Protein 2YYH (pdb70)

Nearest PDB structures (foldseek):
  2yyh-assembly1_B  TM=1.007E+00  e=8.885E-29  Aquifex aeolicus VF5
  6m6y-assembly1_A  TM=8.313E-01  e=6.748E-07  Mycolicibacterium smegmatis MC2 155
  3a6s-assembly3_A  TM=6.928E-01  e=6.074E-08  Escherichia coli K-12
  2rrk-assembly1_A  TM=6.927E-01  e=1.232E-06  Escherichia coli K-12
  2fvv-assembly1_A  TM=7.272E-01  e=1.453E-05  Homo sapiens

CATH classification: 3.90.79.10

Sequence (540 aa):
GFNVKTPLLATDVIIRLWDGENFKGIVLIERKYPPVGLALPGGFVEVGERVEEAAAREREETGLEVRLHKLGVYSDPERDPRAHVVSVVWIGDAQGEPKAGSDAKKVKVYRLEEIPLDKLVFDHKKIILDFLKGNYGFNVKTPLLATDVIIRLWDGENFKGIVLIERKYPPVGLALPGGFVEVGERVEEAAAREREETGLEVRLHKLGVYSDPERDPRAHVVSVVWIGDAQGEPKAGSDAKKVKVYRLEEIPLDKLVFDHKKIILDFLKGNYFNVKTPLLATDVIIRLWDGENFKGIVLIERKYPPVGLALPGGFVEVGERVEEAAAREREETGLEVRLHKLGVYSDPERDPRAHVVSVVWIGDAQGEPKAGSDAKKVKVYRLEEIPLDKLVFDHKKIILDFLKGNYVKTPLLATDVIIRLWDGENFKGIVLIERKYPPVGLALPGGFVEVGERVEEAAAREREETGLEVRLHKLGVYSDPERDPRAHVVSVVWIGDAQGEPKAGSDAKKVKVYRLEEIPLDKLVFDHKKIILDFLKGNY

InterPro domains:
  IPR000086 NUDIX hydrolase domain [PF00293] (15-133)
  IPR000086 NUDIX hydrolase domain [PS51462] (9-137)
  IPR015797 NUDIX hydrolase-like domain superfamily [SSF55811] (6-138)
  IPR020084 NUDIX hydrolase, conserved site [PS00893] (44-65)
  IPR020476 NUDIX hydrolase [PR00502] (39-53)
  IPR020476 NUDIX hydrolase [PR00502] (53-68)

Radius of gyration: 28.37 Å; Cα contacts (8 Å, |Δi|>4): 1278; chains: 4; bounding box: 72×51×80 Å

Secondary structure (DSSP, 8-state):
-------EEEEEEEEEEEETTEEEEEEEEEE-SSS-SEE--EEEPPTT--HHHHHHH--TTT----EEEE--EE--TTS-TTS-EEEEEEEEEEES-----TTEEEEEEE-TTS--GGGB-TTHHHHHHHHHHT--/-------EEEEEEEEEEEETTEEEEEEEEEESSSSPEEE-SEEEPPTT--HHHHHHH--TTT----EEEE--EE--TTS-SSS-EEEEEEEEEE-S----SSTTEEEEEE-GGG--GGGB-TTHHHHHHHHHTT--/------EEEEEEEEEEEETTEEEEEEEEEESSSSPSEE--EEEPPTT--HHHHHHH--TTT----EEEE--EE--TTS-TTS-EEEEEEEEEE-S-----TTEEEEEEE-GGG--GGGB-TTHHHHHHHHHTT--/----EEEEEEEEEEEETTEEEEEEEEEE-SSSPEEE-SEEEPPTTS-HHHHHHH--TTT----EEEE--EE--TTS-TTS-EEEEEEEEEEES----B-SSEEEEEE-GGG--GGGB-TTHHHHHHHHHHT--

Solvent-accessible surface area: 26223 Å² total

Organism: Aquifex aeolicus (strain VF5) (NCBI:txid224324)

B-factor: mean 9.79, std 8.2, range [0.01, 41.86]

Foldseek 3Di:
DDPDDDWFEKEFEFEFEDAVPRTQATKWFQFPDDQGFIATQMTGADVVGDRVRRHQVSCAAWVWRKDWDAWDKDFDQQLDPVGRYIYIYTYTYTYDGTDGHDRGPDMDGAHLVGDPLVRYGRCRSVVSVCVVVVVD/DPPDDDAFEKEFEFEFEDAVVRTQATKWKQAQDPVGFIETQITGADPPGDRVRRHQVSCAAWVWRKDWDAWDKDFDQPLDVVGRYIYIYTYTYTYDGTAGNDPRIGMDGDHLVPDPLVRYGRCVSVVSVCVVVVVD/DDDDDWFEKAFEFEFEDAVPRTQATKWFQFDDPVGFIETQITGADVPGDNVRRHQVSCAAWVWRKDFDAWDKDQDQQQDPVGRYIYIYTYTYTYDGTDGHDRGPGMDGDHLVGDPLVRYHRCRSVVSVCVVVVVD/DDDAFEKAFEFEFEDAVVRTQATKWKQAPDPVGFIETQITGDDPPDDNVVRHQVSCQFWVWRWDWDAWDKDFDQQLDPVGRYIYIYTYTYTYDGTDCGDPRIGMDGDHLVPDPLVRYGRCVSVVSVCVVVVVD

Structure (mmCIF, N/CA/C/O backbone):
data_2YYH
#
_entry.id   2YYH
#
_cell.length_a   122.020
_cell.length_b   34.336
_cell.length_c   130.005
_cell.angle_alpha   90.00
_cell.angle_beta   106.06
_cell.angle_gamma   90.00
#
_symmetry.space_group_name_H-M   'C 1 2 1'
#
loop_
_entity.id
_entity.type
_entity.pdbx_description
1 polymer '8-OXO-dGTPase domain'
2 water water
#
loop_
_atom_site.group_PDB
_atom_site.id
_atom_site.type_symbol
_atom_site.label_atom_id
_atom_site.label_alt_id
_atom_site.label_comp_id
_atom_site.label_asym_id
_atom_site.label_entity_id
_atom_site.label_seq_id
_atom_site.pdbx_PDB_ins_code
_atom_site.Cartn_x
_atom_site.Cartn_y
_atom_site.Cartn_z
_atom_site.occupancy
_atom_site.B_iso_or_equiv
_atom_site.auth_seq_id
_atom_site.auth_comp_id
_atom_site.auth_asym_id
_atom_site.auth_atom_id
_atom_site.pdbx_PDB_model_num
ATOM 1 N N . GLY A 1 2 ? -12.648 3.994 21.769 1.00 9.53 2 GLY A N 1
ATOM 2 C CA . GLY A 1 2 ? -12.908 3.587 23.175 1.00 9.14 2 GLY A CA 1
ATOM 3 C C . GLY A 1 2 ? -13.597 4.678 23.972 1.00 9.53 2 GLY A C 1
ATOM 4 O O . GLY A 1 2 ? -14.244 5.563 23.407 1.00 9.96 2 GLY A O 1
ATOM 5 N N . PHE A 1 3 ? -13.461 4.610 25.292 1.00 8.74 3 PHE A N 1
ATOM 6 C CA . PHE A 1 3 ? -14.069 5.591 26.182 1.00 8.07 3 PHE A CA 1
ATOM 7 C C . PHE A 1 3 ? -13.113 6.781 26.289 1.00 7.49 3 PHE A C 1
ATOM 8 O O . PHE A 1 3 ? -12.038 6.674 26.875 1.00 8.69 3 PHE A O 1
ATOM 16 N N . ASN A 1 4 ? -13.518 7.911 25.716 1.00 6.14 4 ASN A N 1
ATOM 17 C CA . ASN A 1 4 ? -12.694 9.119 25.692 1.00 6.49 4 ASN A CA 1
ATOM 18 C C . ASN A 1 4 ? -12.857 10.059 26.880 1.00 6.70 4 ASN A C 1
ATOM 19 O O . ASN A 1 4 ? -13.150 11.241 26.697 1.00 8.88 4 ASN A O 1
ATOM 24 N N . VAL A 1 5 ? -12.668 9.551 28.090 1.00 5.55 5 VAL A N 1
ATOM 25 C CA . VAL A 1 5 ? -12.787 10.391 29.274 1.00 4.27 5 VAL A CA 1
ATOM 26 C C . VAL A 1 5 ? -11.526 10.276 30.116 1.00 3.44 5 VAL A C 1
ATOM 27 O O . VAL A 1 5 ? -11.049 9.176 30.374 1.00 3.49 5 VAL A O 1
ATOM 31 N N . LYS A 1 6 ? -10.983 11.416 30.532 1.00 3.28 6 LYS A N 1
ATOM 32 C CA . LYS A 1 6 ? -9.780 11.429 31.355 1.00 2.73 6 LYS A CA 1
ATOM 33 C C . LYS A 1 6 ? -10.079 12.036 32.712 1.00 0.00 6 LYS A C 1
ATOM 34 O O . LYS A 1 6 ? -10.794 13.029 32.816 1.00 0.00 6 LYS A O 1
ATOM 40 N N . THR A 1 7 ? -9.529 11.429 33.755 1.00 0.00 7 THR A N 1
ATOM 41 C CA . THR A 1 7 ? -9.741 11.914 35.112 1.00 0.00 7 THR A CA 1
ATOM 42 C C . THR A 1 7 ? -8.395 11.891 35.829 1.00 0.00 7 THR A C 1
ATOM 43 O O . THR A 1 7 ? -7.386 11.491 35.251 1.00 0.00 7 THR A O 1
ATOM 47 N N . PRO A 1 8 ? -8.356 12.340 37.091 1.00 0.00 8 PRO A N 1
ATOM 48 C CA . PRO A 1 8 ? -7.073 12.311 37.796 1.00 0.00 8 PRO A CA 1
ATOM 49 C C . PRO A 1 8 ? -6.693 10.843 37.986 1.00 0.00 8 PRO A C 1
ATOM 50 O O . PRO A 1 8 ? -7.526 9.957 37.789 1.00 0.00 8 PRO A O 1
ATOM 54 N N . LEU A 1 9 ? -5.445 10.577 38.353 1.00 0.00 9 LEU A N 1
ATOM 55 C CA . LEU A 1 9 ? -5.024 9.201 38.586 1.00 0.00 9 LEU A CA 1
ATOM 56 C C . LEU A 1 9 ? -5.518 8.816 39.978 1.00 0.00 9 LEU A C 1
ATOM 57 O O . LEU A 1 9 ? -5.663 9.673 40.843 1.00 0.00 9 LEU A O 1
ATOM 62 N N . LEU A 1 10 ? -5.784 7.534 40.188 1.00 0.00 10 LEU A N 1
ATOM 63 C CA . LEU A 1 10 ? -6.259 7.068 41.484 1.00 0.00 10 LEU A CA 1
ATOM 64 C C . LEU A 1 10 ? -5.195 6.269 42.237 1.00 0.00 10 LEU A C 1
ATOM 65 O O . LEU A 1 10 ? -4.631 5.308 41.709 1.00 0.00 10 LEU A O 1
ATOM 70 N N . ALA A 1 11 ? -4.935 6.671 43.476 1.00 0.00 11 ALA A N 1
ATOM 71 C CA . ALA A 1 11 ? -3.959 5.992 44.315 1.00 0.00 11 ALA A CA 1
ATOM 72 C C . ALA A 1 11 ? -4.552 5.812 45.709 1.00 0.00 11 ALA A C 1
ATOM 73 O O . ALA A 1 11 ? -5.599 6.376 46.025 1.00 0.00 11 ALA A O 1
ATOM 75 N N . THR A 1 12 ? -3.888 5.017 46.539 1.00 0.00 12 THR A N 1
ATOM 76 C CA . THR A 1 12 ? -4.366 4.786 47.894 1.00 0.00 12 THR A CA 1
ATOM 77 C C . THR A 1 12 ? -3.177 4.708 48.859 1.00 0.00 12 THR A C 1
ATOM 78 O O . THR A 1 12 ? -2.118 4.173 48.517 1.00 0.00 12 THR A O 1
ATOM 82 N N . ASP A 1 13 ? -3.352 5.280 50.049 1.00 0.00 13 ASP A N 1
ATOM 83 C CA . ASP A 1 13 ? -2.312 5.290 51.081 1.00 0.00 13 ASP A CA 1
ATOM 84 C C . ASP A 1 13 ? -2.926 4.766 52.365 1.00 0.00 13 ASP A C 1
ATOM 85 O O . ASP A 1 13 ? -4.139 4.806 52.535 1.00 0.00 13 ASP A O 1
ATOM 90 N N . VAL A 1 14 ? -2.093 4.280 53.278 1.00 0.00 14 VAL A N 1
ATOM 91 C CA . VAL A 1 14 ? -2.621 3.763 54.525 1.00 0.00 14 VAL A CA 1
ATOM 92 C C . VAL A 1 14 ? -1.850 4.257 55.739 1.00 0.00 14 VAL A C 1
ATOM 93 O O . VAL A 1 14 ? -0.617 4.329 55.729 1.00 0.00 14 VAL A O 1
ATOM 97 N N . ILE A 1 15 ? -2.596 4.630 56.773 1.00 0.00 15 ILE A N 1
ATOM 98 C CA . ILE A 1 15 ? -2.004 5.063 58.027 1.00 0.00 15 ILE A CA 1
ATOM 99 C C . ILE A 1 15 ? -2.006 3.759 58.808 1.00 0.00 15 ILE A C 1
ATOM 100 O O . ILE A 1 15 ? -3.042 3.332 59.319 1.00 0.00 15 ILE A O 1
ATOM 105 N N . ILE A 1 16 ? -0.848 3.109 58.859 1.00 0.00 16 ILE A N 1
ATOM 106 C CA . ILE A 1 16 ? -0.732 1.828 59.538 1.00 0.00 16 ILE A CA 1
ATOM 107 C C . ILE A 1 16 ? -0.354 1.946 61.007 1.00 0.00 16 ILE A C 1
ATOM 108 O O . ILE A 1 16 ? 0.741 2.405 61.337 1.00 0.00 16 ILE A O 1
ATOM 113 N N . ARG A 1 17 ? -1.271 1.536 61.879 1.00 0.00 17 ARG A N 1
ATOM 114 C CA . ARG A 1 17 ? -1.020 1.525 63.316 1.00 0.00 17 ARG A CA 1
ATOM 115 C C . ARG A 1 17 ? -0.325 0.186 63.563 1.00 0.00 17 ARG A C 1
ATOM 116 O O . ARG A 1 17 ? -0.926 -0.872 63.368 1.00 0.00 17 ARG A O 1
ATOM 124 N N . LEU A 1 18 ? 0.943 0.230 63.966 1.00 0.00 18 LEU A N 1
ATOM 125 C CA . LEU A 1 18 ? 1.712 -0.989 64.214 1.00 0.00 18 LEU A CA 1
ATOM 126 C C . LEU A 1 18 ? 1.576 -1.441 65.660 1.00 0.00 18 LEU A C 1
ATOM 127 O O . LEU A 1 18 ? 1.651 -0.630 66.582 1.00 0.00 18 LEU A O 1
ATOM 132 N N . TRP A 1 19 ? 1.380 -2.740 65.852 1.00 0.00 19 TRP A N 1
ATOM 133 C CA . TRP A 1 19 ? 1.222 -3.290 67.190 1.00 0.87 19 TRP A CA 1
ATOM 134 C C . TRP A 1 19 ? 2.134 -4.469 67.487 1.00 2.76 19 TRP A C 1
ATOM 135 O O . TRP A 1 19 ? 2.471 -5.253 66.602 1.00 0.71 19 TRP A O 1
ATOM 146 N N . ASP A 1 20 ? 2.526 -4.573 68.752 1.00 3.87 20 ASP A N 1
ATOM 147 C CA . ASP A 1 20 ? 3.332 -5.683 69.242 1.00 5.94 20 ASP A CA 1
ATOM 148 C C . ASP A 1 20 ? 2.421 -6.200 70.343 1.00 6.43 20 ASP A C 1
ATOM 149 O O . ASP A 1 20 ? 2.573 -5.844 71.512 1.00 6.84 20 ASP A O 1
ATOM 154 N N . GLY A 1 21 ? 1.447 -7.014 69.947 1.00 5.84 21 GLY A N 1
ATOM 155 C CA . GLY A 1 21 ? 0.483 -7.535 70.894 1.00 7.22 21 GLY A CA 1
ATOM 156 C C . GLY A 1 21 ? -0.534 -6.433 71.131 1.00 7.93 21 GLY A C 1
ATOM 157 O O . GLY A 1 21 ? -1.037 -5.825 70.180 1.00 7.73 21 GLY A O 1
ATOM 158 N N . GLU A 1 22 ? -0.847 -6.165 72.391 1.00 6.97 22 GLU A N 1
ATOM 159 C CA . GLU A 1 22 ? -1.789 -5.102 72.696 1.00 6.03 22 GLU A CA 1
ATOM 160 C C . GLU A 1 22 ? -1.021 -3.808 72.936 1.00 4.32 22 GLU A C 1
ATOM 161 O O . GLU A 1 22 ? -1.580 -2.829 73.423 1.00 5.47 22 GLU A O 1
ATOM 167 N N . ASN A 1 23 ? 0.262 -3.813 72.578 1.00 3.32 23 ASN A N 1
ATOM 168 C CA . ASN A 1 23 ? 1.122 -2.643 72.743 1.00 2.86 23 ASN A CA 1
ATOM 169 C C . ASN A 1 23 ? 1.267 -1.839 71.457 1.00 2.00 23 ASN A C 1
ATOM 170 O O . ASN A 1 23 ? 1.871 -2.299 70.484 1.00 1.10 23 ASN A O 1
ATOM 175 N N . PHE A 1 24 ? 0.722 -0.628 71.472 1.00 0.25 24 PHE A N 1
ATOM 176 C CA . PHE A 1 24 ? 0.772 0.269 70.322 1.00 0.00 24 PHE A CA 1
ATOM 177 C C . PHE A 1 24 ? 2.178 0.850 70.140 1.00 0.00 24 PHE A C 1
ATOM 178 O O . PHE A 1 24 ? 2.746 1.432 71.066 1.00 0.00 24 PHE A O 1
ATOM 186 N N . LYS A 1 25 ? 2.728 0.703 68.938 1.00 0.00 25 LYS A N 1
ATOM 187 C CA . LYS A 1 25 ? 4.073 1.190 68.638 1.00 0.00 25 LYS A CA 1
ATOM 188 C C . LYS A 1 25 ? 4.128 2.504 67.857 1.00 0.00 25 LYS A C 1
ATOM 189 O O . LYS A 1 25 ? 5.155 3.188 67.854 1.00 0.00 25 LYS A O 1
ATOM 195 N N . GLY A 1 26 ? 3.028 2.853 67.197 1.00 0.00 26 GLY A N 1
ATOM 196 C CA . GLY A 1 26 ? 2.989 4.077 66.421 1.00 0.00 26 GLY A CA 1
ATOM 197 C C . GLY A 1 26 ? 2.602 3.761 64.992 1.00 0.00 26 GLY A C 1
ATOM 198 O O . GLY A 1 26 ? 1.931 2.762 64.737 1.00 0.00 26 GLY A O 1
ATOM 199 N N . ILE A 1 27 ? 3.010 4.598 64.048 1.00 0.00 27 ILE A N 1
ATOM 200 C CA . ILE A 1 27 ? 2.671 4.316 62.666 1.00 0.00 27 ILE A CA 1
ATOM 201 C C . ILE A 1 27 ? 3.904 4.105 61.800 1.00 0.00 27 ILE A C 1
ATOM 202 O O . ILE A 1 27 ? 5.004 4.561 62.128 1.00 0.00 27 ILE A O 1
ATOM 207 N N . VAL A 1 28 ? 3.695 3.400 60.692 1.00 0.00 28 VAL A N 1
ATOM 208 C CA . VAL A 1 28 ? 4.754 3.066 59.753 1.00 0.00 28 VAL A CA 1
ATOM 209 C C . VAL A 1 28 ? 4.896 4.072 58.616 1.00 0.00 28 VAL A C 1
ATOM 210 O O . VAL A 1 28 ? 3.957 4.291 57.849 1.00 0.00 28 VAL A O 1
ATOM 214 N N . LEU A 1 29 ? 6.074 4.676 58.504 1.00 0.00 29 LEU A N 1
ATOM 215 C CA . LEU A 1 29 ? 6.327 5.639 57.436 1.00 0.00 29 LEU A CA 1
ATOM 216 C C . LEU A 1 29 ? 7.425 5.129 56.505 1.00 0.20 29 LEU A C 1
ATOM 217 O O . LEU A 1 29 ? 8.245 4.295 56.891 1.00 0.00 29 LEU A O 1
ATOM 222 N N . ILE A 1 30 ? 7.440 5.643 55.281 1.00 1.69 30 ILE A N 1
ATOM 223 C CA . ILE A 1 30 ? 8.420 5.215 54.293 1.00 4.64 30 ILE A CA 1
ATOM 224 C C . ILE A 1 30 ? 9.379 6.307 53.839 1.00 6.30 30 ILE A C 1
ATOM 225 O O . ILE A 1 30 ? 9.068 7.500 53.892 1.00 6.05 30 ILE A O 1
ATOM 230 N N . GLU A 1 31 ? 10.559 5.868 53.409 1.00 8.80 31 GLU A N 1
ATOM 231 C CA . GLU A 1 31 ? 11.591 6.736 52.860 1.00 11.19 31 GLU A CA 1
ATOM 232 C C . GLU A 1 31 ? 11.489 6.463 51.365 1.00 12.25 31 GLU A C 1
ATOM 233 O O . GLU A 1 31 ? 11.909 5.407 50.894 1.00 12.91 31 GLU A O 1
ATOM 239 N N . ARG A 1 32 ? 10.910 7.403 50.626 1.00 13.72 32 ARG A N 1
ATOM 240 C CA . ARG A 1 32 ? 10.718 7.232 49.192 1.00 15.70 32 ARG A CA 1
ATOM 241 C C . ARG A 1 32 ? 12.011 7.082 48.404 1.00 16.78 32 ARG A C 1
ATOM 242 O O . ARG A 1 32 ? 12.923 7.902 48.503 1.00 17.77 32 ARG A O 1
ATOM 250 N N . LYS A 1 33 ? 12.065 6.018 47.614 1.00 17.36 33 LYS A N 1
ATOM 251 C CA . LYS A 1 33 ? 13.219 5.697 46.790 1.00 19.45 33 LYS A CA 1
ATOM 252 C C . LYS A 1 33 ? 13.172 6.363 45.417 1.00 20.10 33 LYS A C 1
ATOM 253 O O . LYS A 1 33 ? 14.199 6.487 44.754 1.00 21.38 33 LYS A O 1
ATOM 259 N N . TYR A 1 34 ? 11.987 6.798 44.995 1.00 20.31 34 TYR A N 1
ATOM 260 C CA . TYR A 1 34 ? 11.830 7.421 43.683 1.00 20.55 34 TYR A CA 1
ATOM 261 C C . TYR A 1 34 ? 11.411 8.893 43.699 1.00 21.15 34 TYR A C 1
ATOM 262 O O . TYR A 1 34 ? 10.998 9.419 44.732 1.00 20.86 34 TYR A O 1
ATOM 271 N N . PRO A 1 35 ? 11.510 9.574 42.537 1.00 21.54 35 PRO A N 1
ATOM 272 C CA . PRO A 1 35 ? 11.175 10.984 42.337 1.00 21.36 35 PRO A CA 1
ATOM 273 C C . PRO A 1 35 ? 10.720 11.804 43.539 1.00 20.17 35 PRO A C 1
ATOM 274 O O . PRO A 1 35 ? 11.535 12.512 44.119 1.00 22.98 35 PRO A O 1
ATOM 278 N N . PRO A 1 36 ? 9.433 11.766 43.928 1.00 17.93 36 PRO A N 1
ATOM 279 C CA . PRO A 1 36 ? 9.194 12.613 45.106 1.00 15.50 36 PRO A CA 1
ATOM 280 C C . PRO A 1 36 ? 9.926 12.011 46.306 1.00 14.65 36 PRO A C 1
ATOM 281 O O . PRO A 1 36 ? 9.341 11.258 47.082 1.00 12.14 36 PRO A O 1
ATOM 285 N N . VAL A 1 37 ? 11.211 12.338 46.442 1.00 13.03 37 VAL A N 1
ATOM 286 C CA . VAL A 1 37 ? 12.047 11.814 47.521 1.00 11.11 37 VAL A CA 1
ATOM 287 C C . VAL A 1 37 ? 11.770 12.453 48.879 1.00 9.06 37 VAL A C 1
ATOM 288 O O . VAL A 1 37 ? 11.674 13.674 48.996 1.00 9.45 37 VAL A O 1
ATOM 292 N N . GLY A 1 38 ? 11.650 11.614 49.904 1.00 8.03 38 GLY A N 1
ATOM 293 C CA . GLY A 1 38 ? 11.383 12.111 51.243 1.00 6.39 38 GLY A CA 1
ATOM 294 C C . GLY A 1 38 ? 10.591 11.122 52.079 1.00 5.85 38 GLY A C 1
ATOM 295 O O . GLY A 1 38 ? 10.354 9.987 51.658 1.00 5.72 38 GLY A O 1
ATOM 296 N N . LEU A 1 39 ? 10.188 11.557 53.270 1.00 4.04 39 LEU A N 1
ATOM 297 C CA . LEU A 1 39 ? 9.421 10.723 54.187 1.00 2.88 39 LEU A CA 1
ATOM 298 C C . LEU A 1 39 ? 7.941 10.814 53.833 1.00 1.52 39 LEU A C 1
ATOM 299 O O . LEU A 1 39 ? 7.445 11.891 53.502 1.00 0.36 39 LEU A O 1
ATOM 304 N N . ALA A 1 40 ? 7.236 9.691 53.916 1.00 1.44 40 ALA A N 1
ATOM 305 C CA . ALA A 1 40 ? 5.817 9.681 53.583 1.00 0.85 40 ALA A CA 1
ATOM 306 C C . ALA A 1 40 ? 5.100 8.407 54.001 1.00 0.00 40 ALA A C 1
ATOM 307 O O . ALA A 1 40 ? 5.716 7.437 54.433 1.00 0.63 40 ALA A O 1
ATOM 309 N N . LEU A 1 41 ? 3.777 8.423 53.871 1.00 0.00 41 LEU A N 1
ATOM 310 C CA . LEU A 1 41 ? 2.967 7.263 54.194 1.00 0.00 41 LEU A CA 1
ATOM 311 C C . LEU A 1 41 ? 3.186 6.262 53.072 1.00 0.00 41 LEU A C 1
ATOM 312 O O . LEU A 1 41 ? 3.547 6.638 51.961 1.00 0.00 41 LEU A O 1
ATOM 317 N N . PRO A 1 42 ? 3.001 4.969 53.355 1.00 0.00 42 PRO A N 1
ATOM 318 C CA . PRO A 1 42 ? 3.183 3.979 52.296 1.00 0.00 42 PRO A CA 1
ATOM 319 C C . PRO A 1 42 ? 1.909 4.010 51.448 1.00 0.00 42 PRO A C 1
ATOM 320 O O . PRO A 1 42 ? 0.827 4.305 51.962 1.00 0.00 42 PRO A O 1
ATOM 324 N N . GLY A 1 43 ? 2.033 3.728 50.157 1.00 0.00 43 GLY A N 1
ATOM 325 C CA . GLY A 1 43 ? 0.864 3.742 49.292 1.00 0.00 43 GLY A CA 1
ATOM 326 C C . GLY A 1 43 ? 1.263 3.607 47.838 1.00 0.00 43 GLY A C 1
ATOM 327 O O . GLY A 1 43 ? 2.452 3.634 47.510 1.00 0.20 43 GLY A O 1
ATOM 328 N N . GLY A 1 44 ? 0.275 3.453 46.962 1.00 0.00 44 GLY A N 1
ATOM 329 C CA . GLY A 1 44 ? 0.567 3.313 45.548 1.00 0.00 44 GLY A CA 1
ATOM 330 C C . GLY A 1 44 ? -0.659 3.483 44.671 1.00 0.00 44 GLY A C 1
ATOM 331 O O . GLY A 1 44 ? -1.764 3.728 45.156 1.00 0.00 44 GLY A O 1
ATOM 332 N N . PHE A 1 45 ? -0.466 3.344 43.366 1.00 0.00 45 PHE A N 1
ATOM 333 C CA . PHE A 1 45 ? -1.569 3.493 42.433 1.00 0.00 45 PHE A CA 1
ATOM 334 C C . PHE A 1 45 ? -2.469 2.271 42.413 1.00 0.00 45 PHE A C 1
ATOM 335 O O . PHE A 1 45 ? -2.008 1.140 42.579 1.00 0.00 45 PHE A O 1
ATOM 343 N N . VAL A 1 46 ? -3.761 2.508 42.223 1.00 0.00 46 VAL A N 1
ATOM 344 C CA . VAL A 1 46 ? -4.729 1.423 42.142 1.00 0.00 46 VAL A CA 1
ATOM 345 C C . VAL A 1 46 ? -4.650 0.891 40.713 1.00 0.00 46 VAL A C 1
ATOM 346 O O . VAL A 1 46 ? -4.600 1.671 39.768 1.00 0.00 46 VAL A O 1
ATOM 350 N N . GLU A 1 47 ? -4.629 -0.427 40.553 1.00 0.00 47 GLU A N 1
ATOM 351 C CA . GLU A 1 47 ? -4.560 -1.001 39.215 1.00 2.13 47 GLU A CA 1
ATOM 352 C C . GLU A 1 47 ? -5.957 -1.099 38.614 1.00 1.89 47 GLU A C 1
ATOM 353 O O . GLU A 1 47 ? -6.939 -1.267 39.336 1.00 1.78 47 GLU A O 1
ATOM 359 N N . VAL A 1 48 ? -6.047 -0.982 37.293 1.00 1.34 48 VAL A N 1
ATOM 360 C CA . VAL A 1 48 ? -7.334 -1.101 36.628 1.00 1.05 48 VAL A CA 1
ATOM 361 C C . VAL A 1 48 ? -7.826 -2.512 36.912 1.00 0.97 48 VAL A C 1
ATOM 362 O O . VAL A 1 48 ? -7.058 -3.468 36.810 1.00 1.72 48 VAL A O 1
ATOM 366 N N . GLY A 1 49 ? -9.094 -2.634 37.291 1.00 0.00 49 GLY A N 1
ATOM 367 C CA . GLY A 1 49 ? -9.657 -3.940 37.587 1.00 0.00 49 GLY A CA 1
ATOM 368 C C . GLY A 1 49 ? -9.417 -4.383 39.020 1.00 0.36 49 GLY A C 1
ATOM 369 O O . GLY A 1 49 ? -9.787 -5.490 39.405 1.00 0.96 49 GLY A O 1
ATOM 370 N N . GLU A 1 50 ? -8.806 -3.509 39.816 1.00 1.03 50 GLU A N 1
ATOM 371 C CA . GLU A 1 50 ? -8.499 -3.811 41.210 1.00 0.00 50 GLU A CA 1
ATOM 372 C C . GLU A 1 50 ? -9.313 -2.928 42.162 1.00 0.00 50 GLU A C 1
ATOM 373 O O . GLU A 1 50 ? -9.477 -1.734 41.921 1.00 0.00 50 GLU A O 1
ATOM 379 N N . ARG A 1 51 ? -9.835 -3.518 43.234 1.00 0.00 51 ARG A N 1
ATOM 380 C CA . ARG A 1 51 ? -10.609 -2.752 44.213 1.00 0.00 51 ARG A CA 1
ATOM 381 C C . ARG A 1 51 ? -9.641 -1.890 45.019 1.00 0.00 51 ARG A C 1
ATOM 382 O O . ARG A 1 51 ? -8.501 -2.289 45.261 1.00 0.00 51 ARG A O 1
ATOM 390 N N . VAL A 1 52 ? -10.082 -0.710 45.439 1.00 0.00 52 VAL A N 1
ATOM 391 C CA . VAL A 1 52 ? -9.193 0.163 46.199 1.00 0.00 52 VAL A CA 1
ATOM 392 C C . VAL A 1 52 ? -8.610 -0.529 47.432 1.00 0.00 52 VAL A C 1
ATOM 393 O O . VAL A 1 52 ? -7.418 -0.380 47.716 1.00 0.00 52 VAL A O 1
ATOM 397 N N . GLU A 1 53 ? -9.431 -1.290 48.153 1.00 0.00 53 GLU A N 1
ATOM 398 C CA . GLU A 1 53 ? -8.948 -1.974 49.349 1.00 0.00 53 GLU A CA 1
ATOM 399 C C . GLU A 1 53 ? -7.921 -3.051 49.031 1.00 1.45 53 GLU A C 1
ATOM 400 O O . GLU A 1 53 ? -7.049 -3.344 49.855 1.00 0.63 53 GLU A O 1
ATOM 406 N N . GLU A 1 54 ? -8.027 -3.643 47.845 1.00 2.18 54 GLU A N 1
ATOM 407 C CA . GLU A 1 54 ? -7.089 -4.683 47.432 1.00 3.61 54 GLU A CA 1
ATOM 408 C C . GLU A 1 54 ? -5.749 -4.035 47.105 1.00 2.56 54 GLU A C 1
ATOM 409 O O . GLU A 1 54 ? -4.693 -4.577 47.425 1.00 1.82 54 GLU A O 1
ATOM 415 N N . ALA A 1 55 ? -5.799 -2.866 46.472 1.00 0.86 55 ALA A N 1
ATOM 416 C CA . ALA A 1 55 ? -4.584 -2.145 46.118 1.00 0.24 55 ALA A CA 1
ATOM 417 C C . ALA A 1 55 ? -3.851 -1.687 47.377 1.00 0.00 55 ALA A C 1
ATOM 418 O O . ALA A 1 55 ? -2.620 -1.661 47.417 1.00 0.00 55 ALA A O 1
ATOM 420 N N . ALA A 1 56 ? -4.609 -1.316 48.402 1.00 0.00 56 ALA A N 1
ATOM 421 C CA . ALA A 1 56 ? -4.008 -0.862 49.648 1.00 0.00 56 ALA A CA 1
ATOM 422 C C . ALA A 1 56 ? -3.278 -2.016 50.321 1.00 0.00 56 ALA A C 1
ATOM 423 O O . ALA A 1 56 ? -2.117 -1.881 50.699 1.00 0.00 56 ALA A O 1
ATOM 425 N N . ALA A 1 57 ? -3.951 -3.153 50.474 1.00 0.00 57 ALA A N 1
ATOM 426 C CA . ALA A 1 57 ? -3.313 -4.302 51.106 1.00 0.29 57 ALA A CA 1
ATOM 427 C C . ALA A 1 57 ? -2.078 -4.679 50.297 1.00 2.18 57 ALA A C 1
ATOM 428 O O . ALA A 1 57 ? -0.977 -4.786 50.838 1.00 1.40 57 ALA A O 1
ATOM 430 N N . ARG A 1 58 ? -2.267 -4.863 48.992 1.00 4.27 58 ARG A N 1
ATOM 431 C CA . ARG A 1 58 ? -1.168 -5.222 48.098 1.00 5.84 58 ARG A CA 1
ATOM 432 C C . ARG A 1 58 ? 0.003 -4.259 48.249 1.00 5.72 58 ARG A C 1
ATOM 433 O O . ARG A 1 58 ? 1.145 -4.673 48.452 1.00 4.49 58 ARG A O 1
ATOM 441 N N . GLU A 1 59 ? -0.296 -2.971 48.155 1.00 6.12 59 GLU A N 1
ATOM 442 C CA . GLU A 1 59 ? 0.721 -1.939 48.257 1.00 6.72 59 GLU A CA 1
ATOM 443 C C . GLU A 1 59 ? 1.446 -1.972 49.604 1.00 7.19 59 GLU A C 1
ATOM 444 O O . GLU A 1 59 ? 2.626 -1.632 49.682 1.00 6.88 59 GLU A O 1
ATOM 458 N N . ARG A 1 61 ? 1.972 -4.753 51.420 1.00 8.59 61 ARG A N 1
ATOM 459 C CA . ARG A 1 61 ? 2.825 -5.939 51.423 1.00 11.33 61 ARG A CA 1
ATOM 460 C C . ARG A 1 61 ? 4.134 -5.613 50.710 1.00 12.20 61 ARG A C 1
ATOM 461 O O . ARG A 1 61 ? 5.229 -5.860 51.226 1.00 11.54 61 ARG A O 1
ATOM 469 N N . GLU A 1 62 ? 4.001 -5.054 49.513 1.00 11.92 62 GLU A N 1
ATOM 470 C CA . GLU A 1 62 ? 5.144 -4.689 48.689 1.00 11.36 62 GLU A CA 1
ATOM 471 C C . GLU A 1 62 ? 6.120 -3.734 49.361 1.00 10.73 62 GLU A C 1
ATOM 472 O O . GLU A 1 62 ? 7.324 -3.993 49.406 1.00 11.82 62 GLU A O 1
ATOM 478 N N . GLU A 1 63 ? 5.601 -2.633 49.891 1.00 8.99 63 GLU A N 1
ATOM 479 C CA . GLU A 1 63 ? 6.443 -1.622 50.519 1.00 8.73 63 GLU A CA 1
ATOM 480 C C . GLU A 1 63 ? 6.843 -1.796 51.979 1.00 6.96 63 GLU A C 1
ATOM 481 O O . GLU A 1 63 ? 7.910 -1.330 52.380 1.00 6.23 63 GLU A O 1
ATOM 487 N N . THR A 1 64 ? 6.009 -2.454 52.776 1.00 5.87 64 THR A N 1
ATOM 488 C CA . THR A 1 64 ? 6.322 -2.623 54.194 1.00 5.27 64 THR A CA 1
ATOM 489 C C . THR A 1 64 ? 6.401 -4.077 54.630 1.00 6.00 64 THR A C 1
ATOM 490 O O . THR A 1 64 ? 6.786 -4.368 55.767 1.00 7.22 64 THR A O 1
ATOM 494 N N . GLY A 1 65 ? 6.031 -4.986 53.734 1.00 5.59 65 GLY A N 1
ATOM 495 C CA . GLY A 1 65 ? 6.063 -6.397 54.063 1.00 5.68 65 GLY A CA 1
ATOM 496 C C . GLY A 1 65 ? 5.046 -6.775 55.126 1.00 7.02 65 GLY A C 1
ATOM 497 O O . GLY A 1 65 ? 5.005 -7.920 55.574 1.00 8.66 65 GLY A O 1
ATOM 498 N N . LEU A 1 66 ? 4.214 -5.818 55.528 1.00 5.34 66 LEU A N 1
ATOM 499 C CA . LEU A 1 66 ? 3.203 -6.068 56.551 1.00 4.35 66 LEU A CA 1
ATOM 500 C C . LEU A 1 66 ? 1.858 -6.530 55.998 1.00 3.80 66 LEU A C 1
ATOM 501 O O . LEU A 1 66 ? 1.477 -6.187 54.880 1.00 3.39 66 LEU A O 1
ATOM 506 N N . GLU A 1 67 ? 1.150 -7.320 56.795 1.00 5.01 67 GLU A N 1
ATOM 507 C CA . GLU A 1 67 ? -0.174 -7.803 56.426 1.00 6.98 67 GLU A CA 1
ATOM 508 C C . GLU A 1 67 ? -1.109 -6.857 57.179 1.00 6.11 67 GLU A C 1
ATOM 509 O O . GLU A 1 67 ? -1.322 -7.007 58.382 1.00 5.42 67 GLU A O 1
ATOM 515 N N . VAL A 1 68 ? -1.653 -5.878 56.463 1.00 5.51 68 VAL A N 1
ATOM 516 C CA . VAL A 1 68 ? -2.515 -4.869 57.067 1.00 4.05 68 VAL A CA 1
ATOM 517 C C . VAL A 1 68 ? -4.014 -5.069 56.903 1.00 4.53 68 VAL A C 1
ATOM 518 O O . VAL A 1 68 ? -4.517 -5.247 55.794 1.00 4.95 68 VAL A O 1
ATOM 522 N N . ARG A 1 69 ? -4.723 -5.024 58.025 1.00 3.05 69 ARG A N 1
ATOM 523 C CA . ARG A 1 69 ? -6.174 -5.155 58.031 1.00 2.27 69 ARG A CA 1
ATOM 524 C C . ARG A 1 69 ? -6.725 -3.732 58.051 1.00 0.79 69 ARG A C 1
ATOM 525 O O . ARG A 1 69 ? -6.508 -2.995 59.014 1.00 0.37 69 ARG A O 1
ATOM 533 N N . LEU A 1 70 ? -7.415 -3.339 56.984 1.00 0.00 70 LEU A N 1
ATOM 534 C CA . LEU A 1 70 ? -7.980 -1.995 56.905 1.00 0.00 70 LEU A CA 1
ATOM 535 C C . LEU A 1 70 ? -9.047 -1.817 57.974 1.00 0.00 70 LEU A C 1
ATOM 536 O O . LEU A 1 70 ? -9.875 -2.703 58.195 1.00 0.00 70 LEU A O 1
ATOM 541 N N . HIS A 1 71 ? -9.036 -0.670 58.640 1.00 0.00 71 HIS A N 1
ATOM 542 C CA . HIS A 1 71 ? -10.009 -0.434 59.696 1.00 0.00 71 HIS A CA 1
ATOM 543 C C . HIS A 1 71 ? -11.066 0.590 59.315 1.00 0.00 71 HIS A C 1
ATOM 544 O O . HIS A 1 71 ? -12.259 0.398 59.575 1.00 0.00 71 HIS A O 1
ATOM 551 N N . LYS A 1 72 ? -10.638 1.681 58.691 1.00 0.00 72 LYS A N 1
ATOM 552 C CA . LYS A 1 72 ? -11.590 2.711 58.320 1.00 0.00 72 LYS A CA 1
ATOM 553 C C . LYS A 1 72 ? -11.140 3.592 57.170 1.00 0.00 72 LYS A C 1
ATOM 554 O O . LYS A 1 72 ? -9.949 3.860 56.995 1.00 0.00 72 LYS A O 1
ATOM 560 N N . LEU A 1 73 ? -12.113 4.014 56.369 1.00 0.00 73 LEU A N 1
ATOM 561 C CA . LEU A 1 73 ? -11.848 4.925 55.273 1.00 0.00 73 LEU A CA 1
ATOM 562 C C . LEU A 1 73 ? -11.613 6.220 56.035 1.00 0.00 73 LEU A C 1
ATOM 563 O O . LEU A 1 73 ? -12.467 6.642 56.813 1.00 0.00 73 LEU A O 1
ATOM 576 N N . GLY A 1 75 ? -10.114 9.379 54.515 1.00 0.00 75 GLY A N 1
ATOM 577 C CA . GLY A 1 75 ? -10.407 10.554 53.719 1.00 0.00 75 GLY A CA 1
ATOM 578 C C . GLY A 1 75 ? -9.967 10.399 52.280 1.00 0.00 75 GLY A C 1
ATOM 579 O O . GLY A 1 75 ? -9.324 9.407 51.916 1.00 0.00 75 GLY A O 1
ATOM 580 N N . VAL A 1 76 ? -10.337 11.372 51.455 1.00 0.00 76 VAL A N 1
ATOM 581 C CA . VAL A 1 76 ? -9.959 11.377 50.046 1.00 0.00 76 VAL A CA 1
ATOM 582 C C . VAL A 1 76 ? -9.299 12.731 49.818 1.00 0.00 76 VAL A C 1
ATOM 583 O O . VAL A 1 76 ? -9.932 13.764 50.019 1.00 0.00 76 VAL A O 1
ATOM 587 N N . TYR A 1 77 ? -8.026 12.725 49.424 1.00 0.00 77 TYR A N 1
ATOM 588 C CA . TYR A 1 77 ? -7.298 13.977 49.207 1.00 0.00 77 TYR A CA 1
ATOM 589 C C . TYR A 1 77 ? -7.072 14.186 47.724 1.00 0.00 77 TYR A C 1
ATOM 590 O O . TYR A 1 77 ? -6.516 13.323 47.040 1.00 0.00 77 TYR A O 1
ATOM 599 N N . SER A 1 78 ? -7.504 15.340 47.229 1.00 0.00 78 SER A N 1
ATOM 600 C CA . SER A 1 78 ? -7.404 15.613 45.805 1.00 0.00 78 SER A CA 1
ATOM 601 C C . SER A 1 78 ? -6.903 16.987 45.382 1.00 0.00 78 SER A C 1
ATOM 602 O O . SER A 1 78 ? -7.130 17.386 44.238 1.00 0.40 78 SER A O 1
ATOM 605 N N . ASP A 1 79 ? -6.246 17.724 46.275 1.00 1.42 79 ASP A N 1
ATOM 606 C CA . ASP A 1 79 ? -5.726 19.029 45.883 1.00 4.30 79 ASP A CA 1
ATOM 607 C C . ASP A 1 79 ? -4.860 18.783 44.652 1.00 3.66 79 ASP A C 1
ATOM 608 O O . ASP A 1 79 ? -3.989 17.918 44.666 1.00 3.30 79 ASP A O 1
ATOM 613 N N . PRO A 1 80 ? -5.098 19.539 43.568 1.00 4.56 80 PRO A N 1
ATOM 614 C CA . PRO A 1 80 ? -4.367 19.427 42.300 1.00 5.68 80 PRO A CA 1
ATOM 615 C C . PRO A 1 80 ? -2.843 19.321 42.394 1.00 5.37 80 PRO A C 1
ATOM 616 O O . PRO A 1 80 ? -2.223 18.579 41.633 1.00 4.80 80 PRO A O 1
ATOM 620 N N . GLU A 1 81 ? -2.244 20.051 43.329 1.00 5.29 81 GLU A N 1
ATOM 621 C CA . GLU A 1 81 ? -0.790 20.042 43.470 1.00 7.07 81 GLU A CA 1
ATOM 622 C C . GLU A 1 81 ? -0.230 19.158 44.584 1.00 5.89 81 GLU A C 1
ATOM 623 O O . GLU A 1 81 ? 0.906 19.356 45.011 1.00 6.51 81 GLU A O 1
ATOM 629 N N . ARG A 1 82 ? -1.004 18.181 45.047 1.00 3.34 82 ARG A N 1
ATOM 630 C CA . ARG A 1 82 ? -0.533 17.305 46.117 1.00 2.54 82 ARG A CA 1
ATOM 631 C C . ARG A 1 82 ? 0.515 16.280 45.677 1.00 2.51 82 ARG A C 1
ATOM 632 O O . ARG A 1 82 ? 1.331 15.841 46.491 1.00 2.12 82 ARG A O 1
ATOM 640 N N . ASP A 1 83 ? 0.494 15.896 44.403 1.00 1.28 83 ASP A N 1
ATOM 641 C CA . ASP A 1 83 ? 1.461 14.925 43.883 1.00 3.06 83 ASP A CA 1
ATOM 642 C C . ASP A 1 83 ? 2.150 15.504 42.645 1.00 4.43 83 ASP A C 1
ATOM 643 O O . ASP A 1 83 ? 1.515 15.724 41.616 1.00 3.95 83 ASP A O 1
ATOM 648 N N . PRO A 1 84 ? 3.465 15.754 42.735 1.00 5.50 84 PRO A N 1
ATOM 649 C CA . PRO A 1 84 ? 4.284 16.313 41.652 1.00 6.07 84 PRO A CA 1
ATOM 650 C C . PRO A 1 84 ? 4.309 15.542 40.331 1.00 5.81 84 PRO A C 1
ATOM 651 O O . PRO A 1 84 ? 4.545 16.123 39.272 1.00 7.27 84 PRO A O 1
ATOM 655 N N . ARG A 1 85 ? 4.078 14.239 40.388 1.00 4.30 85 ARG A N 1
ATOM 656 C CA . ARG A 1 85 ? 4.123 13.419 39.186 1.00 4.44 85 ARG A CA 1
ATOM 657 C C . ARG A 1 85 ? 2.963 13.642 38.218 1.00 4.71 85 ARG A C 1
ATOM 658 O O . ARG A 1 85 ? 3.133 13.531 37.004 1.00 4.17 85 ARG A O 1
ATOM 666 N N . ALA A 1 86 ? 1.794 13.961 38.761 1.00 3.96 86 ALA A N 1
ATOM 667 C CA . ALA A 1 86 ? 0.589 14.191 37.966 1.00 3.15 86 ALA A CA 1
ATOM 668 C C . ALA A 1 86 ? -0.531 14.491 38.950 1.00 2.88 86 ALA A C 1
ATOM 669 O O . ALA A 1 86 ? -0.286 14.568 40.153 1.00 2.25 86 ALA A O 1
ATOM 671 N N . HIS A 1 87 ? -1.752 14.679 38.458 1.00 0.84 87 HIS A N 1
ATOM 672 C CA . HIS A 1 87 ? -2.855 14.928 39.377 1.00 0.52 87 HIS A CA 1
ATOM 673 C C . HIS A 1 87 ? -3.247 13.559 39.891 1.00 0.00 87 HIS A C 1
ATOM 674 O O . HIS A 1 87 ? -3.776 12.730 39.151 1.00 0.00 87 HIS A O 1
ATOM 681 N N . VAL A 1 88 ? -2.955 13.322 41.162 1.00 0.00 88 VAL A N 1
ATOM 682 C CA . VAL A 1 88 ? -3.253 12.047 41.789 1.00 0.00 88 VAL A CA 1
ATOM 683 C C . VAL A 1 88 ? -4.173 12.261 42.975 1.00 0.00 88 VAL A C 1
ATOM 684 O O . VAL A 1 88 ? -3.895 13.090 43.846 1.00 0.00 88 VAL A O 1
ATOM 688 N N . VAL A 1 89 ? -5.280 11.529 42.993 1.00 0.00 89 VAL A N 1
ATOM 689 C CA . VAL A 1 89 ? -6.221 11.616 44.100 1.00 0.00 89 VAL A CA 1
ATOM 690 C C . VAL A 1 89 ? -5.943 10.386 44.949 1.00 0.00 89 VAL A C 1
ATOM 691 O O . VAL A 1 89 ? -5.837 9.276 44.425 1.00 0.00 89 VAL A O 1
ATOM 695 N N . SER A 1 90 ? -5.811 10.576 46.255 1.00 0.00 90 SER A N 1
ATOM 696 C CA . SER A 1 90 ? -5.539 9.448 47.126 1.00 0.00 90 SER A CA 1
ATOM 697 C C . SER A 1 90 ? -6.652 9.132 48.107 1.00 0.00 90 SER A C 1
ATOM 698 O O . SER A 1 90 ? -7.189 10.019 48.775 1.00 0.00 90 SER A O 1
ATOM 701 N N . VAL A 1 91 ? -6.991 7.849 48.182 1.00 0.00 91 VAL A N 1
ATOM 702 C CA . VAL A 1 91 ? -7.999 7.373 49.116 1.00 0.00 91 VAL A CA 1
ATOM 703 C C . VAL A 1 91 ? -7.160 6.913 50.305 1.00 0.00 91 VAL A C 1
ATOM 704 O O . VAL A 1 91 ? -6.373 5.972 50.184 1.00 0.00 91 VAL A O 1
ATOM 708 N N . VAL A 1 92 ? -7.306 7.587 51.440 1.00 0.00 92 VAL A N 1
ATOM 709 C CA . VAL A 1 92 ? -6.512 7.240 52.617 1.00 0.00 92 VAL A CA 1
ATOM 710 C C . VAL A 1 92 ? -7.256 6.377 53.624 1.00 0.00 92 VAL A C 1
ATOM 711 O O . VAL A 1 92 ? -8.377 6.693 54.032 1.00 0.00 92 VAL A O 1
ATOM 715 N N . TRP A 1 93 ? -6.620 5.276 54.015 1.00 0.00 93 TRP A N 1
ATOM 716 C CA . TRP A 1 93 ? -7.201 4.359 54.984 1.00 0.00 93 TRP A CA 1
ATOM 717 C C . TRP A 1 93 ? -6.385 4.361 56.269 1.00 0.00 93 TRP A C 1
ATOM 718 O O . TRP A 1 93 ? -5.247 4.832 56.311 1.00 0.00 93 TRP A O 1
ATOM 729 N N . ILE A 1 94 ? -6.998 3.841 57.322 1.00 0.00 94 ILE A N 1
ATOM 730 C CA . ILE A 1 94 ? -6.335 3.676 58.603 1.00 0.00 94 ILE A CA 1
ATOM 731 C C . ILE A 1 94 ? -6.417 2.167 58.765 1.00 0.00 94 ILE A C 1
ATOM 732 O O . ILE A 1 94 ? -7.489 1.583 58.581 1.00 0.00 94 ILE A O 1
ATOM 737 N N . GLY A 1 95 ? -5.288 1.533 59.070 1.00 0.00 95 GLY A N 1
ATOM 738 C CA . GLY A 1 95 ? -5.277 0.090 59.240 1.00 0.00 95 GLY A CA 1
ATOM 739 C C . GLY A 1 95 ? -4.415 -0.322 60.421 1.00 0.00 95 GLY A C 1
ATOM 740 O O . GLY A 1 95 ? -3.780 0.521 61.054 1.00 0.00 95 GLY A O 1
ATOM 741 N N . ASP A 1 96 ? -4.393 -1.618 60.719 1.00 0.00 96 ASP A N 1
ATOM 742 C CA . ASP A 1 96 ? -3.602 -2.137 61.835 1.00 0.00 96 ASP A CA 1
ATOM 743 C C . ASP A 1 96 ? -2.806 -3.355 61.397 1.00 0.00 96 ASP A C 1
ATOM 744 O O . ASP A 1 96 ? -3.231 -4.104 60.516 1.00 0.00 96 ASP A O 1
ATOM 749 N N . ALA A 1 97 ? -1.660 -3.566 62.034 1.00 0.00 97 ALA A N 1
ATOM 750 C CA . ALA A 1 97 ? -0.821 -4.709 61.700 1.00 0.31 97 ALA A CA 1
ATOM 751 C C . ALA A 1 97 ? 0.095 -5.117 62.846 1.00 0.86 97 ALA A C 1
ATOM 752 O O . ALA A 1 97 ? 0.437 -4.309 63.712 1.00 0.00 97 ALA A O 1
ATOM 754 N N . GLN A 1 98 ? 0.470 -6.391 62.835 1.00 3.81 98 GLN A N 1
ATOM 755 C CA . GLN A 1 98 ? 1.379 -6.970 63.817 1.00 4.77 98 GLN A CA 1
ATOM 756 C C . GLN A 1 98 ? 2.628 -7.307 63.002 1.00 5.75 98 GLN A C 1
ATOM 757 O O . GLN A 1 98 ? 2.595 -7.259 61.772 1.00 5.76 98 GLN A O 1
ATOM 763 N N . GLY A 1 99 ? 3.732 -7.629 63.665 1.00 6.26 99 GLY A N 1
ATOM 764 C CA . GLY A 1 99 ? 4.923 -7.984 62.915 1.00 7.55 99 GLY A CA 1
ATOM 765 C C . GLY A 1 99 ? 6.010 -6.941 62.753 1.00 8.89 99 GLY A C 1
ATOM 766 O O . GLY A 1 99 ? 5.932 -5.834 63.288 1.00 9.42 99 GLY A O 1
ATOM 767 N N . GLU A 1 100 ? 7.028 -7.316 61.983 1.00 11.50 100 GLU A N 1
ATOM 768 C CA . GLU A 1 100 ? 8.197 -6.482 61.725 1.00 13.35 100 GLU A CA 1
ATOM 769 C C . GLU A 1 100 ? 8.216 -5.944 60.291 1.00 12.90 100 GLU A C 1
ATOM 770 O O . GLU A 1 100 ? 8.179 -6.712 59.333 1.00 13.35 100 GLU A O 1
ATOM 776 N N . PRO A 1 101 ? 8.274 -4.612 60.131 1.00 13.31 101 PRO A N 1
ATOM 777 C CA . PRO A 1 101 ? 8.302 -3.948 58.821 1.00 13.76 101 PRO A CA 1
ATOM 778 C C . PRO A 1 101 ? 9.547 -4.281 57.993 1.00 15.10 101 PRO A C 1
ATOM 779 O O . PRO A 1 101 ? 10.652 -4.363 58.527 1.00 15.42 101 PRO A O 1
ATOM 783 N N . LYS A 1 102 ? 9.361 -4.465 56.689 1.00 15.70 102 LYS A N 1
ATOM 784 C CA . LYS A 1 102 ? 10.466 -4.766 55.778 1.00 16.36 102 LYS A CA 1
ATOM 785 C C . LYS A 1 102 ? 10.314 -3.918 54.517 1.00 16.42 102 LYS A C 1
ATOM 786 O O . LYS A 1 102 ? 9.341 -4.066 53.780 1.00 16.11 102 LYS A O 1
ATOM 792 N N . ALA A 1 103 ? 11.278 -3.035 54.273 1.00 16.27 103 ALA A N 1
ATOM 793 C CA . ALA A 1 103 ? 11.240 -2.155 53.109 1.00 16.71 103 ALA A CA 1
ATOM 794 C C . ALA A 1 103 ? 11.243 -2.912 51.781 1.00 18.70 103 ALA A C 1
ATOM 795 O O . ALA A 1 103 ? 11.604 -4.090 51.722 1.00 17.96 103 ALA A O 1
ATOM 797 N N . GLY A 1 104 ? 10.838 -2.220 50.719 1.00 19.26 104 GLY A N 1
ATOM 798 C CA . GLY A 1 104 ? 10.796 -2.823 49.398 1.00 20.79 104 GLY A CA 1
ATOM 799 C C . GLY A 1 104 ? 10.124 -1.925 48.374 1.00 21.60 104 GLY A C 1
ATOM 800 O O . GLY A 1 104 ? 9.405 -0.991 48.736 1.00 21.09 104 GLY A O 1
ATOM 801 N N . SER A 1 105 ? 10.364 -2.202 47.095 1.00 21.98 105 SER A N 1
ATOM 802 C CA . SER A 1 105 ? 9.782 -1.424 46.002 1.00 22.20 105 SER A CA 1
ATOM 803 C C . SER A 1 105 ? 10.156 0.057 46.075 1.00 22.15 105 SER A C 1
ATOM 804 O O . SER A 1 105 ? 11.327 0.399 46.224 1.00 22.59 105 SER A O 1
ATOM 807 N N . ASP A 1 106 ? 9.160 0.931 45.960 1.00 21.99 106 ASP A N 1
ATOM 808 C CA . ASP A 1 106 ? 9.392 2.373 46.016 1.00 22.20 106 ASP A CA 1
ATOM 809 C C . ASP A 1 106 ? 9.949 2.829 47.362 1.00 21.45 106 ASP A C 1
ATOM 810 O O . ASP A 1 106 ? 10.307 3.994 47.530 1.00 21.56 106 ASP A O 1
ATOM 815 N N . ALA A 1 107 ? 10.021 1.908 48.316 1.00 20.58 107 ALA A N 1
ATOM 816 C CA . ALA A 1 107 ? 10.519 2.229 49.648 1.00 20.16 107 ALA A CA 1
ATOM 817 C C . ALA A 1 107 ? 11.961 1.778 49.850 1.00 19.17 107 ALA A C 1
ATOM 818 O O . ALA A 1 107 ? 12.253 0.587 49.791 1.00 19.85 107 ALA A O 1
ATOM 820 N N . LYS A 1 108 ? 12.859 2.730 50.088 1.00 20.05 108 LYS A N 1
ATOM 821 C CA . LYS A 1 108 ? 14.264 2.401 50.317 1.00 20.48 108 LYS A CA 1
ATOM 822 C C . LYS A 1 108 ? 14.486 2.158 51.805 1.00 20.14 108 LYS A C 1
ATOM 823 O O . LYS A 1 108 ? 15.466 1.530 52.208 1.00 19.74 108 LYS A O 1
ATOM 829 N N . LYS A 1 109 ? 13.560 2.658 52.617 1.00 19.63 109 LYS A N 1
ATOM 830 C CA . LYS A 1 109 ? 13.623 2.487 54.063 1.00 19.22 109 LYS A CA 1
ATOM 831 C C . LYS A 1 109 ? 12.227 2.533 54.673 1.00 18.00 109 LYS A C 1
ATOM 832 O O . LYS A 1 109 ? 11.397 3.354 54.281 1.00 16.56 109 LYS A O 1
ATOM 838 N N . VAL A 1 110 ? 11.976 1.635 55.620 1.00 16.71 110 VAL A N 1
ATOM 839 C CA . VAL A 1 110 ? 10.694 1.562 56.313 1.00 16.96 110 VAL A CA 1
ATOM 840 C C . VAL A 1 110 ? 10.961 1.632 57.812 1.00 17.24 110 VAL A C 1
ATOM 841 O O . VAL A 1 110 ? 11.910 1.025 58.308 1.00 17.02 110 VAL A O 1
ATOM 845 N N . LYS A 1 111 ? 10.127 2.367 58.536 1.00 16.82 111 LYS A N 1
ATOM 846 C CA . LYS A 1 111 ? 10.325 2.505 59.969 1.00 16.89 111 LYS A CA 1
ATOM 847 C C . LYS A 1 111 ? 9.086 2.960 60.720 1.00 15.87 111 LYS A C 1
ATOM 848 O O . LYS A 1 111 ? 8.186 3.577 60.153 1.00 14.55 111 LYS A O 1
ATOM 854 N N . VAL A 1 112 ? 9.061 2.644 62.008 1.00 14.69 112 VAL A N 1
ATOM 855 C CA . VAL A 1 112 ? 7.948 3.000 62.868 1.00 13.28 112 VAL A CA 1
ATOM 856 C C . VAL A 1 112 ? 8.261 4.293 63.608 1.00 11.59 112 VAL A C 1
ATOM 857 O O . VAL A 1 112 ? 9.402 4.534 64.007 1.00 12.41 112 VAL A O 1
ATOM 861 N N . TYR A 1 113 ? 7.241 5.125 63.784 1.00 6.78 113 TYR A N 1
ATOM 862 C CA . TYR A 1 113 ? 7.396 6.395 64.478 1.00 3.92 113 TYR A CA 1
ATOM 863 C C . TYR A 1 113 ? 6.323 6.534 65.535 1.00 1.54 113 TYR A C 1
ATOM 864 O O . TYR A 1 113 ? 5.157 6.252 65.272 1.00 0.00 113 TYR A O 1
ATOM 873 N N . ARG A 1 114 ? 6.711 6.951 66.732 1.00 0.33 114 ARG A N 1
ATOM 874 C CA . ARG A 1 114 ? 5.717 7.163 67.770 1.00 0.00 114 ARG A CA 1
ATOM 875 C C . ARG A 1 114 ? 4.938 8.365 67.249 1.00 0.00 114 ARG A C 1
ATOM 876 O O . ARG A 1 114 ? 5.516 9.240 66.601 1.00 0.00 114 ARG A O 1
ATOM 884 N N . LEU A 1 115 ? 3.639 8.416 67.523 1.00 0.00 115 LEU A N 1
ATOM 885 C CA . LEU A 1 115 ? 2.817 9.520 67.037 1.00 0.00 115 LEU A CA 1
ATOM 886 C C . LEU A 1 115 ? 3.291 10.877 67.532 1.00 0.00 115 LEU A C 1
ATOM 887 O O . LEU A 1 115 ? 2.983 11.904 66.929 1.00 0.00 115 LEU A O 1
ATOM 892 N N . GLU A 1 116 ? 4.037 10.881 68.633 1.00 0.00 116 GLU A N 1
ATOM 893 C CA . GLU A 1 116 ? 4.553 12.119 69.206 1.00 0.00 116 GLU A CA 1
ATOM 894 C C . GLU A 1 116 ? 5.925 12.451 68.620 1.00 1.92 116 GLU A C 1
ATOM 895 O O . GLU A 1 116 ? 6.483 13.518 68.886 1.00 2.90 116 GLU A O 1
ATOM 901 N N . GLU A 1 117 ? 6.468 11.538 67.820 1.00 1.36 117 GLU A N 1
ATOM 902 C CA . GLU A 1 117 ? 7.795 11.742 67.251 1.00 1.94 117 GLU A CA 1
ATOM 903 C C . GLU A 1 117 ? 7.868 11.717 65.726 1.00 1.46 117 GLU A C 1
ATOM 904 O O . GLU A 1 117 ? 8.858 11.263 65.154 1.00 0.24 117 GLU A O 1
ATOM 910 N N . ILE A 1 118 ? 6.823 12.205 65.067 1.00 0.24 118 ILE A N 1
ATOM 911 C CA . ILE A 1 118 ? 6.819 12.230 63.612 1.00 0.00 118 ILE A CA 1
ATOM 912 C C . ILE A 1 118 ? 7.365 13.569 63.131 1.00 0.00 118 ILE A C 1
ATOM 913 O O . ILE A 1 118 ? 6.845 14.620 63.485 1.00 0.00 118 ILE A O 1
ATOM 918 N N . PRO A 1 119 ? 8.446 13.545 62.337 1.00 0.00 119 PRO A N 1
ATOM 919 C CA . PRO A 1 119 ? 9.054 14.770 61.812 1.00 0.66 119 PRO A CA 1
ATOM 920 C C . PRO A 1 119 ? 8.186 15.321 60.678 1.00 2.41 119 PRO A C 1
ATOM 921 O O . PRO A 1 119 ? 8.495 15.143 59.496 1.00 1.78 119 PRO A O 1
ATOM 925 N N . LEU A 1 120 ? 7.101 15.988 61.058 1.00 3.38 120 LEU A N 1
ATOM 926 C CA . LEU A 1 120 ? 6.144 16.548 60.109 1.00 5.24 120 LEU A CA 1
ATOM 927 C C . LEU A 1 120 ? 6.721 17.337 58.939 1.00 6.38 120 LEU A C 1
ATOM 928 O O . LEU A 1 120 ? 6.184 17.278 57.832 1.00 5.93 120 LEU A O 1
ATOM 933 N N . ASP A 1 121 ? 7.809 18.066 59.169 1.00 6.77 121 ASP A N 1
ATOM 934 C CA . ASP A 1 121 ? 8.402 18.873 58.109 1.00 8.40 121 ASP A CA 1
ATOM 935 C C . ASP A 1 121 ? 9.208 18.120 57.052 1.00 7.25 121 ASP A C 1
ATOM 936 O O . ASP A 1 121 ? 9.600 18.706 56.045 1.00 7.54 121 ASP A O 1
ATOM 941 N N . LYS A 1 122 ? 9.455 16.831 57.263 1.00 5.46 122 LYS A N 1
ATOM 942 C CA . LYS A 1 122 ? 10.203 16.053 56.279 1.00 4.90 122 LYS A CA 1
ATOM 943 C C . LYS A 1 122 ? 9.261 15.266 55.371 1.00 4.12 122 LYS A C 1
ATOM 944 O O . LYS A 1 122 ? 9.693 14.593 54.431 1.00 2.78 122 LYS A O 1
ATOM 950 N N . LEU A 1 123 ? 7.967 15.358 55.658 1.00 1.85 123 LEU A N 1
ATOM 951 C CA . LEU A 1 123 ? 6.964 14.651 54.872 1.00 1.66 123 LEU A CA 1
ATOM 952 C C . LEU A 1 123 ? 6.780 15.300 53.504 1.00 0.04 123 LEU A C 1
ATOM 953 O O . LEU A 1 123 ? 6.719 16.524 53.398 1.00 0.81 123 LEU A O 1
ATOM 958 N N . VAL A 1 124 ? 6.704 14.475 52.462 1.00 0.80 124 VAL A N 1
ATOM 959 C CA . VAL A 1 124 ? 6.501 14.976 51.108 1.00 2.10 124 VAL A CA 1
ATOM 960 C C . VAL A 1 124 ? 5.028 14.845 50.734 1.00 2.11 124 VAL A C 1
ATOM 961 O O . VAL A 1 124 ? 4.220 14.393 51.547 1.00 0.88 124 VAL A O 1
ATOM 965 N N . PHE A 1 125 ? 4.684 15.222 49.503 1.00 2.05 125 PHE A N 1
ATOM 966 C CA . PHE A 1 125 ? 3.292 15.186 49.055 1.00 1.20 125 PHE A CA 1
ATOM 967 C C . PHE A 1 125 ? 2.557 16.131 50.000 1.00 0.62 125 PHE A C 1
ATOM 968 O O . PHE A 1 125 ? 3.082 17.183 50.371 1.00 1.38 125 PHE A O 1
ATOM 976 N N . ASP A 1 126 ? 1.349 15.748 50.400 1.00 0.00 126 ASP A N 1
ATOM 977 C CA . ASP A 1 126 ? 0.553 16.544 51.325 1.00 0.00 126 ASP A CA 1
ATOM 978 C C . ASP A 1 126 ? 0.377 15.713 52.595 1.00 0.00 126 ASP A C 1
ATOM 979 O O . ASP A 1 126 ? -0.524 15.955 53.395 1.00 0.00 126 ASP A O 1
ATOM 984 N N . HIS A 1 127 ? 1.257 14.732 52.768 1.00 0.00 127 HIS A N 1
ATOM 985 C CA . HIS A 1 127 ? 1.197 13.832 53.908 1.00 0.00 127 HIS A CA 1
ATOM 986 C C . HIS A 1 127 ? 1.236 14.492 55.284 1.00 0.00 127 HIS A C 1
ATOM 987 O O . HIS A 1 127 ? 0.775 13.900 56.263 1.00 0.00 127 HIS A O 1
ATOM 994 N N . LYS A 1 128 ? 1.779 15.703 55.373 1.00 0.00 128 LYS A N 1
ATOM 995 C CA . LYS A 1 128 ? 1.804 16.391 56.660 1.00 0.00 128 LYS A CA 1
ATOM 996 C C . LYS A 1 128 ? 0.366 16.741 57.030 1.00 0.24 128 LYS A C 1
ATOM 997 O O . LYS A 1 128 ? -0.054 16.546 58.168 1.00 0.67 128 LYS A O 1
ATOM 1003 N N . LYS A 1 129 ? -0.387 17.252 56.060 1.00 0.00 129 LYS A N 1
ATOM 1004 C CA . LYS A 1 129 ? -1.781 17.619 56.298 1.00 0.00 129 LYS A CA 1
ATOM 1005 C C . LYS A 1 129 ? -2.601 16.378 56.647 1.00 0.00 129 LYS A C 1
ATOM 1006 O O . LYS A 1 129 ? -3.419 16.397 57.570 1.00 0.00 129 LYS A O 1
ATOM 1012 N N . ILE A 1 130 ? -2.377 15.300 55.902 1.00 0.00 130 ILE A N 1
ATOM 1013 C CA . ILE A 1 130 ? -3.101 14.057 56.131 1.00 0.00 130 ILE A CA 1
ATOM 1014 C C . ILE A 1 130 ? -2.841 13.518 57.531 1.00 0.00 130 ILE A C 1
ATOM 1015 O O . ILE A 1 130 ? -3.774 13.183 58.256 1.00 0.00 130 ILE A O 1
ATOM 1020 N N . ILE A 1 131 ? -1.571 13.439 57.908 1.00 0.00 131 ILE A N 1
ATOM 1021 C CA . ILE A 1 131 ? -1.209 12.937 59.222 1.00 0.00 131 ILE A CA 1
ATOM 1022 C C . ILE A 1 131 ? -1.728 13.850 60.334 1.00 0.00 131 ILE A C 1
ATOM 1023 O O . ILE A 1 131 ? -2.175 13.371 61.373 1.00 0.00 131 ILE A O 1
ATOM 1028 N N . LEU A 1 132 ? -1.682 15.161 60.125 1.00 0.00 132 LEU A N 1
ATOM 1029 C CA . LEU A 1 132 ? -2.202 16.069 61.139 1.00 0.00 132 LEU A CA 1
ATOM 1030 C C . LEU A 1 132 ? -3.704 15.827 61.286 1.00 0.00 132 LEU A C 1
ATOM 1031 O O . LEU A 1 132 ? -4.229 15.864 62.397 1.00 0.00 132 LEU A O 1
ATOM 1036 N N . ASP A 1 133 ? -4.391 15.575 60.170 1.00 0.00 133 ASP A N 1
ATOM 1037 C CA . ASP A 1 133 ? -5.824 15.290 60.221 1.00 0.00 133 ASP A CA 1
ATOM 1038 C C . ASP A 1 133 ? -6.034 14.009 61.027 1.00 0.00 133 ASP A C 1
ATOM 1039 O O . ASP A 1 133 ? -6.989 13.896 61.797 1.00 0.00 133 ASP A O 1
ATOM 1044 N N . PHE A 1 134 ? -5.146 13.039 60.832 1.00 0.00 134 PHE A N 1
ATOM 1045 C CA . PHE A 1 134 ? -5.247 11.780 61.563 1.00 0.00 134 PHE A CA 1
ATOM 1046 C C . PHE A 1 134 ? -5.030 11.974 63.056 1.00 0.00 134 PHE A C 1
ATOM 1047 O O . PHE A 1 134 ? -5.808 11.470 63.867 1.00 0.00 134 PHE A O 1
ATOM 1055 N N . LEU A 1 135 ? -3.971 12.693 63.423 1.00 0.00 135 LEU A N 1
ATOM 1056 C CA . LEU A 1 135 ? -3.677 12.925 64.836 1.00 0.00 135 LEU A CA 1
ATOM 1057 C C . LEU A 1 135 ? -4.781 13.716 65.543 1.00 0.00 135 LEU A C 1
ATOM 1058 O O . LEU A 1 135 ? -5.047 13.502 66.729 1.00 0.00 135 LEU A O 1
ATOM 1063 N N . LYS A 1 136 ? -5.436 14.612 64.808 1.00 0.00 136 LYS A N 1
ATOM 1064 C CA . LYS A 1 136 ? -6.490 15.445 65.382 1.00 0.00 136 LYS A CA 1
ATOM 1065 C C . LYS A 1 136 ? -7.880 14.812 65.335 1.00 0.00 136 LYS A C 1
ATOM 1066 O O . LYS A 1 136 ? -8.838 15.361 65.884 1.00 0.00 136 LYS A O 1
ATOM 1072 N N . GLY A 1 137 ? -7.992 13.660 64.684 1.00 0.00 137 GLY A N 1
ATOM 1073 C CA . GLY A 1 137 ? -9.280 13.002 64.588 1.00 0.00 137 GLY A CA 1
ATOM 1074 C C . GLY A 1 137 ? -10.202 13.744 63.641 1.00 0.00 137 GLY A C 1
ATOM 1075 O O . GLY A 1 137 ? -11.427 13.653 63.746 1.00 0.00 137 GLY A O 1
ATOM 1076 N N . ASN A 1 138 ? -9.610 14.489 62.713 1.00 0.00 138 ASN A N 1
ATOM 1077 C CA . ASN A 1 138 ? -10.377 15.246 61.737 1.00 0.66 138 ASN A CA 1
ATOM 1078 C C . ASN A 1 138 ? -10.794 14.377 60.561 1.00 1.70 138 ASN A C 1
ATOM 1079 O O . ASN A 1 138 ? -10.311 14.549 59.441 1.00 0.97 138 ASN A O 1
ATOM 1084 N N . TYR A 1 139 ? -11.688 13.434 60.837 1.00 2.17 139 TYR A N 1
ATOM 1085 C CA . TYR A 1 139 ? -12.217 12.533 59.827 1.00 4.23 139 TYR A CA 1
ATOM 1086 C C . TYR A 1 139 ? -13.429 11.793 60.386 1.00 5.33 139 TYR A C 1
ATOM 1087 O O . TYR A 1 139 ? -13.748 11.996 61.579 1.00 5.92 139 TYR A O 1
ATOM 1097 N N . GLY B 1 2 ? 5.162 10.697 29.180 1.00 29.23 2 GLY B N 1
ATOM 1098 C CA . GLY B 1 2 ? 3.980 11.323 29.840 1.00 29.09 2 GLY B CA 1
ATOM 1099 C C . GLY B 1 2 ? 3.398 10.443 30.927 1.00 28.80 2 GLY B C 1
ATOM 1100 O O . GLY B 1 2 ? 2.251 10.011 30.832 1.00 30.21 2 GLY B O 1
ATOM 1101 N N . PHE B 1 3 ? 4.193 10.196 31.966 1.00 27.57 3 PHE B N 1
ATOM 1102 C CA . PHE B 1 3 ? 3.797 9.355 33.095 1.00 25.48 3 PHE B CA 1
ATOM 1103 C C . PHE B 1 3 ? 2.903 8.204 32.643 1.00 24.46 3 PHE B C 1
ATOM 1104 O O . PHE B 1 3 ? 1.679 8.281 32.729 1.00 24.82 3 PHE B O 1
ATOM 1112 N N . ASN B 1 4 ? 3.532 7.133 32.176 1.00 23.27 4 ASN B N 1
ATOM 1113 C CA . ASN B 1 4 ? 2.826 5.964 31.672 1.00 21.35 4 ASN B CA 1
ATOM 1114 C C . ASN B 1 4 ? 2.205 5.067 32.740 1.00 19.33 4 ASN B C 1
ATOM 1115 O O . ASN B 1 4 ? 2.583 3.901 32.879 1.00 19.81 4 ASN B O 1
ATOM 1120 N N . VAL B 1 5 ? 1.254 5.614 33.495 1.00 15.56 5 VAL B N 1
ATOM 1121 C CA . VAL B 1 5 ? 0.564 4.847 34.529 1.00 11.50 5 VAL B CA 1
ATOM 1122 C C . VAL B 1 5 ? -0.945 4.915 34.297 1.00 8.71 5 VAL B C 1
ATOM 1123 O O . VAL B 1 5 ? -1.511 5.992 34.102 1.00 7.71 5 VAL B O 1
ATOM 1127 N N . LYS B 1 6 ? -1.591 3.756 34.300 1.00 5.58 6 LYS B N 1
ATOM 1128 C CA . LYS B 1 6 ? -3.031 3.699 34.096 1.00 3.96 6 LYS B CA 1
ATOM 1129 C C . LYS B 1 6 ? -3.715 3.220 35.372 1.00 1.77 6 LYS B C 1
ATOM 1130 O O . LYS B 1 6 ? -3.315 2.220 35.964 1.00 1.67 6 LYS B O 1
ATOM 1136 N N . THR B 1 7 ? -4.742 3.946 35.794 1.00 0.42 7 THR B N 1
ATOM 1137 C CA . THR B 1 7 ? -5.494 3.585 36.989 1.00 0.00 7 THR B CA 1
ATOM 1138 C C . THR B 1 7 ? -6.974 3.644 36.630 1.00 0.00 7 THR B C 1
ATOM 1139 O O . THR B 1 7 ? -7.340 4.044 35.519 1.00 0.00 7 THR B O 1
ATOM 1143 N N . PRO B 1 8 ? -7.849 3.229 37.555 1.00 0.00 8 PRO B N 1
ATOM 1144 C CA . PRO B 1 8 ? -9.270 3.298 37.216 1.00 0.00 8 PRO B CA 1
ATOM 1145 C C . PRO B 1 8 ? -9.632 4.773 37.035 1.00 0.00 8 PRO B C 1
ATOM 1146 O O . PRO B 1 8 ? -8.877 5.662 37.451 1.00 0.00 8 PRO B O 1
ATOM 1150 N N . LEU B 1 9 ? -10.769 5.034 36.401 1.00 0.00 9 LEU B N 1
ATOM 1151 C CA . LEU B 1 9 ? -11.231 6.405 36.213 1.00 0.00 9 LEU B CA 1
ATOM 1152 C C . LEU B 1 9 ? -11.839 6.857 37.541 1.00 0.00 9 LEU B C 1
ATOM 1153 O O . LEU B 1 9 ? -12.313 6.028 38.319 1.00 0.00 9 LEU B O 1
ATOM 1158 N N . LEU B 1 10 ? -11.815 8.161 37.805 1.00 0.00 10 LEU B N 1
ATOM 1159 C CA . LEU B 1 10 ? -12.350 8.686 39.053 1.00 0.00 10 LEU B CA 1
ATOM 1160 C C . LEU B 1 10 ? -13.640 9.458 38.875 1.00 0.00 10 LEU B C 1
ATOM 1161 O O . LEU B 1 10 ? -13.718 10.388 38.070 1.00 0.00 10 LEU B O 1
ATOM 1166 N N . ALA B 1 11 ? -14.651 9.074 39.644 1.00 0.00 11 ALA B N 1
ATOM 1167 C CA . ALA B 1 11 ? -15.941 9.733 39.593 1.00 0.00 11 ALA B CA 1
ATOM 1168 C C . ALA B 1 11 ? -16.428 10.017 41.010 1.00 0.00 11 ALA B C 1
ATOM 1169 O O . ALA B 1 11 ? -15.832 9.569 41.992 1.00 0.00 11 ALA B O 1
ATOM 1171 N N . THR B 1 12 ? -17.515 10.767 41.116 1.00 0.00 12 THR B N 1
ATOM 1172 C CA . THR B 1 12 ? -18.063 11.080 42.420 1.00 0.00 12 THR B CA 1
ATOM 1173 C C . THR B 1 12 ? -19.572 11.229 42.308 1.00 0.00 12 THR B C 1
ATOM 1174 O O . THR B 1 12 ? -20.081 11.814 41.351 1.00 0.00 12 THR B O 1
ATOM 1178 N N . ASP B 1 13 ? -20.281 10.669 43.280 1.00 0.00 13 ASP B N 1
ATOM 1179 C CA . ASP B 1 13 ? -21.739 10.727 43.310 1.00 0.00 13 AS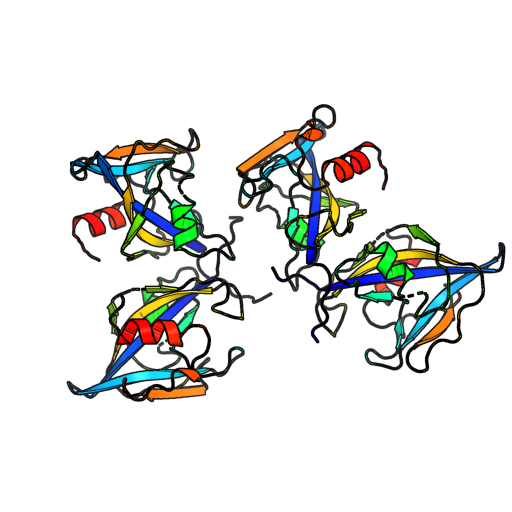P B CA 1
ATOM 1180 C C . ASP B 1 13 ? -22.160 11.273 44.661 1.00 0.00 13 ASP B C 1
ATOM 1181 O O . ASP B 1 13 ? -21.395 11.205 45.629 1.00 0.00 13 ASP B O 1
ATOM 1186 N N . VAL B 1 14 ? -23.379 11.802 44.734 1.00 0.00 14 VAL B N 1
ATOM 1187 C CA . VAL B 1 14 ? -23.867 12.372 45.977 1.00 0.00 14 VAL B CA 1
ATOM 1188 C C . VAL B 1 14 ? -25.266 11.908 46.355 1.00 0.00 14 VAL B C 1
ATOM 1189 O O . VAL B 1 14 ? -26.169 11.842 45.522 1.00 0.00 14 VAL B O 1
ATOM 1193 N N . ILE B 1 15 ? -25.419 11.561 47.626 1.00 0.00 15 ILE B N 1
ATOM 1194 C CA . ILE B 1 15 ? -26.703 11.171 48.170 1.00 0.00 15 ILE B CA 1
ATOM 1195 C C . ILE B 1 15 ? -27.185 12.492 48.750 1.00 0.00 15 ILE B C 1
ATOM 1196 O O . ILE B 1 15 ? -26.668 12.953 49.765 1.00 0.00 15 ILE B O 1
ATOM 1201 N N . ILE B 1 16 ? -28.156 13.105 48.080 1.00 0.00 16 ILE B N 1
ATOM 1202 C CA . ILE B 1 16 ? -28.691 14.393 48.499 1.00 0.00 16 ILE B CA 1
ATOM 1203 C C . ILE B 1 16 ? -29.931 14.309 49.368 1.00 0.00 16 ILE B C 1
ATOM 1204 O O . ILE B 1 16 ? -31.009 13.955 48.882 1.00 0.00 16 ILE B O 1
ATOM 1209 N N . ARG B 1 17 ? -29.792 14.626 50.650 1.00 0.00 17 ARG B N 1
ATOM 1210 C CA . ARG B 1 17 ? -30.960 14.640 51.515 1.00 0.00 17 ARG B CA 1
ATOM 1211 C C . ARG B 1 17 ? -31.612 15.981 51.199 1.00 0.00 17 ARG B C 1
ATOM 1212 O O . ARG B 1 17 ? -31.020 17.030 51.447 1.00 0.00 17 ARG B O 1
ATOM 1220 N N . LEU B 1 18 ? -32.809 15.945 50.617 1.00 0.00 18 LEU B N 1
ATOM 1221 C CA . LEU B 1 18 ? -33.516 17.171 50.255 1.00 0.00 18 LEU B CA 1
ATOM 1222 C C . LEU B 1 18 ? -34.453 17.605 51.373 1.00 0.00 18 LEU B C 1
ATOM 1223 O O . LEU B 1 18 ? -35.147 16.782 51.981 1.00 0.00 18 LEU B O 1
ATOM 1228 N N . TRP B 1 19 ? -34.471 18.907 51.639 1.00 0.18 19 TRP B N 1
ATOM 1229 C CA . TRP B 1 19 ? -35.303 19.456 52.693 1.00 0.83 19 TRP B CA 1
ATOM 1230 C C . TRP B 1 19 ? -36.193 20.599 52.230 1.00 3.15 19 TRP B C 1
ATOM 1231 O O . TRP B 1 19 ? -35.882 21.306 51.270 1.00 3.49 19 TRP B O 1
ATOM 1242 N N . ASP B 1 20 ? -37.301 20.764 52.942 1.00 3.75 20 ASP B N 1
ATOM 1243 C CA . ASP B 1 20 ? -38.257 21.834 52.708 1.00 5.93 20 ASP B CA 1
ATOM 1244 C C . ASP B 1 20 ? -38.422 22.372 54.125 1.00 6.26 20 ASP B C 1
ATOM 1245 O O . ASP B 1 20 ? -39.387 22.039 54.821 1.00 4.73 20 ASP B O 1
ATOM 1250 N N . GLY B 1 21 ? -37.453 23.175 54.557 1.00 6.21 21 GLY B N 1
ATOM 1251 C CA . GLY B 1 21 ? -37.480 23.710 55.906 1.00 7.72 21 GLY B CA 1
ATOM 1252 C C . GLY B 1 21 ? -36.930 22.641 56.834 1.00 8.11 21 GLY B C 1
ATOM 1253 O O . GLY B 1 21 ? -35.851 22.100 56.583 1.00 6.84 21 GLY B O 1
ATOM 1254 N N . GLU B 1 22 ? -37.656 22.334 57.903 1.00 8.54 22 GLU B N 1
ATOM 1255 C CA . GLU B 1 22 ? -37.223 21.294 58.834 1.00 9.78 22 GLU B CA 1
ATOM 1256 C C . GLU B 1 22 ? -37.829 19.976 58.369 1.00 8.55 22 GLU B C 1
ATOM 1257 O O . GLU B 1 22 ? -37.662 18.939 59.010 1.00 8.86 22 GLU B O 1
ATOM 1263 N N . ASN B 1 23 ? -38.537 20.033 57.246 1.00 6.47 23 ASN B N 1
ATOM 1264 C CA . ASN B 1 23 ? -39.190 18.861 56.682 1.00 4.68 23 ASN B CA 1
ATOM 1265 C C . ASN B 1 23 ? -38.291 18.111 55.708 1.00 3.28 23 ASN B C 1
ATOM 1266 O O . ASN B 1 23 ? -37.893 18.644 54.669 1.00 3.16 23 ASN B O 1
ATOM 1271 N N . PHE B 1 24 ? -37.979 16.868 56.055 1.00 0.17 24 PHE B N 1
ATOM 1272 C CA . PHE B 1 24 ? -37.141 16.010 55.224 1.00 0.00 24 PHE B CA 1
ATOM 1273 C C . PHE B 1 24 ? -38.039 15.424 54.139 1.00 0.00 24 PHE B C 1
ATOM 1274 O O . PHE B 1 24 ? -39.112 14.901 54.438 1.00 0.00 24 PHE B O 1
ATOM 1282 N N . LYS B 1 25 ? -37.601 15.509 52.883 1.00 0.00 25 LYS B N 1
ATOM 1283 C CA . LYS B 1 25 ? -38.392 15.017 51.755 1.00 0.00 25 LYS B CA 1
ATOM 1284 C C . LYS B 1 25 ? -37.908 13.707 51.137 1.00 0.00 25 LYS B C 1
ATOM 1285 O O . LYS B 1 25 ? -38.651 13.042 50.414 1.00 0.00 25 LYS B O 1
ATOM 1291 N N . GLY B 1 26 ? -36.662 13.340 51.404 1.00 0.00 26 GLY B N 1
ATOM 1292 C CA . GLY B 1 26 ? -36.138 12.118 50.829 1.00 0.00 26 GLY B CA 1
ATOM 1293 C C . GLY B 1 26 ? -34.844 12.356 50.070 1.00 0.00 26 GLY B C 1
ATOM 1294 O O . GLY B 1 26 ? -34.080 13.268 50.398 1.00 0.00 26 GLY B O 1
ATOM 1295 N N . ILE B 1 27 ? -34.615 11.548 49.038 1.00 0.00 27 ILE B N 1
ATOM 1296 C CA . ILE B 1 27 ? -33.397 11.619 48.240 1.00 0.00 27 ILE B CA 1
ATOM 1297 C C . ILE B 1 27 ? -33.659 12.059 46.798 1.00 0.00 27 ILE B C 1
ATOM 1298 O O . ILE B 1 27 ? -34.732 11.811 46.247 1.00 0.00 27 ILE B O 1
ATOM 1303 N N . VAL B 1 28 ? -32.670 12.720 46.200 1.00 0.00 28 VAL B N 1
ATOM 1304 C CA . VAL B 1 28 ? -32.775 13.198 44.825 1.00 0.00 28 VAL B CA 1
ATOM 1305 C C . VAL B 1 28 ? -32.099 12.199 43.895 1.00 0.00 28 VAL B C 1
ATOM 1306 O O . VAL B 1 28 ? -30.894 11.958 43.997 1.00 0.00 28 VAL B O 1
ATOM 1310 N N . LEU B 1 29 ? -32.878 11.610 42.994 1.00 0.00 29 LEU B N 1
ATOM 1311 C CA . LEU B 1 29 ? -32.347 10.637 42.052 1.00 0.00 29 LEU B CA 1
ATOM 1312 C C . LEU B 1 29 ? -32.521 11.110 40.616 1.00 0.00 29 LEU B C 1
ATOM 1313 O O . LEU B 1 29 ? -33.269 12.050 40.347 1.00 0.00 29 LEU B O 1
ATOM 1318 N N . ILE B 1 30 ? -31.826 10.450 39.698 1.00 0.00 30 ILE B N 1
ATOM 1319 C CA . ILE B 1 30 ? -31.872 10.814 38.289 1.00 0.74 30 ILE B CA 1
ATOM 1320 C C . ILE B 1 30 ? -32.331 9.652 37.412 1.00 1.85 30 ILE B C 1
ATOM 1321 O O . ILE B 1 30 ? -31.881 8.521 37.581 1.00 0.99 30 ILE B O 1
ATOM 1326 N N . GLU B 1 31 ? -33.235 9.933 36.480 1.00 5.27 31 GLU B N 1
ATOM 1327 C CA . GLU B 1 31 ? -33.698 8.908 35.556 1.00 9.51 31 GLU B CA 1
ATOM 1328 C C . GLU B 1 31 ? -32.912 9.097 34.267 1.00 10.68 31 GLU B C 1
ATOM 1329 O O . GLU B 1 31 ? -33.193 10.009 33.490 1.00 11.71 31 GLU B O 1
ATOM 1335 N N . ARG B 1 32 ? -31.916 8.242 34.057 1.00 12.07 32 ARG B N 1
ATOM 1336 C CA . ARG B 1 32 ? -31.066 8.310 32.872 1.00 14.01 32 ARG B CA 1
ATOM 1337 C C . ARG B 1 32 ? -31.761 7.782 31.624 1.00 15.47 32 ARG B C 1
ATOM 1338 O O . ARG B 1 32 ? -32.473 6.781 31.677 1.00 14.75 32 ARG B O 1
ATOM 1346 N N . LYS B 1 33 ? -31.539 8.459 30.503 1.00 17.98 33 LYS B N 1
ATOM 1347 C CA . LYS B 1 33 ? -32.112 8.050 29.225 1.00 20.55 33 LYS B CA 1
ATOM 1348 C C . LYS B 1 33 ? -31.028 7.347 28.417 1.00 21.45 33 LYS B C 1
ATOM 1349 O O . LYS B 1 33 ? -31.320 6.513 27.560 1.00 20.81 33 LYS B O 1
ATOM 1355 N N . TYR B 1 34 ? -29.775 7.697 28.700 1.00 22.49 34 TYR B N 1
ATOM 1356 C CA . TYR B 1 34 ? -28.629 7.101 28.022 1.00 22.84 34 TYR B CA 1
ATOM 1357 C C . TYR B 1 34 ? -28.121 5.909 28.826 1.00 22.22 34 TYR B C 1
ATOM 1358 O O . TYR B 1 34 ? -28.211 5.892 30.054 1.00 21.77 34 TYR B O 1
ATOM 1367 N N . PRO B 1 35 ? -27.565 4.901 28.141 1.00 21.78 35 PRO B N 1
ATOM 1368 C CA . PRO B 1 35 ? -27.041 3.696 28.793 1.00 21.21 35 PRO B CA 1
ATOM 1369 C C . PRO B 1 35 ? -25.913 3.978 29.786 1.00 19.78 35 PRO B C 1
ATOM 1370 O O . PRO B 1 35 ? -24.953 4.679 29.467 1.00 18.97 35 PRO B O 1
ATOM 1374 N N . PRO B 1 36 ? -26.013 3.424 31.005 1.00 18.40 36 PRO B N 1
ATOM 1375 C CA . PRO B 1 36 ? -27.102 2.566 31.489 1.00 16.87 36 PRO B CA 1
ATOM 1376 C C . PRO B 1 36 ? -28.422 3.311 31.692 1.00 14.43 36 PRO B C 1
ATOM 1377 O O . PRO B 1 36 ? -28.464 4.351 32.351 1.00 13.13 36 PRO B O 1
ATOM 1381 N N . VAL B 1 37 ? -29.495 2.767 31.126 1.00 12.07 37 VAL B N 1
ATOM 1382 C CA . VAL B 1 37 ? -30.817 3.362 31.257 1.00 10.19 37 VAL B CA 1
ATOM 1383 C C . VAL B 1 37 ? -31.420 2.932 32.590 1.00 9.02 37 VAL B C 1
ATOM 1384 O O . VAL B 1 37 ? -31.526 1.741 32.874 1.00 9.47 37 VAL B O 1
ATOM 1388 N N . GLY B 1 38 ? -31.812 3.902 33.407 1.00 7.07 38 GLY B N 1
ATOM 1389 C CA . GLY B 1 38 ? -32.397 3.571 34.693 1.00 6.25 38 GLY B CA 1
ATOM 1390 C C . GLY B 1 38 ? -32.264 4.682 35.717 1.00 4.82 38 GLY B C 1
ATOM 1391 O O . GLY B 1 38 ? -31.853 5.796 35.389 1.00 4.11 38 GLY B O 1
ATOM 1392 N N . LEU B 1 39 ? -32.615 4.372 36.962 1.00 3.39 39 LEU B N 1
ATOM 1393 C CA . LEU B 1 39 ? -32.551 5.333 38.056 1.00 2.55 39 LEU B CA 1
ATOM 1394 C C . LEU B 1 39 ? -31.133 5.338 38.626 1.00 1.54 39 LEU B C 1
ATOM 1395 O O . LEU B 1 39 ? -30.500 4.288 38.759 1.00 0.47 39 LEU B O 1
ATOM 1400 N N . ALA B 1 40 ? -30.635 6.519 38.964 1.00 0.00 40 ALA B N 1
ATOM 1401 C CA . ALA B 1 40 ? -29.286 6.620 39.491 1.00 0.00 40 ALA B CA 1
ATOM 1402 C C . ALA B 1 40 ? -29.065 7.833 40.375 1.00 0.00 40 ALA B C 1
ATOM 1403 O O . ALA B 1 40 ? -29.840 8.792 40.363 1.00 0.00 40 ALA B O 1
ATOM 1405 N N . LEU B 1 41 ? -27.999 7.769 41.163 1.00 0.00 41 LEU B N 1
ATOM 1406 C CA . LEU B 1 41 ? -27.632 8.881 42.017 1.00 0.00 41 LEU B CA 1
ATOM 1407 C C . LEU B 1 41 ? -27.055 9.927 41.086 1.00 0.00 41 LEU B C 1
ATOM 1408 O O . LEU B 1 41 ? -26.510 9.596 40.032 1.00 0.00 41 LEU B O 1
ATOM 1413 N N . PRO B 1 42 ? -27.191 11.208 41.443 1.00 0.00 42 PRO B N 1
ATOM 1414 C CA . PRO B 1 42 ? -26.633 12.246 40.580 1.00 0.00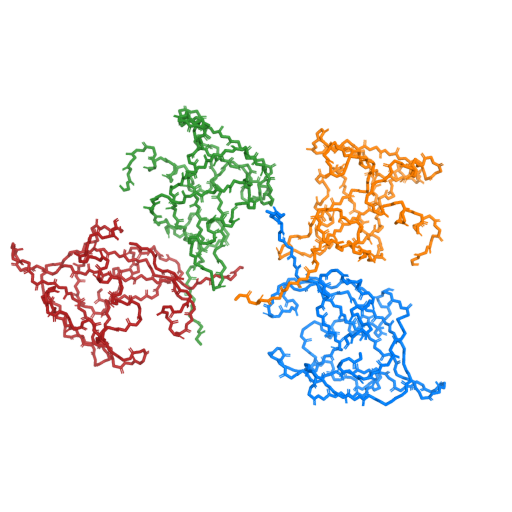 42 PRO B CA 1
ATOM 1415 C C . PRO B 1 42 ? -25.121 12.221 40.797 1.00 0.00 42 PRO B C 1
ATOM 1416 O O . PRO B 1 42 ? -24.660 12.047 41.926 1.00 0.00 42 PRO B O 1
ATOM 1420 N N . GLY B 1 43 ? -24.351 12.370 39.725 1.00 0.00 43 GLY B N 1
ATOM 1421 C CA . GLY B 1 43 ? -22.908 12.349 39.870 1.00 0.00 43 GLY B CA 1
ATOM 1422 C C . GLY B 1 43 ? -22.208 12.407 38.528 1.00 0.00 43 GLY B C 1
ATOM 1423 O O . GLY B 1 43 ? -22.854 12.476 37.481 1.00 0.00 43 GLY B O 1
ATOM 1424 N N . GLY B 1 44 ? -20.882 12.377 38.555 1.00 0.00 44 GLY B N 1
ATOM 1425 C CA . GLY B 1 44 ? -20.143 12.428 37.310 1.00 0.00 44 GLY B CA 1
ATOM 1426 C C . GLY B 1 44 ? -18.660 12.211 37.506 1.00 0.00 44 GLY B C 1
ATOM 1427 O O . GLY B 1 44 ? -18.186 12.002 38.625 1.00 0.00 44 GLY B O 1
ATOM 1428 N N . PHE B 1 45 ? -17.925 12.277 36.403 1.00 0.00 45 PHE B N 1
ATOM 1429 C CA . PHE B 1 45 ? -16.486 12.084 36.431 1.00 0.00 45 PHE B CA 1
ATOM 1430 C C . PHE B 1 45 ? -15.773 13.302 36.997 1.00 0.00 45 PHE B C 1
ATOM 1431 O O . PHE B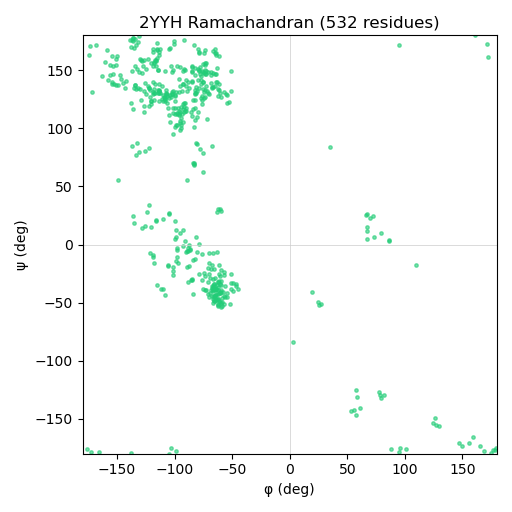 1 45 ? -16.236 14.432 36.854 1.00 0.00 45 PHE B O 1
ATOM 1439 N N . VAL B 1 46 ? -14.645 13.057 37.653 1.00 0.00 46 VAL B N 1
ATOM 1440 C CA . VAL B 1 46 ? -13.846 14.129 38.218 1.00 0.00 46 VAL B CA 1
ATOM 1441 C C . VAL B 1 46 ? -12.888 14.554 37.116 1.00 0.00 46 VAL B C 1
ATOM 1442 O O . VAL B 1 46 ? -12.264 13.717 36.471 1.00 0.00 46 VAL B O 1
ATOM 1446 N N . GLU B 1 47 ? -12.786 15.854 36.887 1.00 0.00 47 GLU B N 1
ATOM 1447 C CA . GLU B 1 47 ? -11.904 16.353 35.841 1.00 0.00 47 GLU B CA 1
ATOM 1448 C C . GLU B 1 47 ? -10.479 16.510 36.344 1.00 0.00 47 GLU B C 1
ATOM 1449 O O . GLU B 1 47 ? -10.254 16.704 37.537 1.00 0.00 47 GLU B O 1
ATOM 1455 N N . VAL B 1 48 ? -9.514 16.406 35.434 1.00 0.18 48 VAL B N 1
ATOM 1456 C CA . VAL B 1 48 ? -8.119 16.569 35.813 1.00 0.00 48 VAL B CA 1
ATOM 1457 C C . VAL B 1 48 ? -7.970 18.000 36.308 1.00 1.78 48 VAL B C 1
ATOM 1458 O O . VAL B 1 48 ? -8.559 18.920 35.737 1.00 1.56 48 VAL B O 1
ATOM 1462 N N . GLY B 1 49 ? -7.200 18.176 37.380 1.00 2.04 49 GLY B N 1
ATOM 1463 C CA . GLY B 1 49 ? -6.981 19.497 37.945 1.00 2.01 49 GLY B CA 1
ATOM 1464 C C . GLY B 1 49 ? -8.128 19.985 38.808 1.00 3.30 49 GLY B C 1
ATOM 1465 O O . GLY B 1 49 ? -8.153 21.143 39.223 1.00 4.41 49 GLY B O 1
ATOM 1466 N N . GLU B 1 50 ? -9.072 19.096 39.099 1.00 1.76 50 GLU B N 1
ATOM 1467 C CA . GLU B 1 50 ? -10.237 19.452 39.898 1.00 0.84 50 GLU B CA 1
ATOM 1468 C C . GLU B 1 50 ? -10.319 18.635 41.196 1.00 0.00 50 GLU B C 1
ATOM 1469 O O . GLU B 1 50 ? -10.029 17.442 41.199 1.00 0.00 50 GLU B O 1
ATOM 1475 N N . ARG B 1 51 ? -10.700 19.281 42.296 1.00 0.00 51 ARG B N 1
ATOM 1476 C CA . ARG B 1 51 ? -10.834 18.578 43.573 1.00 1.03 51 ARG B CA 1
ATOM 1477 C C . ARG B 1 51 ? -12.126 17.759 43.533 1.00 0.50 51 ARG B C 1
ATOM 1478 O O . ARG B 1 51 ? -13.096 18.157 42.884 1.00 0.08 51 ARG B O 1
ATOM 1486 N N . VAL B 1 52 ? -12.149 16.625 44.228 1.00 0.00 52 VAL B N 1
ATOM 1487 C CA . VAL B 1 52 ? -13.343 15.786 44.238 1.00 0.00 52 VAL B CA 1
ATOM 1488 C C . VAL B 1 52 ? -14.582 16.543 44.729 1.00 0.00 52 VAL B C 1
ATOM 1489 O O . VAL B 1 52 ? -15.654 16.437 44.130 1.00 0.00 52 VAL B O 1
ATOM 1493 N N . GLU B 1 53 ? -14.436 17.305 45.810 1.00 0.00 53 GLU B N 1
ATOM 1494 C CA . GLU B 1 53 ? -15.558 18.063 46.353 1.00 0.00 53 GLU B CA 1
ATOM 1495 C C . GLU B 1 53 ? -16.073 19.091 45.345 1.00 0.32 53 GLU B C 1
ATOM 1496 O O . GLU B 1 53 ? -17.268 19.395 45.312 1.00 0.00 53 GLU B O 1
ATOM 1502 N N . GLU B 1 54 ? -15.169 19.621 44.523 1.00 1.30 54 GLU B N 1
ATOM 1503 C CA . GLU B 1 54 ? -15.546 20.607 43.516 1.00 0.78 54 GLU B CA 1
ATOM 1504 C C . GLU B 1 54 ? -16.295 19.918 42.382 1.00 0.70 54 GLU B C 1
ATOM 1505 O O . GLU B 1 54 ? -17.259 20.465 41.853 1.00 1.93 54 GLU B O 1
ATOM 1511 N N . ALA B 1 55 ? -15.854 18.717 42.012 1.00 0.00 55 A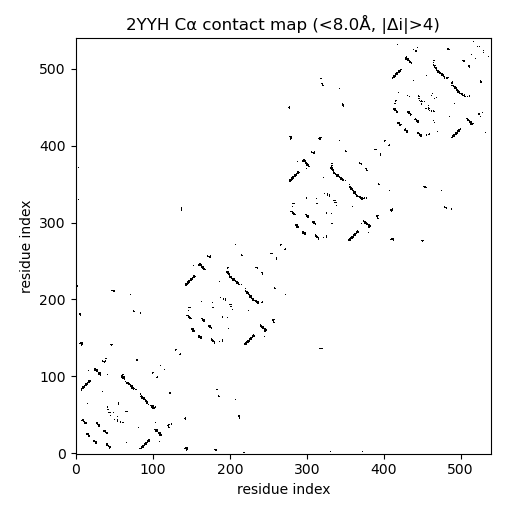LA B N 1
ATOM 1512 C CA . ALA B 1 55 ? -16.511 17.969 40.942 1.00 0.00 55 ALA B CA 1
ATOM 1513 C C . ALA B 1 55 ? -17.926 17.590 41.369 1.00 0.00 55 ALA B C 1
ATOM 1514 O O . ALA B 1 55 ? -18.862 17.619 40.563 1.00 0.00 55 ALA B O 1
ATOM 1516 N N . ALA B 1 56 ? -18.072 17.234 42.642 1.00 0.00 56 ALA B N 1
ATOM 1517 C CA . ALA B 1 56 ? -19.373 16.854 43.182 1.00 0.00 56 ALA B CA 1
ATOM 1518 C C . ALA B 1 56 ? -20.313 18.053 43.152 1.00 0.00 56 ALA B C 1
ATOM 1519 O O . ALA B 1 56 ? -21.455 17.950 42.698 1.00 0.00 56 ALA B O 1
ATOM 1521 N N . ALA B 1 57 ? -19.820 19.187 43.640 1.00 0.00 57 ALA B N 1
ATOM 1522 C CA . ALA B 1 57 ? -20.597 20.417 43.681 1.00 0.35 57 ALA B CA 1
ATOM 1523 C C . ALA B 1 57 ? -21.015 20.842 42.281 1.00 0.86 57 ALA B C 1
ATOM 1524 O O . ALA B 1 57 ? -22.146 21.277 42.067 1.00 2.79 57 ALA B O 1
ATOM 1526 N N . ARG B 1 58 ? -20.094 20.722 41.330 1.00 2.67 58 ARG B N 1
ATOM 1527 C CA . ARG B 1 58 ? -20.377 21.098 39.951 1.00 3.27 58 ARG B CA 1
ATOM 1528 C C . ARG B 1 58 ? -21.437 20.180 39.358 1.00 1.97 58 ARG B C 1
ATOM 1529 O O . ARG B 1 58 ? -22.399 20.647 38.747 1.00 1.72 58 ARG B O 1
ATOM 1537 N N . GLU B 1 59 ? -21.259 18.873 39.537 1.00 0.28 59 GLU B N 1
ATOM 1538 C CA . GLU B 1 59 ? -22.216 17.908 39.015 1.00 0.01 59 GLU B CA 1
ATOM 1539 C C . GLU B 1 59 ? -23.612 18.123 39.600 1.00 0.00 59 GLU B C 1
ATOM 1540 O O . GLU B 1 59 ? -24.607 18.002 38.888 1.00 1.53 59 GLU B O 1
ATOM 1554 N N . ARG B 1 61 ? -25.081 20.962 40.705 1.00 4.56 61 ARG B N 1
ATOM 1555 C CA . ARG B 1 61 ? -25.724 22.128 40.104 1.00 7.48 61 ARG B CA 1
ATOM 1556 C C . ARG B 1 61 ? -26.146 21.811 38.675 1.00 6.57 61 ARG B C 1
ATOM 1557 O O . ARG B 1 61 ? -27.227 22.189 38.230 1.00 6.10 61 ARG B O 1
ATOM 1565 N N . GLU B 1 62 ? -25.272 21.104 37.973 1.00 6.93 62 GLU B N 1
ATOM 1566 C CA . GLU B 1 62 ? -25.493 20.710 36.591 1.00 7.55 62 GLU B CA 1
ATOM 1567 C C . GLU B 1 62 ? -26.638 19.711 36.418 1.00 6.22 62 GLU B C 1
ATOM 1568 O O . GLU B 1 62 ? -27.495 19.882 35.552 1.00 3.92 62 GLU B O 1
ATOM 1574 N N . GLU B 1 63 ? -26.656 18.674 37.246 1.00 3.15 63 GLU B N 1
ATOM 1575 C CA . GLU B 1 63 ? -27.681 17.646 37.137 1.00 3.97 63 GLU B CA 1
ATOM 1576 C C . GLU B 1 63 ? -28.984 17.866 37.901 1.00 2.75 63 GLU B C 1
ATOM 1577 O O . GLU B 1 63 ? -30.043 17.439 37.448 1.00 3.36 63 GLU B O 1
ATOM 1583 N N . THR B 1 64 ? -28.919 18.528 39.050 1.00 2.86 64 THR B N 1
ATOM 1584 C CA . THR B 1 64 ? -30.123 18.748 39.845 1.00 2.87 64 THR B CA 1
ATOM 1585 C C . THR B 1 64 ? -30.460 20.218 40.033 1.00 2.66 64 THR B C 1
ATOM 1586 O O . THR B 1 64 ? -31.542 20.552 40.522 1.00 3.46 64 THR B O 1
ATOM 1590 N N . GLY B 1 65 ? -29.531 21.089 39.657 1.00 4.02 65 GLY B N 1
ATOM 1591 C CA . GLY B 1 65 ? -29.756 22.516 39.800 1.00 3.88 65 GLY B CA 1
ATOM 1592 C C . GLY B 1 65 ? -29.816 22.930 41.255 1.00 4.61 65 GLY B C 1
ATOM 1593 O O . GLY B 1 65 ? -30.257 24.031 41.585 1.00 5.14 65 GLY B O 1
ATOM 1594 N N . LEU B 1 66 ? -29.365 22.040 42.133 1.00 2.06 66 LEU B N 1
ATOM 1595 C CA . LEU B 1 66 ? -29.367 22.312 43.560 1.00 1.64 66 LEU B CA 1
ATOM 1596 C C . LEU B 1 66 ? -28.012 22.785 44.066 1.00 0.63 66 LEU B C 1
ATOM 1597 O O . LEU B 1 66 ? -26.972 22.477 43.483 1.00 0.54 66 LEU B O 1
ATOM 1602 N N . GLU B 1 67 ? -28.048 23.549 45.150 1.00 1.71 67 GLU B N 1
ATOM 1603 C CA . GLU B 1 67 ? -26.851 24.054 45.805 1.00 3.69 67 GLU B CA 1
ATOM 1604 C C . GLU B 1 67 ? -26.726 23.109 46.996 1.00 1.69 67 GLU B C 1
ATOM 1605 O O . GLU B 1 67 ? -27.354 23.309 48.031 1.00 2.00 67 GLU B O 1
ATOM 1611 N N . VAL B 1 68 ? -25.924 22.064 46.827 1.00 0.55 68 VAL B N 1
ATOM 1612 C CA . VAL B 1 68 ? -25.754 21.053 47.862 1.00 0.00 68 VAL B CA 1
ATOM 1613 C C . VAL B 1 68 ? -24.540 21.256 48.758 1.00 0.00 68 VAL B C 1
ATOM 1614 O O . VAL B 1 68 ? -23.432 21.478 48.280 1.00 0.00 68 VAL B O 1
ATOM 1618 N N . ARG B 1 69 ? -24.760 21.173 50.063 1.00 0.00 69 ARG B N 1
ATOM 1619 C CA . ARG B 1 69 ? -23.668 21.308 51.021 1.00 0.00 69 ARG B CA 1
ATOM 1620 C C . ARG B 1 69 ? -23.236 19.901 51.421 1.00 0.00 69 ARG B C 1
ATOM 1621 O O . ARG B 1 69 ? -23.997 19.184 52.070 1.00 0.00 69 ARG B O 1
ATOM 1629 N N . LEU B 1 70 ? -22.030 19.503 51.023 1.00 0.00 70 LEU B N 1
ATOM 1630 C CA . LEU B 1 70 ? -21.535 18.174 51.361 1.00 0.00 70 LEU B CA 1
ATOM 1631 C C . LEU B 1 70 ? -21.448 18.066 52.873 1.00 0.00 70 LEU B C 1
ATOM 1632 O O . LEU B 1 70 ? -21.018 18.998 53.551 1.00 0.00 70 LEU B O 1
ATOM 1637 N N . HIS B 1 71 ? -21.855 16.917 53.398 1.00 0.00 71 HIS B N 1
ATOM 1638 C CA . HIS B 1 71 ? -21.882 16.716 54.835 1.00 0.00 71 HIS B CA 1
ATOM 1639 C C . HIS B 1 71 ? -20.929 15.646 55.352 1.00 0.00 71 HIS B C 1
ATOM 1640 O O . HIS B 1 71 ? -20.369 15.773 56.448 1.00 0.00 71 HIS B O 1
ATOM 1647 N N . LYS B 1 72 ? -20.736 14.598 54.562 1.00 0.00 72 LYS B N 1
ATOM 1648 C CA . LYS B 1 72 ? -19.902 13.493 54.994 1.00 0.00 72 LYS B CA 1
ATOM 1649 C C . LYS B 1 72 ? -19.365 12.665 53.838 1.00 0.00 72 LYS B C 1
ATOM 1650 O O . LYS B 1 72 ? -20.053 12.449 52.835 1.00 0.00 72 LYS B O 1
ATOM 1656 N N . LEU B 1 73 ? -18.120 12.228 53.972 1.00 0.00 73 LEU B N 1
ATOM 1657 C CA . LEU B 1 73 ? -17.525 11.353 52.979 1.00 0.00 73 LEU B CA 1
ATOM 1658 C C . LEU B 1 73 ? -18.172 10.044 53.405 1.00 0.00 73 LEU B C 1
ATOM 1659 O O . LEU B 1 73 ? -17.966 9.601 54.539 1.00 0.00 73 LEU B O 1
ATOM 1672 N N . GLY B 1 75 ? -18.303 6.894 51.365 1.00 0.00 75 GLY B N 1
ATOM 1673 C CA . GLY B 1 75 ? -17.569 5.709 50.965 1.00 0.00 75 GLY B CA 1
ATOM 1674 C C . GLY B 1 75 ? -16.952 5.805 49.589 1.00 0.00 75 GLY B C 1
ATOM 1675 O O . GLY B 1 75 ? -17.142 6.783 48.867 1.00 0.00 75 GLY B O 1
ATOM 1676 N N . VAL B 1 76 ? -16.187 4.780 49.237 1.00 0.00 76 VAL B N 1
ATOM 1677 C CA . VAL B 1 76 ? -15.542 4.704 47.937 1.00 0.00 76 VAL B CA 1
ATOM 1678 C C . VAL B 1 76 ? -15.900 3.333 47.384 1.00 0.00 76 VAL B C 1
ATOM 1679 O O . VAL B 1 76 ? -15.656 2.311 48.029 1.00 0.00 76 VAL B O 1
ATOM 1683 N N . TYR B 1 77 ? -16.495 3.313 46.196 1.00 0.00 77 TYR B N 1
ATOM 1684 C CA . TYR B 1 77 ? -16.904 2.059 45.583 1.00 0.00 77 TYR B CA 1
ATOM 1685 C C . TYR B 1 77 ? -16.045 1.752 44.366 1.00 0.00 77 TYR B C 1
ATOM 1686 O O . TYR B 1 77 ? -15.932 2.558 43.447 1.00 0.00 77 TYR B O 1
ATOM 1695 N N . SER B 1 78 ? -15.432 0.577 44.365 1.00 0.00 78 SER B N 1
ATOM 1696 C CA . SER B 1 78 ? -14.543 0.228 43.267 1.00 0.00 78 SER B CA 1
ATOM 1697 C C . SER B 1 78 ? -14.675 -1.177 42.697 1.00 0.00 78 SER B C 1
ATOM 1698 O O . SER B 1 78 ? -13.716 -1.699 42.128 1.00 0.00 78 SER B O 1
ATOM 1701 N N . ASP B 1 79 ? -15.843 -1.796 42.852 1.00 0.00 79 ASP B N 1
ATOM 1702 C CA . ASP B 1 79 ? -16.050 -3.131 42.298 1.00 0.00 79 ASP B CA 1
ATOM 1703 C C . ASP B 1 79 ? -15.715 -2.987 40.813 1.00 0.00 79 ASP B C 1
ATOM 1704 O O . ASP B 1 79 ? -16.202 -2.075 40.154 1.00 0.00 79 ASP B O 1
ATOM 1709 N N . PRO B 1 80 ? -14.863 -3.875 40.277 1.00 0.00 80 PRO B N 1
ATOM 1710 C CA . PRO B 1 80 ? -14.456 -3.843 38.865 1.00 0.00 80 PRO B CA 1
ATOM 1711 C C . PRO B 1 80 ? -15.601 -3.775 37.851 1.00 0.00 80 PRO B C 1
ATOM 1712 O O . PRO B 1 80 ? -15.462 -3.167 36.785 1.00 0.00 80 PRO B O 1
ATOM 1716 N N . GLU B 1 81 ? -16.729 -4.396 38.177 1.00 0.00 81 GLU B N 1
ATOM 1717 C CA . GLU B 1 81 ? -17.867 -4.411 37.264 1.00 0.00 81 GLU B CA 1
ATOM 1718 C C . GLU B 1 81 ? -18.953 -3.390 37.583 1.00 0.00 81 GLU B C 1
ATOM 1719 O O . GLU B 1 81 ? -19.998 -3.375 36.929 1.00 0.00 81 GLU B O 1
ATOM 1725 N N . ARG B 1 82 ? -18.723 -2.531 38.571 1.00 0.00 82 ARG B N 1
ATOM 1726 C CA . ARG B 1 82 ? -19.746 -1.557 38.942 1.00 0.00 82 ARG B CA 1
ATOM 1727 C C . ARG B 1 82 ? -20.211 -0.653 37.802 1.00 0.00 82 ARG B C 1
ATOM 1728 O O . ARG B 1 82 ? -21.389 -0.294 37.735 1.00 0.00 82 ARG B O 1
ATOM 1736 N N . ASP B 1 83 ? -19.295 -0.287 36.912 1.00 0.00 83 ASP B N 1
ATOM 1737 C CA . ASP B 1 83 ? -19.626 0.579 35.781 1.00 0.00 83 ASP B CA 1
ATOM 1738 C C . ASP B 1 83 ? -19.291 -0.194 34.501 1.00 0.00 83 ASP B C 1
ATOM 1739 O O . ASP B 1 83 ? -18.163 -0.635 34.315 1.00 0.00 83 ASP B O 1
ATOM 1744 N N . PRO B 1 84 ? -20.274 -0.367 33.603 1.00 1.49 84 PRO B N 1
ATOM 1745 C CA . PRO B 1 84 ? -20.028 -1.107 32.359 1.00 1.43 84 PRO B CA 1
ATOM 1746 C C . PRO B 1 84 ? -19.139 -0.420 31.322 1.00 2.17 84 PRO B C 1
ATOM 1747 O O . PRO B 1 84 ? -18.493 -1.091 30.513 1.00 3.65 84 PRO B O 1
ATOM 1751 N N . ARG B 1 85 ? -19.097 0.908 31.355 1.00 0.86 85 ARG B N 1
ATOM 1752 C CA . ARG B 1 85 ? -18.307 1.682 30.402 1.00 1.37 85 ARG B CA 1
ATOM 1753 C C . ARG B 1 85 ? -16.803 1.482 30.549 1.00 1.52 85 ARG B C 1
ATOM 1754 O O . ARG B 1 85 ? -16.079 1.394 29.558 1.00 3.22 85 ARG B O 1
ATOM 1762 N N . ALA B 1 86 ? -16.342 1.409 31.792 1.00 1.26 86 ALA B N 1
ATOM 1763 C CA . ALA B 1 86 ? -14.926 1.223 32.095 1.00 0.00 86 ALA B CA 1
ATOM 1764 C C . ALA B 1 86 ? -14.817 1.030 33.600 1.00 0.00 86 ALA B C 1
ATOM 1765 O O . ALA B 1 86 ? -15.804 1.210 34.312 1.00 0.00 86 ALA B O 1
ATOM 1767 N N . HIS B 1 87 ? -13.641 0.655 34.094 1.00 0.00 87 HIS B N 1
ATOM 1768 C CA . HIS B 1 87 ? -13.503 0.497 35.537 1.00 0.00 87 HIS B CA 1
ATOM 1769 C C . HIS B 1 87 ? -13.513 1.902 36.112 1.00 0.00 87 HIS B C 1
ATOM 1770 O O . HIS B 1 87 ? -12.561 2.664 35.943 1.00 0.00 87 HIS B O 1
ATOM 1777 N N . VAL B 1 88 ? -14.606 2.241 36.777 1.00 0.00 88 VAL B N 1
ATOM 1778 C CA . VAL B 1 88 ? -14.760 3.553 37.375 1.00 0.00 88 VAL B CA 1
ATOM 1779 C C . VAL B 1 88 ? -14.912 3.398 38.883 1.00 0.00 88 VAL B C 1
ATOM 1780 O O . VAL B 1 88 ? -15.654 2.532 39.352 1.00 0.00 88 VAL B O 1
ATOM 1784 N N . VAL B 1 89 ? -14.181 4.225 39.627 1.00 0.00 89 VAL B N 1
ATOM 1785 C CA . VAL B 1 89 ? -14.227 4.221 41.084 1.00 0.00 89 VAL B CA 1
ATOM 1786 C C . VAL B 1 89 ? -14.969 5.476 41.489 1.00 0.00 89 VAL B C 1
ATOM 1787 O O . VAL B 1 89 ? -14.658 6.566 41.006 1.00 0.00 89 VAL B O 1
ATOM 1791 N N . SER B 1 90 ? -15.958 5.328 42.363 1.00 0.00 90 SER B N 1
ATOM 1792 C CA . SER B 1 90 ? -16.726 6.482 42.792 1.00 0.00 90 SER B CA 1
ATOM 1793 C C . SER B 1 90 ? -16.583 6.873 44.260 1.00 0.00 90 SER B C 1
ATOM 1794 O O . SER B 1 90 ? -16.673 6.033 45.160 1.00 0.00 90 SER B O 1
ATOM 1797 N N . VAL B 1 91 ? -16.366 8.166 44.482 1.00 0.00 91 VAL B N 1
ATOM 1798 C CA . VAL B 1 91 ? -16.262 8.716 45.827 1.00 0.00 91 VAL B CA 1
ATOM 1799 C C . VAL B 1 91 ? -17.664 9.232 46.107 1.00 0.00 91 VAL B C 1
ATOM 1800 O O . VAL B 1 91 ? -18.119 10.185 45.475 1.00 0.00 91 VAL B O 1
ATOM 1804 N N . VAL B 1 92 ? -18.347 8.593 47.049 1.00 0.00 92 VAL B N 1
ATOM 1805 C CA . VAL B 1 92 ? -19.716 8.963 47.389 1.00 0.00 92 VAL B CA 1
ATOM 1806 C C . VAL B 1 92 ? -19.817 9.850 48.621 1.00 0.00 92 VAL B C 1
ATOM 1807 O O . VAL B 1 92 ? -19.217 9.559 49.660 1.00 0.00 92 VAL B O 1
ATOM 1811 N N . TRP B 1 93 ? -20.567 10.940 48.490 1.00 0.00 93 TRP B N 1
ATOM 1812 C CA . TRP B 1 93 ? -20.774 11.870 49.595 1.00 0.00 93 TRP B CA 1
ATOM 1813 C C . TRP B 1 93 ? -22.238 11.909 49.985 1.00 0.00 93 TRP B C 1
ATOM 1814 O O . TRP B 1 93 ? -23.111 11.544 49.201 1.00 0.00 93 TRP B O 1
ATOM 1825 N N . ILE B 1 94 ? -22.496 12.357 51.207 1.00 0.00 94 ILE B N 1
ATOM 1826 C CA . ILE B 1 94 ? -23.858 12.554 51.667 1.00 0.00 94 ILE B CA 1
ATOM 1827 C C . ILE B 1 94 ? -23.921 14.075 51.800 1.00 0.00 94 ILE B C 1
ATOM 1828 O O . ILE B 1 94 ? -23.024 14.680 52.391 1.00 0.00 94 ILE B O 1
ATOM 1833 N N . GLY B 1 95 ? -24.952 14.689 51.227 1.00 0.00 95 GLY B N 1
ATOM 1834 C CA . GLY B 1 95 ? -25.091 16.132 51.309 1.00 0.00 95 GLY B CA 1
ATOM 1835 C C . GLY B 1 95 ? -26.526 16.511 51.623 1.00 0.00 95 GLY B C 1
ATOM 1836 O O . GLY B 1 95 ? -27.382 15.634 51.731 1.00 0.00 95 GLY B O 1
ATOM 1837 N N . ASP B 1 96 ? -26.785 17.808 51.773 1.00 0.00 96 ASP B N 1
ATOM 1838 C CA . ASP B 1 96 ? -28.128 18.309 52.063 1.00 0.00 96 ASP B CA 1
ATOM 1839 C C . ASP B 1 96 ? -28.423 19.495 51.156 1.00 0.00 96 ASP B C 1
ATOM 1840 O O . ASP B 1 96 ? -27.508 20.190 50.720 1.00 0.00 96 ASP B O 1
ATOM 1845 N N . ALA B 1 97 ? -29.699 19.732 50.872 1.00 0.00 97 ALA B N 1
ATOM 1846 C CA . ALA B 1 97 ? -30.068 20.849 50.016 1.00 0.00 97 ALA B CA 1
ATOM 1847 C C . ALA B 1 97 ? -31.469 21.342 50.318 1.00 0.67 97 ALA B C 1
ATOM 1848 O O . ALA B 1 97 ? -32.303 20.596 50.822 1.00 0.04 97 ALA B O 1
ATOM 1850 N N . GLN B 1 98 ? -31.702 22.615 50.021 1.00 2.62 98 GLN B N 1
ATOM 1851 C CA . GLN B 1 98 ? -33.002 23.247 50.198 1.00 4.09 98 GLN B CA 1
ATOM 1852 C C . GLN B 1 98 ? -33.443 23.611 48.786 1.00 5.61 98 GLN B C 1
ATOM 1853 O O . GLN B 1 98 ? -32.640 23.556 47.857 1.00 6.17 98 GLN B O 1
ATOM 1859 N N . GLY B 1 99 ? -34.709 23.982 48.624 1.00 7.37 99 GLY B N 1
ATOM 1860 C CA . GLY B 1 99 ? -35.189 24.384 47.311 1.00 9.10 99 GLY B CA 1
ATOM 1861 C C . GLY B 1 99 ? -35.711 23.298 46.393 1.00 10.35 99 GLY B C 1
ATOM 1862 O O . GLY B 1 99 ? -35.793 22.128 46.769 1.00 9.22 99 GLY B O 1
ATOM 1863 N N . GLU B 1 100 ? -36.059 23.699 45.172 1.00 12.52 100 GLU B N 1
ATOM 1864 C CA . GLU B 1 100 ? -36.593 22.785 44.167 1.00 14.40 100 GLU B CA 1
ATOM 1865 C C . GLU B 1 100 ? -35.571 22.436 43.091 1.00 14.83 100 GLU B C 1
ATOM 1866 O O . GLU B 1 100 ? -34.990 23.319 42.463 1.00 15.50 100 GLU B O 1
ATOM 1872 N N . PRO B 1 101 ? -35.343 21.135 42.862 1.00 15.25 101 PRO B N 1
ATOM 1873 C CA . PRO B 1 101 ? -34.385 20.685 41.853 1.00 16.52 101 PRO B CA 1
ATOM 1874 C C . PRO B 1 101 ? -34.969 20.730 40.449 1.00 18.51 101 PRO B C 1
ATOM 1875 O O . PRO B 1 101 ? -36.174 20.914 40.272 1.00 17.95 101 PRO B O 1
ATOM 1879 N N . LYS B 1 102 ? -34.103 20.565 39.455 1.00 20.87 102 LYS B N 1
ATOM 1880 C CA . LYS B 1 102 ? -34.530 20.546 38.065 1.00 23.53 102 LYS B CA 1
ATOM 1881 C C . LYS B 1 102 ? -33.394 20.152 37.129 1.00 25.02 102 LYS B C 1
ATOM 1882 O O . LYS B 1 102 ? -32.287 20.687 37.204 1.00 25.04 102 LYS B O 1
ATOM 1888 N N . ALA B 1 103 ? -33.698 19.208 36.245 1.00 26.96 103 ALA B N 1
ATOM 1889 C CA . ALA B 1 103 ? -32.744 18.679 35.279 1.00 28.51 103 ALA B CA 1
ATOM 1890 C C . ALA B 1 103 ? -32.014 19.743 34.472 1.00 30.15 103 ALA B C 1
ATOM 1891 O O . ALA B 1 103 ? -32.545 20.822 34.209 1.00 30.16 103 ALA B O 1
ATOM 1893 N N . GLY B 1 104 ? -30.785 19.425 34.086 1.00 31.90 104 GLY B N 1
ATOM 1894 C CA . GLY B 1 104 ? -30.006 20.346 33.285 1.00 34.17 104 GLY B CA 1
ATOM 1895 C C . GLY B 1 104 ? -30.138 19.903 31.843 1.00 35.93 104 GLY B C 1
ATOM 1896 O O . GLY B 1 104 ? -29.644 20.557 30.920 1.00 36.60 104 GLY B O 1
ATOM 1897 N N . SER B 1 105 ? -30.819 18.774 31.663 1.00 36.92 105 SER B N 1
ATOM 1898 C CA . SER B 1 105 ? -31.050 18.189 30.348 1.00 37.53 105 SER B CA 1
ATOM 1899 C C . SER B 1 105 ? -32.189 17.174 30.454 1.00 37.59 105 SER B C 1
ATOM 1900 O O . SER B 1 105 ? -32.333 16.494 31.473 1.00 37.83 105 SER B O 1
ATOM 1903 N N . ASP B 1 106 ? -32.996 17.080 29.401 1.00 37.19 106 ASP B N 1
ATOM 1904 C CA . ASP B 1 106 ? -34.126 16.152 29.370 1.00 36.17 106 ASP B CA 1
ATOM 1905 C C . ASP B 1 106 ? -33.652 14.705 29.366 1.00 33.88 106 ASP B C 1
ATOM 1906 O O . ASP B 1 106 ? -34.458 13.777 29.457 1.00 33.31 106 ASP B O 1
ATOM 1911 N N . ALA B 1 107 ? -32.342 14.521 29.243 1.00 30.96 107 ALA B N 1
ATOM 1912 C CA . ALA B 1 107 ? -31.745 13.190 29.233 1.00 28.70 107 ALA B CA 1
ATOM 1913 C C . ALA B 1 107 ? -31.538 12.724 30.670 1.00 26.48 107 ALA B C 1
ATOM 1914 O O . ALA B 1 107 ? -31.278 11.548 30.926 1.00 26.43 107 ALA B O 1
ATOM 1916 N N . LYS B 1 108 ? -31.655 13.664 31.602 1.00 24.00 108 LYS B N 1
ATOM 1917 C CA . LYS B 1 108 ? -31.479 13.379 33.020 1.00 21.82 108 LYS B CA 1
ATOM 1918 C C . LYS B 1 108 ? -32.601 14.003 33.842 1.00 19.25 108 LYS B C 1
ATOM 1919 O O . LYS B 1 108 ? -32.406 15.037 34.477 1.00 19.14 108 LYS B O 1
ATOM 1925 N N . LYS B 1 109 ? -33.774 13.380 33.835 1.00 16.77 109 LYS B N 1
ATOM 1926 C CA . LYS B 1 109 ? -34.900 13.907 34.601 1.00 14.48 109 LYS B CA 1
ATOM 1927 C C . LYS B 1 109 ? -34.701 13.676 36.100 1.00 11.86 109 LYS B C 1
ATOM 1928 O O . LYS B 1 109 ? -34.337 12.581 36.525 1.00 9.41 109 LYS B O 1
ATOM 1934 N N . VAL B 1 110 ? -34.936 14.719 36.892 1.00 9.42 110 VAL B N 1
ATOM 1935 C CA . VAL B 1 110 ? -34.773 14.643 38.342 1.00 9.93 110 VAL B CA 1
ATOM 1936 C C . VAL B 1 110 ? -36.055 14.204 39.036 1.00 8.78 110 VAL B C 1
ATOM 1937 O O . VAL B 1 110 ? -37.153 14.598 38.646 1.00 7.83 110 VAL B O 1
ATOM 1941 N N . LYS B 1 111 ? -35.907 13.390 40.074 1.00 7.45 111 LYS B N 1
ATOM 1942 C CA . LYS B 1 111 ? -37.053 12.891 40.816 1.00 7.55 111 LYS B CA 1
ATOM 1943 C C . LYS B 1 111 ? -36.692 12.775 42.293 1.00 5.95 111 LYS B C 1
ATOM 1944 O O . LYS B 1 111 ? -35.584 12.373 42.640 1.00 5.39 111 LYS B O 1
ATOM 1950 N N . VAL B 1 112 ? -37.623 13.152 43.161 1.00 4.70 112 VAL B N 1
ATOM 1951 C CA . VAL B 1 112 ? -37.391 13.066 44.595 1.00 2.67 112 VAL B CA 1
ATOM 1952 C C . VAL B 1 112 ? -38.158 11.856 45.110 1.00 2.35 112 VAL B C 1
ATOM 1953 O O . VAL B 1 112 ? -39.349 11.697 44.829 1.00 0.70 112 VAL B O 1
ATOM 1957 N N . TYR B 1 113 ? -37.465 11.000 45.852 1.00 0.00 113 TYR B N 1
ATOM 1958 C CA . TYR B 1 113 ? -38.066 9.785 46.393 1.00 0.00 113 TYR B CA 1
ATOM 1959 C C . TYR B 1 113 ? -37.959 9.706 47.903 1.00 0.00 113 TYR B C 1
ATOM 1960 O O . TYR B 1 113 ? -36.913 10.014 48.476 1.00 0.00 113 TYR B O 1
ATOM 1969 N N . ARG B 1 114 ? -39.046 9.303 48.551 1.00 0.00 114 ARG B N 1
ATOM 1970 C CA . ARG B 1 114 ? -39.013 9.124 49.990 1.00 0.00 114 ARG B CA 1
ATOM 1971 C C . ARG B 1 114 ? -38.098 7.911 50.118 1.00 0.00 114 ARG B C 1
ATOM 1972 O O . ARG B 1 114 ? -38.070 7.064 49.225 1.00 0.00 114 ARG B O 1
ATOM 1980 N N . LEU B 1 115 ? -37.337 7.831 51.205 1.00 0.00 115 LEU B N 1
ATOM 1981 C CA . LEU B 1 115 ? -36.403 6.725 51.377 1.00 0.00 115 LEU B CA 1
ATOM 1982 C C . LEU B 1 115 ? -37.088 5.365 51.401 1.00 0.00 115 LEU B C 1
ATOM 1983 O O . LEU B 1 115 ? -36.489 4.355 51.045 1.00 0.00 115 LEU B O 1
ATOM 1988 N N . GLU B 1 116 ? -38.345 5.350 51.823 1.00 0.00 116 GLU B N 1
ATOM 1989 C CA . GLU B 1 116 ? -39.116 4.117 51.907 1.00 0.00 116 GLU B CA 1
ATOM 1990 C C . GLU B 1 116 ? -39.729 3.697 50.567 1.00 0.00 116 GLU B C 1
ATOM 1991 O O . GLU B 1 116 ? -40.204 2.567 50.424 1.00 0.00 116 GLU B O 1
ATOM 1997 N N . GLU B 1 117 ? -39.713 4.596 49.587 1.00 0.00 117 GLU B N 1
ATOM 1998 C CA . GLU B 1 117 ? -40.324 4.293 48.297 1.00 0.00 117 GLU B CA 1
ATOM 1999 C C . GLU B 1 117 ? -39.375 4.245 47.107 1.00 0.00 117 GLU B C 1
ATOM 2000 O O . GLU B 1 117 ? -39.805 4.380 45.964 1.00 0.00 117 GLU B O 1
ATOM 2006 N N . ILE B 1 118 ? -38.089 4.044 47.366 1.00 0.00 118 ILE B N 1
ATOM 2007 C CA . ILE B 1 118 ? -37.115 3.977 46.285 1.00 0.00 118 ILE B CA 1
ATOM 2008 C C . ILE B 1 118 ? -37.214 2.629 45.573 1.00 0.00 118 ILE B C 1
ATOM 2009 O O . ILE B 1 118 ? -37.124 1.577 46.207 1.00 0.87 118 ILE B O 1
ATOM 2014 N N . PRO B 1 119 ? -37.425 2.643 44.245 1.00 1.33 119 PRO B N 1
ATOM 2015 C CA . PRO B 1 119 ? -37.522 1.388 43.492 1.00 2.18 119 PRO B CA 1
ATOM 2016 C C . PRO B 1 119 ? -36.110 0.846 43.269 1.00 2.32 119 PRO B C 1
ATOM 2017 O O . PRO B 1 119 ? -35.506 1.046 42.213 1.00 1.77 119 PRO B O 1
ATOM 2021 N N . LEU B 1 120 ? -35.595 0.168 44.289 1.00 2.63 120 LEU B N 1
ATOM 2022 C CA . LEU B 1 120 ? -34.250 -0.396 44.267 1.00 3.97 120 LEU B CA 1
ATOM 2023 C C . LEU B 1 120 ? -33.946 -1.214 43.018 1.00 5.21 120 LEU B C 1
ATOM 2024 O O . LEU B 1 120 ? -32.809 -1.232 42.542 1.00 3.57 120 LEU B O 1
ATOM 2029 N N . ASP B 1 121 ? -34.966 -1.882 42.490 1.00 6.50 121 ASP B N 1
ATOM 2030 C CA . ASP B 1 121 ? -34.805 -2.714 41.303 1.00 7.92 121 ASP B CA 1
ATOM 2031 C C . ASP B 1 121 ? -34.519 -1.917 40.038 1.00 5.97 121 ASP B C 1
ATOM 2032 O O . ASP B 1 121 ? -33.987 -2.459 39.072 1.00 7.35 121 ASP B O 1
ATOM 2037 N N . LYS B 1 122 ? -34.867 -0.635 40.042 1.00 4.91 122 LYS B N 1
ATOM 2038 C CA . LYS B 1 122 ? -34.648 0.211 38.872 1.00 3.28 122 LYS B CA 1
ATOM 2039 C C . LYS B 1 122 ? -33.327 0.974 38.885 1.00 1.84 122 LYS B C 1
ATOM 2040 O O . LYS B 1 122 ? -33.019 1.697 37.941 1.00 0.00 122 LYS B O 1
ATOM 2046 N N . LEU B 1 123 ? -32.548 0.816 39.951 1.00 0.59 123 LEU B N 1
ATOM 2047 C CA . LEU B 1 123 ? -31.261 1.502 40.058 1.00 0.00 123 LEU B CA 1
ATOM 2048 C C . LEU B 1 123 ? -30.201 0.810 39.205 1.00 0.00 123 LEU B C 1
ATOM 2049 O O . LEU B 1 123 ? -30.134 -0.414 39.170 1.00 0.00 123 LEU B O 1
ATOM 2054 N N . VAL B 1 124 ? -29.373 1.592 38.518 1.00 0.00 124 VAL B N 1
ATOM 2055 C CA . VAL B 1 124 ? -28.317 1.014 37.693 1.00 0.19 124 VAL B CA 1
ATOM 2056 C C . VAL B 1 124 ? -26.956 1.117 38.376 1.00 0.60 124 VAL B C 1
ATOM 2057 O O . VAL B 1 124 ? -26.869 1.562 39.522 1.00 0.02 124 VAL B O 1
ATOM 2061 N N . PHE B 1 125 ? -25.900 0.716 37.669 1.00 0.00 125 PHE B N 1
ATOM 2062 C CA . PHE B 1 125 ? -24.552 0.713 38.234 1.00 0.00 125 PHE B CA 1
ATOM 2063 C C . PHE B 1 125 ? -24.679 -0.141 39.496 1.00 0.00 125 PHE B C 1
ATOM 2064 O O . PHE B 1 125 ? -25.419 -1.123 39.512 1.00 0.00 125 PHE B O 1
ATOM 2072 N N . ASP B 1 126 ? -23.970 0.242 40.551 1.00 0.00 126 ASP B N 1
ATOM 2073 C CA . ASP B 1 126 ? -24.033 -0.486 41.814 1.00 0.00 126 ASP B CA 1
ATOM 2074 C C . ASP B 1 126 ? -24.752 0.398 42.825 1.00 0.00 126 ASP B C 1
ATOM 2075 O O . ASP B 1 126 ? -24.613 0.224 44.042 1.00 0.00 126 ASP B O 1
ATOM 2080 N N . HIS B 1 127 ? -25.531 1.349 42.318 1.00 0.00 127 HIS B N 1
ATOM 2081 C CA . HIS B 1 127 ? -26.231 2.272 43.196 1.00 0.00 127 HIS B CA 1
ATOM 2082 C C . HIS B 1 127 ? -27.232 1.637 44.156 1.00 0.00 127 HIS B C 1
ATOM 2083 O O . HIS B 1 127 ? -27.620 2.265 45.141 1.00 0.00 127 HIS B O 1
ATOM 2090 N N . LYS B 1 128 ? -27.657 0.403 43.891 1.00 0.00 128 LYS B N 1
ATOM 2091 C CA . LYS B 1 128 ? -28.566 -0.241 44.835 1.00 0.00 128 LYS B CA 1
ATOM 2092 C C . LYS B 1 128 ? -27.712 -0.528 46.067 1.00 0.00 128 LYS B C 1
ATOM 2093 O O . LYS B 1 128 ? -28.126 -0.278 47.194 1.00 0.00 128 LYS B O 1
ATOM 2099 N N . LYS B 1 129 ? -26.509 -1.046 45.832 1.00 0.00 129 LYS B N 1
ATOM 2100 C CA . LYS B 1 129 ? -25.567 -1.360 46.909 1.00 0.00 129 LYS B CA 1
ATOM 2101 C C . LYS B 1 129 ? -25.259 -0.095 47.714 1.00 0.00 129 LYS B C 1
ATOM 2102 O O . LYS B 1 129 ? -25.262 -0.108 48.949 1.00 0.00 129 LYS B O 1
ATOM 2108 N N . ILE B 1 130 ? -24.991 0.996 47.005 1.00 0.00 130 ILE B N 1
ATOM 2109 C CA . ILE B 1 130 ? -24.666 2.259 47.657 1.00 0.00 130 ILE B CA 1
ATOM 2110 C C . ILE B 1 130 ? -25.831 2.798 48.485 1.00 0.00 130 ILE B C 1
ATOM 2111 O O . ILE B 1 130 ? -25.653 3.183 49.643 1.00 0.00 130 ILE B O 1
ATOM 2116 N N . ILE B 1 131 ? -27.025 2.816 47.904 1.00 0.00 131 ILE B N 1
ATOM 2117 C CA . ILE B 1 131 ? -28.179 3.329 48.624 1.00 0.00 131 ILE B CA 1
ATOM 2118 C C . ILE B 1 131 ? -28.528 2.485 49.846 1.00 0.00 131 ILE B C 1
ATOM 2119 O O . ILE B 1 131 ? -28.900 3.028 50.888 1.00 0.00 131 ILE B O 1
ATOM 2124 N N . LEU B 1 132 ? -28.408 1.164 49.731 1.00 0.00 132 LEU B N 1
ATOM 2125 C CA . LEU B 1 132 ? -28.693 0.316 50.877 1.00 0.00 132 LEU B CA 1
ATOM 2126 C C . LEU B 1 132 ? -27.656 0.563 51.974 1.00 0.00 132 LEU B C 1
ATOM 2127 O O . LEU B 1 132 ? -28.003 0.593 53.156 1.00 0.00 132 LEU B O 1
ATOM 2132 N N . ASP B 1 133 ? -26.391 0.754 51.598 1.00 0.00 133 ASP B N 1
ATOM 2133 C CA . ASP B 1 133 ? -25.362 1.020 52.603 1.00 0.00 133 ASP B CA 1
ATOM 2134 C C . ASP B 1 133 ? -25.726 2.289 53.354 1.00 0.00 133 ASP B C 1
ATOM 2135 O O . ASP B 1 133 ? -25.564 2.372 54.570 1.00 0.00 133 ASP B O 1
ATOM 2140 N N . PHE B 1 134 ? -26.211 3.279 52.615 1.00 0.00 134 PHE B N 1
ATOM 2141 C CA . PHE B 1 134 ? -26.616 4.544 53.207 1.00 0.00 134 PHE B CA 1
ATOM 2142 C C . PHE B 1 134 ? -27.775 4.329 54.184 1.00 0.00 134 PHE B C 1
ATOM 2143 O O . PHE B 1 134 ? -27.711 4.761 55.335 1.00 0.00 134 PHE B O 1
ATOM 2151 N N . LEU B 1 135 ? -28.829 3.659 53.722 1.00 0.00 135 LEU B N 1
ATOM 2152 C CA . LEU B 1 135 ? -30.004 3.405 54.554 1.00 0.00 135 LEU B CA 1
ATOM 2153 C C . LEU B 1 135 ? -29.688 2.588 55.804 1.00 0.00 135 LEU B C 1
ATOM 2154 O O . LEU B 1 135 ? -30.304 2.788 56.852 1.00 0.00 135 LEU B O 1
ATOM 2159 N N . LYS B 1 136 ? -28.730 1.671 55.696 1.00 0.00 136 LYS B N 1
ATOM 2160 C CA . LYS B 1 136 ? -28.342 0.840 56.832 1.00 0.00 136 LYS B CA 1
ATOM 2161 C C . LYS B 1 136 ? -27.263 1.506 57.688 1.00 0.00 136 LYS B C 1
ATOM 2162 O O . LYS B 1 136 ? -26.827 0.949 58.694 1.00 0.00 136 LYS B O 1
ATOM 2168 N N . GLY B 1 137 ? -26.833 2.696 57.284 1.00 0.00 137 GLY B N 1
ATOM 2169 C CA . GLY B 1 137 ? -25.804 3.395 58.034 1.00 0.00 137 GLY B CA 1
ATOM 2170 C C . GLY B 1 137 ? -24.460 2.690 58.007 1.00 0.00 137 GLY B C 1
ATOM 2171 O O . GLY B 1 137 ? -23.644 2.856 58.917 1.00 0.00 137 GLY B O 1
ATOM 2172 N N . ASN B 1 138 ? -24.221 1.901 56.964 1.00 0.00 138 ASN B N 1
ATOM 2173 C CA . ASN B 1 138 ? -22.962 1.173 56.833 1.00 1.66 138 ASN B CA 1
ATOM 2174 C C . ASN B 1 138 ? -21.854 2.036 56.241 1.00 2.09 138 ASN B C 1
ATOM 2175 O O . ASN B 1 138 ? -21.433 1.831 55.103 1.00 3.33 138 ASN B O 1
ATOM 2180 N N . TYR B 1 139 ? -21.388 3.000 57.026 1.00 2.13 139 TYR B N 1
ATOM 2181 C CA . TYR B 1 139 ? -20.324 3.899 56.604 1.00 2.25 139 TYR B CA 1
ATOM 2182 C C . TYR B 1 139 ? -19.801 4.668 57.811 1.00 4.27 139 TYR B C 1
ATOM 2183 O O . TYR B 1 139 ? -20.423 4.543 58.889 1.00 4.72 139 TYR B O 1
ATOM 2193 N N . PHE C 1 3 ? 16.793 22.544 33.649 1.00 33.23 3 PHE C N 1
ATOM 2194 C CA . PHE C 1 3 ? 16.332 23.550 32.650 1.00 32.11 3 PHE C CA 1
ATOM 2195 C C . PHE C 1 3 ? 14.964 24.074 33.069 1.00 31.72 3 PHE C C 1
ATOM 2196 O O . PHE C 1 3 ? 14.045 23.291 33.309 1.00 32.51 3 PHE C O 1
ATOM 2204 N N . ASN C 1 4 ? 14.821 25.395 33.149 1.00 30.01 4 ASN C N 1
ATOM 2205 C CA . ASN C 1 4 ? 13.548 25.974 33.563 1.00 27.64 4 ASN C CA 1
ATOM 2206 C C . ASN C 1 4 ? 13.213 27.342 32.968 1.00 25.10 4 ASN C C 1
ATOM 2207 O O . ASN C 1 4 ? 12.948 28.296 33.699 1.00 25.48 4 ASN C O 1
ATOM 2212 N N . VAL C 1 5 ? 13.217 27.438 31.644 1.00 21.14 5 VAL C N 1
ATOM 2213 C CA . VAL C 1 5 ? 12.878 28.695 30.993 1.00 16.92 5 VAL C CA 1
ATOM 2214 C C . VAL C 1 5 ? 11.359 28.748 30.877 1.00 13.10 5 VAL C C 1
ATOM 2215 O O . VAL C 1 5 ? 10.711 27.714 30.747 1.00 11.96 5 VAL C O 1
ATOM 2219 N N . LYS C 1 6 ? 10.790 29.946 30.933 1.00 9.16 6 LYS C N 1
ATOM 2220 C CA . LYS C 1 6 ? 9.344 30.092 30.837 1.00 5.39 6 LYS C CA 1
ATOM 2221 C C . LYS C 1 6 ? 8.933 30.686 29.494 1.00 1.83 6 LYS C C 1
ATOM 2222 O O . LYS C 1 6 ? 9.510 31.672 29.042 1.00 0.81 6 LYS C O 1
ATOM 2228 N N . THR C 1 7 ? 7.937 30.073 28.861 1.00 0.00 7 THR C N 1
ATOM 2229 C CA . THR C 1 7 ? 7.434 30.533 27.569 1.00 0.00 7 THR C CA 1
ATOM 2230 C C . THR C 1 7 ? 5.910 30.534 27.634 1.00 0.00 7 THR C C 1
ATOM 2231 O O . THR C 1 7 ? 5.327 30.154 28.651 1.00 0.00 7 THR C O 1
ATOM 2235 N N . PRO C 1 8 ? 5.238 30.988 26.563 1.00 0.00 8 PRO C N 1
ATOM 2236 C CA . PRO C 1 8 ? 3.772 30.976 26.625 1.00 0.00 8 PRO C CA 1
ATOM 2237 C C . PRO C 1 8 ? 3.268 29.531 26.702 1.00 0.00 8 PRO C C 1
ATOM 2238 O O . PRO C 1 8 ? 4.032 28.590 26.492 1.00 0.00 8 PRO C O 1
ATOM 2242 N N . LEU C 1 9 ? 1.987 29.354 27.007 1.00 0.00 9 LEU C N 1
ATOM 2243 C CA . LEU C 1 9 ? 1.417 28.016 27.059 1.00 0.00 9 LEU C CA 1
ATOM 2244 C C . LEU C 1 9 ? 1.058 27.612 25.627 1.00 0.00 9 LEU C C 1
ATOM 2245 O O . LEU C 1 9 ? 0.673 28.458 24.815 1.00 0.00 9 LEU C O 1
ATOM 2250 N N . LEU C 1 10 ? 1.193 26.324 25.320 1.00 0.00 10 LEU C N 1
ATOM 2251 C CA . LEU C 1 10 ? 0.903 25.814 23.986 1.00 0.00 10 LEU C CA 1
ATOM 2252 C C . LEU C 1 10 ? -0.389 25.008 23.932 1.00 0.00 10 LEU C C 1
ATOM 2253 O O . LEU C 1 10 ? -0.589 24.064 24.703 1.00 0.00 10 LEU C O 1
ATOM 2258 N N . ALA C 1 11 ? -1.256 25.382 22.998 1.00 0.00 11 ALA C N 1
ATOM 2259 C CA . ALA C 1 11 ? -2.527 24.711 22.817 1.00 0.00 11 ALA C CA 1
ATOM 2260 C C . ALA C 1 11 ? -2.737 24.508 21.331 1.00 0.00 11 ALA C C 1
ATOM 2261 O O . ALA C 1 11 ? -1.943 24.970 20.508 1.00 0.00 11 ALA C O 1
ATOM 2263 N N . THR C 1 12 ? -3.805 23.811 20.982 1.00 0.00 12 THR C N 1
ATOM 2264 C CA . THR C 1 12 ? -4.090 23.576 19.585 1.00 0.00 12 THR C CA 1
ATOM 2265 C C . THR C 1 12 ? -5.583 23.429 19.390 1.00 0.00 12 THR C C 1
ATOM 2266 O O . THR C 1 12 ? -6.274 22.805 20.194 1.00 0.00 12 THR C O 1
ATOM 2270 N N . ASP C 1 13 ? -6.083 24.046 18.330 1.00 0.00 13 ASP C N 1
ATOM 2271 C CA . ASP C 1 13 ? -7.497 23.994 18.018 1.00 0.00 13 ASP C CA 1
ATOM 2272 C C . ASP C 1 13 ? -7.620 23.442 16.618 1.00 0.00 13 ASP C C 1
ATOM 2273 O O . ASP C 1 13 ? -6.664 23.480 15.844 1.00 0.00 13 ASP C O 1
ATOM 2278 N N . VAL C 1 14 ? -8.795 22.925 16.286 1.00 0.00 14 VAL C N 1
ATOM 2279 C CA . VAL C 1 14 ? -8.988 22.349 14.968 1.00 0.00 14 VAL C CA 1
ATOM 2280 C C . VAL C 1 14 ? -10.290 22.763 14.326 1.00 0.00 14 VAL C C 1
ATOM 2281 O O . VAL C 1 14 ? -11.343 22.769 14.968 1.00 0.00 14 VAL C O 1
ATOM 2285 N N . ILE C 1 15 ? -10.208 23.129 13.055 1.00 0.00 15 ILE C N 1
ATOM 2286 C CA . ILE C 1 15 ? -11.393 23.477 12.296 1.00 0.00 15 ILE C CA 1
ATOM 2287 C C . ILE C 1 15 ? -11.734 22.157 11.613 1.00 0.00 15 ILE C C 1
ATOM 2288 O O . ILE C 1 15 ? -11.082 21.763 10.648 1.00 0.00 15 ILE C O 1
ATOM 2293 N N . ILE C 1 16 ? -12.740 21.467 12.140 1.00 0.00 16 ILE C N 1
ATOM 2294 C CA . ILE C 1 16 ? -13.148 20.175 11.590 1.00 0.00 16 ILE C CA 1
ATOM 2295 C C . ILE C 1 16 ? -14.221 20.290 10.518 1.00 0.00 16 ILE C C 1
ATOM 2296 O O . ILE C 1 16 ? -15.334 20.716 10.806 1.00 0.00 16 ILE C O 1
ATOM 2301 N N . ARG C 1 17 ? -13.891 19.915 9.289 1.00 0.00 17 ARG C N 1
ATOM 2302 C CA . ARG C 1 17 ? -14.877 19.909 8.217 1.00 0.00 17 ARG C CA 1
ATOM 2303 C C . ARG C 1 17 ? -15.569 18.559 8.396 1.00 0.00 17 ARG C C 1
ATOM 2304 O O . ARG C 1 17 ? -14.923 17.520 8.292 1.00 0.00 17 ARG C O 1
ATOM 2312 N N . LEU C 1 18 ? -16.862 18.574 8.696 1.00 0.00 18 LEU C N 1
ATOM 2313 C CA . LEU C 1 18 ? -17.609 17.334 8.892 1.00 0.00 18 LEU C CA 1
ATOM 2314 C C . LEU C 1 18 ? -18.254 16.885 7.591 1.00 0.00 18 LEU C C 1
ATOM 2315 O O . LEU C 1 18 ? -18.786 17.699 6.831 1.00 0.00 18 LEU C O 1
ATOM 2320 N N . TRP C 1 19 ? -18.194 15.580 7.331 1.00 0.00 19 TRP C N 1
ATOM 2321 C CA . TRP C 1 19 ? -18.772 15.026 6.118 1.00 0.00 19 TRP C CA 1
ATOM 2322 C C . TRP C 1 19 ? -19.685 13.838 6.400 1.00 0.00 19 TRP C C 1
ATOM 2323 O O . TRP C 1 19 ? -19.602 13.190 7.447 1.00 0.00 19 TRP C O 1
ATOM 2334 N N . ASP C 1 20 ? -20.563 13.579 5.442 1.00 0.00 20 ASP C N 1
ATOM 2335 C CA . ASP C 1 20 ? -21.439 12.418 5.474 1.00 0.00 20 ASP C CA 1
ATOM 2336 C C . ASP C 1 20 ? -21.244 11.899 4.051 1.00 0.00 20 ASP C C 1
ATOM 2337 O O . ASP C 1 20 ? -21.987 12.264 3.142 1.00 0.00 20 ASP C O 1
ATOM 2342 N N . GLY C 1 21 ? -20.224 11.072 3.861 1.00 0.00 21 GLY C N 1
ATOM 2343 C CA . GLY C 1 21 ? -19.935 10.563 2.533 1.00 0.00 21 GLY C CA 1
ATOM 2344 C C . GLY C 1 21 ? -19.215 11.684 1.812 1.00 0.00 21 GLY C C 1
ATOM 2345 O O . GLY C 1 21 ? -18.248 12.238 2.343 1.00 0.00 21 GLY C O 1
ATOM 2346 N N . GLU C 1 22 ? -19.668 12.033 0.613 1.00 0.00 22 GLU C N 1
ATOM 2347 C CA . GLU C 1 22 ? -19.036 13.128 -0.110 1.00 0.00 22 GLU C CA 1
ATOM 2348 C C . GLU C 1 22 ? -19.837 14.415 0.075 1.00 0.00 22 GLU C C 1
ATOM 2349 O O . GLU C 1 22 ? -19.610 15.406 -0.619 1.00 0.00 22 GLU C O 1
ATOM 2355 N N . ASN C 1 23 ? -20.768 14.392 1.027 1.00 0.00 23 ASN C N 1
ATOM 2356 C CA . ASN C 1 23 ? -21.599 15.556 1.325 1.00 0.00 23 ASN C CA 1
ATOM 2357 C C . ASN C 1 23 ? -21.029 16.365 2.486 1.00 0.00 23 ASN C C 1
ATOM 2358 O O . ASN C 1 23 ? -21.041 15.922 3.634 1.00 0.00 23 ASN C O 1
ATOM 2363 N N . PHE C 1 24 ? -20.541 17.560 2.174 1.00 0.00 24 PHE C N 1
ATOM 2364 C CA . PHE C 1 24 ? -19.965 18.449 3.179 1.00 0.00 24 PHE C CA 1
ATOM 2365 C C . PHE C 1 24 ? -21.087 19.003 4.051 1.00 0.00 24 PHE C C 1
ATOM 2366 O O . PHE C 1 24 ? -22.089 19.479 3.529 1.00 0.00 24 PHE C O 1
ATOM 2374 N N . LYS C 1 25 ? -20.916 18.951 5.372 1.00 0.00 25 LYS C N 1
ATOM 2375 C CA . LYS C 1 25 ? -21.945 19.422 6.299 1.00 0.00 25 LYS C CA 1
ATOM 2376 C C . LYS C 1 25 ? -21.662 20.757 6.999 1.00 0.00 25 LYS C C 1
ATOM 2377 O O . LYS C 1 25 ? -22.580 21.388 7.529 1.00 0.00 25 LYS C O 1
ATOM 2383 N N . GLY C 1 26 ? -20.401 21.179 7.004 1.00 0.00 26 GLY C N 1
ATOM 2384 C CA . GLY C 1 26 ? -20.030 22.423 7.662 1.00 0.00 26 GLY C CA 1
ATOM 2385 C C . GLY C 1 26 ? -18.891 22.161 8.634 1.00 0.00 26 GLY C C 1
ATOM 2386 O O . GLY C 1 26 ? -18.131 21.214 8.451 1.00 0.00 26 GLY C O 1
ATOM 2387 N N . ILE C 1 27 ? -18.740 22.996 9.655 1.00 0.00 27 ILE C N 1
ATOM 2388 C CA . ILE C 1 27 ? -17.675 22.758 10.616 1.00 0.00 27 ILE C CA 1
ATOM 2389 C C . ILE C 1 27 ? -18.244 22.509 11.998 1.00 0.00 27 ILE C C 1
ATOM 2390 O O . ILE C 1 27 ? -19.360 22.924 12.308 1.00 0.00 27 ILE C O 1
ATOM 2395 N N . VAL C 1 28 ? -17.470 21.811 12.819 1.00 0.00 28 VAL C N 1
ATOM 2396 C CA . VAL C 1 28 ? -17.899 21.438 14.160 1.00 0.00 28 VAL C CA 1
ATOM 2397 C C . VAL C 1 28 ? -17.494 22.445 15.225 1.00 0.00 28 VAL C C 1
ATOM 2398 O O . VAL C 1 28 ? -16.309 22.689 15.451 1.00 0.00 28 VAL C O 1
ATOM 2402 N N . LEU C 1 29 ? -18.492 23.020 15.882 1.00 0.00 29 LEU C N 1
ATOM 2403 C CA . LEU C 1 29 ? -18.250 23.993 16.932 1.00 0.00 29 LEU C CA 1
ATOM 2404 C C . LEU C 1 29 ? -18.823 23.468 18.236 1.00 0.00 29 LEU C C 1
ATOM 2405 O O . LEU C 1 29 ? -19.759 22.663 18.238 1.00 0.00 29 LEU C O 1
ATOM 2410 N N . ILE C 1 30 ? -18.259 23.916 19.349 1.00 0.00 30 ILE C N 1
ATOM 2411 C CA . ILE C 1 30 ? -18.745 23.482 20.650 1.00 0.00 30 ILE C CA 1
ATOM 2412 C C . ILE C 1 30 ? -19.213 24.667 21.477 1.00 0.00 30 ILE C C 1
ATOM 2413 O O . ILE C 1 30 ? -18.805 25.805 21.245 1.00 0.00 30 ILE C O 1
ATOM 2418 N N . GLU C 1 31 ? -20.099 24.397 22.424 1.00 0.00 31 GLU C N 1
ATOM 2419 C CA . GLU C 1 31 ? -20.571 25.431 23.326 1.00 0.00 31 GLU C CA 1
ATOM 2420 C C . GLU C 1 31 ? -19.826 25.085 24.603 1.00 0.00 31 GLU C C 1
ATOM 2421 O O . GLU C 1 31 ? -20.079 24.045 25.221 1.00 0.00 31 GLU C O 1
ATOM 2427 N N . ARG C 1 32 ? -18.885 25.947 24.975 1.00 0.00 32 ARG C N 1
ATOM 2428 C CA . ARG C 1 32 ? -18.058 25.724 26.153 1.00 0.00 32 ARG C CA 1
ATOM 2429 C C . ARG C 1 32 ? -18.835 25.730 27.465 1.00 0.00 32 ARG C C 1
ATOM 2430 O O . ARG C 1 32 ? -19.824 26.449 27.615 1.00 0.00 32 ARG C O 1
ATOM 2438 N N . LYS C 1 33 ? -18.375 24.916 28.410 1.00 0.00 33 LYS C N 1
ATOM 2439 C CA . LYS C 1 33 ? -19.006 24.823 29.721 1.00 1.52 33 LYS C CA 1
ATOM 2440 C C . LYS C 1 33 ? -18.495 25.919 30.652 1.00 2.28 33 LYS C C 1
ATOM 2441 O O . LYS C 1 33 ? -19.269 26.541 31.380 1.00 3.59 33 LYS C O 1
ATOM 2447 N N . TYR C 1 34 ? -17.185 26.150 30.621 1.00 1.50 34 TYR C N 1
ATOM 2448 C CA . TYR C 1 34 ? -16.563 27.133 31.502 1.00 2.11 34 TYR C CA 1
ATOM 2449 C C . TYR C 1 34 ? -16.206 28.456 30.837 1.00 1.74 34 TYR C C 1
ATOM 2450 O O . TYR C 1 34 ? -15.959 28.511 29.631 1.00 0.00 34 TYR C O 1
ATOM 2459 N N . PRO C 1 35 ? -16.165 29.543 31.627 1.00 2.68 35 PRO C N 1
ATOM 2460 C CA . PRO C 1 35 ? -15.841 30.886 31.135 1.00 1.59 35 PRO C CA 1
ATOM 2461 C C . PRO C 1 35 ? -14.558 30.900 30.319 1.00 1.50 35 PRO C C 1
ATOM 2462 O O . PRO C 1 35 ? -13.540 30.355 30.747 1.00 0.95 35 PRO C O 1
ATOM 2466 N N . PRO C 1 36 ? -14.585 31.540 29.135 1.00 1.28 36 PRO C N 1
ATOM 2467 C CA . PRO C 1 36 ? -15.760 32.220 28.585 1.00 0.95 36 PRO C CA 1
ATOM 2468 C C . PRO C 1 36 ? -16.772 31.215 28.036 1.00 0.42 36 PRO C C 1
ATOM 2469 O O . PRO C 1 36 ? -16.461 30.430 27.146 1.00 0.62 36 PRO C O 1
ATOM 2473 N N . VAL C 1 37 ? -17.980 31.239 28.580 1.00 1.05 37 VAL C N 1
ATOM 2474 C CA . VAL C 1 37 ? -19.024 30.325 28.141 1.00 0.70 37 VAL C CA 1
ATOM 2475 C C . VAL C 1 37 ? -19.602 30.809 26.818 1.00 0.00 37 VAL C C 1
ATOM 2476 O O . VAL C 1 37 ? -20.022 31.958 26.698 1.00 2.38 37 VAL C O 1
ATOM 2480 N N . GLY C 1 38 ? -19.618 29.931 25.822 1.00 0.00 38 GLY C N 1
ATOM 2481 C CA . GLY C 1 38 ? -20.155 30.317 24.529 1.00 0.00 38 GLY C CA 1
ATOM 2482 C C . GLY C 1 38 ? -19.665 29.422 23.408 1.00 0.00 38 GLY C C 1
ATOM 2483 O O . GLY C 1 38 ? -19.097 28.358 23.649 1.00 0.00 38 GLY C O 1
ATOM 2484 N N . LEU C 1 39 ? -19.863 29.878 22.178 1.00 0.00 39 LEU C N 1
ATOM 2485 C CA . LEU C 1 39 ? -19.477 29.128 20.990 1.00 0.00 39 LEU C CA 1
ATOM 2486 C C . LEU C 1 39 ? -17.983 29.230 20.709 1.00 0.00 39 LEU C C 1
ATOM 2487 O O . LEU C 1 39 ? -17.396 30.320 20.768 1.00 0.00 39 LEU C O 1
ATOM 2492 N N . ALA C 1 40 ? -17.369 28.095 20.397 1.00 0.00 40 ALA C N 1
ATOM 2493 C CA . ALA C 1 40 ? -15.939 28.074 20.120 1.00 0.00 40 ALA C CA 1
ATOM 2494 C C . ALA C 1 40 ? -15.493 26.871 19.299 1.00 0.00 40 ALA C C 1
ATOM 2495 O O . ALA C 1 40 ? -16.244 25.921 19.103 1.00 0.00 40 ALA C O 1
ATOM 2497 N N . LEU C 1 41 ? -14.260 26.935 18.808 1.00 0.00 41 LEU C N 1
ATOM 2498 C CA . LEU C 1 41 ? -13.681 25.830 18.060 1.00 0.00 41 LEU C CA 1
ATOM 2499 C C . LEU C 1 41 ? -13.247 24.825 19.118 1.00 0.00 41 LEU C C 1
ATOM 2500 O O . LEU C 1 41 ? -12.932 25.205 20.247 1.00 0.00 41 LEU C O 1
ATOM 2505 N N . PRO C 1 42 ? -13.249 23.529 18.780 1.00 0.00 42 PRO C N 1
ATOM 2506 C CA . PRO C 1 42 ? -12.820 22.540 19.769 1.00 0.00 42 PRO C CA 1
ATOM 2507 C C . PRO C 1 42 ? -11.300 22.623 19.844 1.00 0.00 42 PRO C C 1
ATOM 2508 O O . PRO C 1 42 ? -10.646 23.049 18.884 1.00 0.00 42 PRO C O 1
ATOM 2512 N N . GLY C 1 43 ? -10.738 22.225 20.977 1.00 0.00 43 GLY C N 1
ATOM 2513 C CA . GLY C 1 43 ? -9.297 22.253 21.119 1.00 0.00 43 GLY C CA 1
ATOM 2514 C C . GLY C 1 43 ? -8.893 22.220 22.576 1.00 0.00 43 GLY C C 1
ATOM 2515 O O . GLY C 1 43 ? -9.749 22.184 23.459 1.00 0.00 43 GLY C O 1
ATOM 2516 N N . GLY C 1 44 ? -7.591 22.240 22.832 1.00 0.00 44 GLY C N 1
ATOM 2517 C CA . GLY C 1 44 ? -7.126 22.213 24.202 1.00 0.00 44 GLY C CA 1
ATOM 2518 C C . GLY C 1 44 ? -5.624 22.345 24.314 1.00 0.00 44 GLY C C 1
ATOM 2519 O O . GLY C 1 44 ? -4.916 22.535 23.322 1.00 0.00 44 GLY C O 1
ATOM 2520 N N . PHE C 1 45 ? -5.128 22.236 25.536 1.00 0.00 45 PHE C N 1
ATOM 2521 C CA . PHE C 1 45 ? -3.699 22.349 25.775 1.00 0.00 45 PHE C CA 1
ATOM 2522 C C . PHE C 1 45 ? -2.927 21.096 25.391 1.00 0.00 45 PHE C C 1
ATOM 2523 O O . PHE C 1 45 ? -3.394 19.969 25.587 1.00 0.00 45 PHE C O 1
ATOM 2531 N N . VAL C 1 46 ? -1.740 21.303 24.834 1.00 0.00 46 VAL C N 1
ATOM 2532 C CA . VAL C 1 46 ? -0.874 20.201 24.452 1.00 0.00 46 VAL C CA 1
ATOM 2533 C C . VAL C 1 46 ? -0.154 19.784 25.731 1.00 0.00 46 VAL C C 1
ATOM 2534 O O . VAL C 1 46 ? 0.343 20.633 26.467 1.00 0.00 46 VAL C O 1
ATOM 2538 N N . GLU C 1 47 ? -0.108 18.484 26.004 1.00 0.00 47 GLU C N 1
ATOM 2539 C CA . GLU C 1 47 ? 0.555 17.995 27.209 1.00 0.00 47 GLU C CA 1
ATOM 2540 C C . GLU C 1 47 ? 2.049 17.833 26.985 1.00 0.00 47 GLU C C 1
ATOM 2541 O O . GLU C 1 47 ? 2.500 17.623 25.860 1.00 0.00 47 GLU C O 1
ATOM 2547 N N . VAL C 1 48 ? 2.821 17.930 28.062 1.00 0.00 48 VAL C N 1
ATOM 2548 C CA . VAL C 1 48 ? 4.261 17.741 27.965 1.00 0.00 48 VAL C CA 1
ATOM 2549 C C . VAL C 1 48 ? 4.504 16.314 27.467 1.00 0.00 48 VAL C C 1
ATOM 2550 O O . VAL C 1 48 ? 3.899 15.365 27.972 1.00 0.00 48 VAL C O 1
ATOM 2554 N N . GLY C 1 49 ? 5.375 16.173 26.471 1.00 0.00 49 GLY C N 1
ATOM 2555 C CA . GLY C 1 49 ? 5.683 14.864 25.917 1.00 0.00 49 GLY C CA 1
ATOM 2556 C C . GLY C 1 49 ? 4.734 14.422 24.816 1.00 0.00 49 GLY C C 1
ATOM 2557 O O . GLY C 1 49 ? 4.849 13.316 24.291 1.00 0.00 49 GLY C O 1
ATOM 2558 N N . GLU C 1 50 ? 3.798 15.291 24.454 1.00 0.00 50 GLU C N 1
ATOM 2559 C CA . GLU C 1 50 ? 2.814 14.977 23.421 1.00 0.00 50 GLU C CA 1
ATOM 2560 C C . GLU C 1 50 ? 3.029 15.805 22.151 1.00 0.00 50 GLU C C 1
ATOM 2561 O O . GLU C 1 50 ? 3.300 17.007 22.223 1.00 0.00 50 GLU C O 1
ATOM 2567 N N . ARG C 1 51 ? 2.933 15.158 20.992 1.00 0.00 51 ARG C N 1
ATOM 2568 C CA . ARG C 1 51 ? 3.076 15.865 19.723 1.00 0.00 51 ARG C CA 1
ATOM 2569 C C . ARG C 1 51 ? 1.821 16.714 19.557 1.00 0.00 51 ARG C C 1
ATOM 2570 O O . ARG C 1 51 ? 0.743 16.326 20.012 1.00 0.00 51 ARG C O 1
ATOM 2578 N N . VAL C 1 52 ? 1.950 17.868 18.908 1.00 0.00 52 VAL C N 1
ATOM 2579 C CA . VAL C 1 52 ? 0.793 18.732 18.712 1.00 0.00 52 VAL C CA 1
ATOM 2580 C C . VAL C 1 52 ? -0.316 18.005 17.954 1.00 0.00 52 VAL C C 1
ATOM 2581 O O . VAL C 1 52 ? -1.492 18.143 18.285 1.00 0.00 52 VAL C O 1
ATOM 2585 N N . GLU C 1 53 ? 0.059 17.225 16.947 1.00 0.00 53 GLU C N 1
ATOM 2586 C CA . GLU C 1 53 ? -0.929 16.491 16.166 1.00 0.00 53 GLU C CA 1
ATOM 2587 C C . GLU C 1 53 ? -1.681 15.490 17.034 1.00 0.00 53 GLU C C 1
ATOM 2588 O O . GLU C 1 53 ? -2.877 15.275 16.844 1.00 0.00 53 GLU C O 1
ATOM 2594 N N . GLU C 1 54 ? -0.973 14.884 17.984 1.00 0.00 54 GLU C N 1
ATOM 2595 C CA . GLU C 1 54 ? -1.580 13.909 18.888 1.00 0.00 54 GLU C CA 1
ATOM 2596 C C . GLU C 1 54 ? -2.539 14.620 19.837 1.00 0.00 54 GLU C C 1
ATOM 2597 O O . GLU C 1 54 ? -3.631 14.128 20.107 1.00 0.00 54 GLU C O 1
ATOM 2603 N N . ALA C 1 55 ? -2.130 15.780 20.344 1.00 0.00 55 ALA C N 1
ATOM 2604 C CA . ALA C 1 55 ? -2.983 16.543 21.251 1.00 0.00 55 ALA C CA 1
ATOM 2605 C C . ALA C 1 55 ? -4.268 16.952 20.534 1.00 0.00 55 ALA C C 1
ATOM 2606 O O . ALA C 1 55 ? -5.357 16.888 21.103 1.00 0.00 55 ALA C O 1
ATOM 2608 N N . ALA C 1 56 ? -4.136 17.384 19.285 1.00 0.00 56 ALA C N 1
ATOM 2609 C CA . ALA C 1 56 ? -5.297 17.795 18.501 1.00 0.00 56 ALA C CA 1
ATOM 2610 C C . ALA C 1 56 ? -6.280 16.634 18.374 1.00 0.00 56 ALA C C 1
ATOM 2611 O O . ALA C 1 56 ? -7.463 16.766 18.704 1.00 0.00 56 ALA C O 1
ATOM 2613 N N . ALA C 1 57 ? -5.779 15.496 17.902 1.00 0.00 57 ALA C N 1
ATOM 2614 C CA . ALA C 1 57 ? -6.603 14.302 17.724 1.00 0.00 57 ALA C CA 1
ATOM 2615 C C . ALA C 1 57 ? -7.292 13.900 19.029 1.00 0.00 57 ALA C C 1
ATOM 2616 O O . ALA C 1 57 ? -8.486 13.600 19.043 1.00 0.00 57 ALA C O 1
ATOM 2618 N N . ARG C 1 58 ? -6.535 13.902 20.122 1.00 0.00 58 ARG C N 1
ATOM 2619 C CA . ARG C 1 58 ? -7.069 13.554 21.436 1.00 0.00 58 ARG C CA 1
ATOM 2620 C C . ARG C 1 58 ? -8.169 14.517 21.888 1.00 0.00 58 ARG C C 1
ATOM 2621 O O . ARG C 1 58 ? -9.228 14.088 22.354 1.00 0.00 58 ARG C O 1
ATOM 2629 N N . GLU C 1 59 ? -7.926 15.821 21.760 1.00 0.00 59 GLU C N 1
ATOM 2630 C CA . GLU C 1 59 ? -8.933 16.795 22.170 1.00 0.00 59 GLU C CA 1
ATOM 2631 C C . GLU C 1 59 ? -10.203 16.639 21.335 1.00 0.00 59 GLU C C 1
ATOM 2632 O O . GLU C 1 59 ? -11.305 16.791 21.852 1.00 0.00 59 GLU C O 1
ATOM 2646 N N . ARG C 1 61 ? -11.372 13.887 20.018 1.00 0.00 61 ARG C N 1
ATOM 2647 C CA . ARG C 1 61 ? -12.074 12.705 20.519 1.00 0.00 61 ARG C CA 1
ATOM 2648 C C . ARG C 1 61 ? -12.837 13.055 21.791 1.00 0.00 61 ARG C C 1
ATOM 2649 O O . ARG C 1 61 ? -14.037 12.800 21.911 1.00 0.00 61 ARG C O 1
ATOM 2657 N N . GLU C 1 62 ? -12.125 13.645 22.742 1.00 0.00 62 GLU C N 1
ATOM 2658 C CA . GLU C 1 62 ? -12.711 14.030 24.014 1.00 0.00 62 GLU C CA 1
ATOM 2659 C C . GLU C 1 62 ? -13.879 15.008 23.918 1.00 0.00 62 GLU C C 1
ATOM 2660 O O . GLU C 1 62 ? -14.931 14.776 24.510 1.00 0.00 62 GLU C O 1
ATOM 2666 N N . GLU C 1 63 ? -13.707 16.096 23.174 1.00 0.00 63 GLU C N 1
ATOM 2667 C CA . GLU C 1 63 ? -14.768 17.097 23.084 1.00 0.00 63 GLU C CA 1
ATOM 2668 C C . GLU C 1 63 ? -15.861 16.866 22.053 1.00 0.00 63 GLU C C 1
ATOM 2669 O O . GLU C 1 63 ? -17.003 17.272 22.270 1.00 0.00 63 GLU C O 1
ATOM 2675 N N . THR C 1 64 ? -15.528 16.218 20.940 1.00 0.00 64 THR C N 1
ATOM 2676 C CA . THR C 1 64 ? -16.512 16.001 19.892 1.00 0.00 64 THR C CA 1
ATOM 2677 C C . THR C 1 64 ? -16.810 14.547 19.581 1.00 0.00 64 THR C C 1
ATOM 2678 O O . THR C 1 64 ? -17.731 14.265 18.822 1.00 0.00 64 THR C O 1
ATOM 2682 N N . GLY C 1 65 ? -16.024 13.635 20.141 1.00 0.00 65 GLY C N 1
ATOM 2683 C CA . GLY C 1 65 ? -16.235 12.221 19.881 1.00 0.00 65 GLY C CA 1
ATOM 2684 C C . GLY C 1 65 ? -15.938 11.815 18.445 1.00 0.00 65 GLY C C 1
ATOM 2685 O O . GLY C 1 65 ? -16.269 10.705 18.022 1.00 0.00 65 GLY C O 1
ATOM 2686 N N . LEU C 1 66 ? -15.304 12.703 17.688 1.00 0.00 66 LEU C N 1
ATOM 2687 C CA . LEU C 1 66 ? -14.988 12.405 16.298 1.00 0.00 66 LEU C CA 1
ATOM 2688 C C . LEU C 1 66 ? -13.536 12.000 16.090 1.00 0.00 66 LEU C C 1
ATOM 2689 O O . LEU C 1 66 ? -12.645 12.433 16.834 1.00 0.00 66 LEU C O 1
ATOM 2694 N N . GLU C 1 67 ? -13.319 11.160 15.080 1.00 0.00 67 GLU C N 1
ATOM 2695 C CA . GLU C 1 67 ? -11.988 10.703 14.686 1.00 0.00 67 GLU C CA 1
ATOM 2696 C C . GLU C 1 67 ? -11.588 11.640 13.559 1.00 0.00 67 GLU C C 1
ATOM 2697 O O . GLU C 1 67 ? -11.989 11.451 12.411 1.00 0.00 67 GLU C O 1
ATOM 2703 N N . VAL C 1 68 ? -10.802 12.652 13.896 1.00 0.00 68 VAL C N 1
ATOM 2704 C CA . VAL C 1 68 ? -10.387 13.654 12.925 1.00 0.00 68 VAL C CA 1
ATOM 2705 C C . VAL C 1 68 ? -9.054 13.384 12.256 1.00 0.00 68 VAL C C 1
ATOM 2706 O O . VAL C 1 68 ? -8.069 13.072 12.916 1.00 0.00 68 VAL C O 1
ATOM 2710 N N . ARG C 1 69 ? -9.028 13.507 10.935 1.00 0.00 69 ARG C N 1
ATOM 2711 C CA . ARG C 1 69 ? -7.790 13.328 10.189 1.00 0.00 69 ARG C CA 1
ATOM 2712 C C . ARG C 1 69 ? -7.311 14.736 9.864 1.00 0.00 69 ARG C C 1
ATOM 2713 O O . ARG C 1 69 ? -7.967 15.451 9.104 1.00 0.00 69 ARG C O 1
ATOM 2721 N N . LEU C 1 70 ? -6.182 15.136 10.442 1.00 0.00 70 LEU C N 1
ATOM 2722 C CA . LEU C 1 70 ? -5.654 16.468 10.190 1.00 0.00 70 LEU C CA 1
ATOM 2723 C C . LEU C 1 70 ? -5.228 16.560 8.732 1.00 0.00 70 LEU C C 1
ATOM 2724 O O . LEU C 1 70 ? -4.594 15.652 8.191 1.00 0.00 70 LEU C O 1
ATOM 2729 N N . HIS C 1 71 ? -5.586 17.667 8.096 1.00 0.00 71 HIS C N 1
ATOM 2730 C CA . HIS C 1 71 ? -5.290 17.862 6.690 1.00 0.00 71 HIS C CA 1
ATOM 2731 C C . HIS C 1 71 ? -4.262 18.952 6.417 1.00 0.00 71 HIS C C 1
ATOM 2732 O O . HIS C 1 71 ? -3.408 18.808 5.535 1.00 0.00 71 HIS C O 1
ATOM 2739 N N . LYS C 1 72 ? -4.328 20.030 7.190 1.00 0.00 72 LYS C N 1
ATOM 2740 C CA . LYS C 1 72 ? -3.450 21.162 6.952 1.00 0.00 72 LYS C CA 1
ATOM 2741 C C . LYS C 1 72 ? -3.170 22.027 8.182 1.00 0.00 72 LYS C C 1
ATOM 2742 O O . LYS C 1 72 ? -4.054 22.259 9.007 1.00 0.00 72 LYS C O 1
ATOM 2748 N N . LEU C 1 73 ? -1.920 22.467 8.312 1.00 0.00 73 LEU C N 1
ATOM 2749 C CA . LEU C 1 73 ? -1.530 23.362 9.391 1.00 0.00 73 LEU C CA 1
ATOM 2750 C C . LEU C 1 73 ? -2.056 24.697 8.862 1.00 0.00 73 LEU C C 1
ATOM 2751 O O . LEU C 1 73 ? -1.630 25.145 7.797 1.00 0.00 73 LEU C O 1
ATOM 2764 N N . GLY C 1 75 ? -2.458 27.856 10.847 1.00 0.00 75 GLY C N 1
ATOM 2765 C CA . GLY C 1 75 ? -1.771 29.021 11.362 1.00 0.00 75 GLY C CA 1
ATOM 2766 C C . GLY C 1 75 ? -1.493 28.917 12.841 1.00 0.00 75 GLY C C 1
ATOM 2767 O O . GLY C 1 75 ? -1.991 28.016 13.509 1.00 0.00 75 GLY C O 1
ATOM 2768 N N . VAL C 1 76 ? -0.672 29.833 13.338 1.00 0.00 76 VAL C N 1
ATOM 2769 C CA . VAL C 1 76 ? -0.321 29.882 14.748 1.00 0.00 76 VAL C CA 1
ATOM 2770 C C . VAL C 1 76 ? -0.767 31.258 15.235 1.00 0.00 76 VAL C C 1
ATOM 2771 O O . VAL C 1 76 ? -0.345 32.281 14.700 1.00 0.00 76 VAL C O 1
ATOM 2775 N N . TYR C 1 77 ? -1.650 31.278 16.224 1.00 0.00 77 TYR C N 1
ATOM 2776 C CA . TYR C 1 77 ? -2.147 32.541 16.757 1.00 0.00 77 TYR C CA 1
ATOM 2777 C C . TYR C 1 77 ? -1.497 32.767 18.112 1.00 0.00 77 TYR C C 1
ATOM 2778 O O . TYR C 1 77 ? -1.688 31.975 19.038 1.00 0.00 77 TYR C O 1
ATOM 2787 N N . SER C 1 78 ? -0.716 33.845 18.218 1.00 0.00 78 SER C N 1
ATOM 2788 C CA . SER C 1 78 ? 0.014 34.134 19.450 1.00 0.00 78 SER C CA 1
ATOM 2789 C C . SER C 1 78 ? -0.176 35.510 20.084 1.00 0.00 78 SER C C 1
ATOM 2790 O O . SER C 1 78 ? 0.630 35.907 20.924 1.00 0.00 78 SER C O 1
ATOM 2793 N N . ASP C 1 79 ? -1.211 36.240 19.681 1.00 0.00 79 ASP C N 1
ATOM 2794 C CA . ASP C 1 79 ? -1.477 37.552 20.276 1.00 0.00 79 ASP C CA 1
ATOM 2795 C C . ASP C 1 79 ? -1.564 37.312 21.786 1.00 0.00 79 ASP C C 1
ATOM 2796 O O . ASP C 1 79 ? -2.380 36.512 22.250 1.00 0.00 79 ASP C O 1
ATOM 2801 N N . PRO C 1 80 ? -0.713 37.991 22.574 1.00 0.00 80 PRO C N 1
ATOM 2802 C CA . PRO C 1 80 ? -0.708 37.829 24.033 1.00 0.00 80 PRO C CA 1
ATOM 2803 C C . PRO C 1 80 ? -2.068 37.973 24.714 1.00 0.00 80 PRO C C 1
ATOM 2804 O O . PRO C 1 80 ? -2.293 37.416 25.790 1.00 0.00 80 PRO C O 1
ATOM 2808 N N . GLU C 1 81 ? -2.973 38.710 24.083 1.00 0.20 81 GLU C N 1
ATOM 2809 C CA . GLU C 1 81 ? -4.296 38.944 24.651 1.00 0.09 81 GLU C CA 1
ATOM 2810 C C . GLU C 1 81 ? -5.426 38.061 24.132 1.00 0.00 81 GLU C C 1
ATOM 2811 O O . GLU C 1 81 ? -6.580 38.277 24.492 1.00 0.00 81 GLU C O 1
ATOM 2817 N N . ARG C 1 82 ? -5.113 37.065 23.308 1.00 0.00 82 ARG C N 1
ATOM 2818 C CA . ARG C 1 82 ? -6.169 36.221 22.748 1.00 0.00 82 ARG C CA 1
ATOM 2819 C C . ARG C 1 82 ? -6.924 35.362 23.753 1.00 0.00 82 ARG C C 1
ATOM 2820 O O . ARG C 1 82 ? -8.121 35.128 23.589 1.00 0.00 82 ARG C O 1
ATOM 2828 N N . ASP C 1 83 ? -6.228 34.894 24.785 1.00 0.00 83 ASP C N 1
ATOM 2829 C CA . ASP C 1 83 ? -6.834 34.050 25.814 1.00 0.00 83 ASP C CA 1
ATOM 2830 C C . ASP C 1 83 ? -6.686 34.749 27.166 1.00 0.00 83 ASP C C 1
ATOM 2831 O O . ASP C 1 83 ? -5.578 35.064 27.589 1.00 0.00 83 ASP C O 1
ATOM 2836 N N . PRO C 1 84 ? -7.803 34.984 27.868 1.00 0.00 84 PRO C N 1
ATOM 2837 C CA . PRO C 1 84 ? -7.780 35.654 29.173 1.00 0.31 84 PRO C CA 1
ATOM 2838 C C . PRO C 1 84 ? -7.179 34.864 30.338 1.00 1.78 84 PRO C C 1
ATOM 2839 O O . PRO C 1 84 ? -6.853 35.443 31.375 1.00 0.94 84 PRO C O 1
ATOM 2843 N N . ARG C 1 85 ? -7.026 33.553 30.169 1.00 2.86 85 ARG C N 1
ATOM 2844 C CA . ARG C 1 85 ? -6.483 32.705 31.229 1.00 4.22 85 ARG C CA 1
ATOM 2845 C C . ARG C 1 85 ? -4.978 32.822 31.403 1.00 3.67 85 ARG C C 1
ATOM 2846 O O . ARG C 1 85 ? -4.460 32.659 32.508 1.00 3.95 85 ARG C O 1
ATOM 2854 N N . ALA C 1 86 ? -4.283 33.106 30.308 1.00 2.59 86 ALA C N 1
ATOM 2855 C CA . ALA C 1 86 ? -2.831 33.234 30.324 1.00 0.74 86 ALA C CA 1
ATOM 2856 C C . ALA C 1 86 ? -2.387 33.536 28.902 1.00 0.00 86 ALA C C 1
ATOM 2857 O O . ALA C 1 86 ? -3.218 33.735 28.019 1.00 0.00 86 ALA C O 1
ATOM 2859 N N . HIS C 1 87 ? -1.083 33.593 28.675 1.00 0.00 87 HIS C N 1
ATOM 2860 C CA . HIS C 1 87 ? -0.600 33.840 27.326 1.00 0.00 87 HIS C CA 1
ATOM 2861 C C . HIS C 1 87 ? -0.640 32.465 26.683 1.00 0.00 87 HIS C C 1
ATOM 2862 O O . HIS C 1 87 ? 0.226 31.633 26.932 1.00 0.00 87 HIS C O 1
ATOM 2869 N N . VAL C 1 88 ? -1.670 32.222 25.883 1.00 0.00 88 VAL C N 1
ATOM 2870 C CA . VAL C 1 88 ? -1.830 30.936 25.223 1.00 0.00 88 VAL C CA 1
ATOM 2871 C C . VAL C 1 88 ? -1.692 31.069 23.715 1.00 0.00 88 VAL C C 1
ATOM 2872 O O . VAL C 1 88 ? -2.412 31.850 23.076 1.00 0.00 88 VAL C O 1
ATOM 2876 N N . VAL C 1 89 ? -0.758 30.301 23.162 1.00 0.00 89 VAL C N 1
ATOM 2877 C CA . VAL C 1 89 ? -0.498 30.291 21.733 1.00 0.00 89 VAL C CA 1
ATOM 2878 C C . VAL C 1 89 ? -1.157 29.038 21.192 1.00 0.00 89 VAL C C 1
ATOM 2879 O O . VAL C 1 89 ? -0.978 27.946 21.739 1.00 0.00 89 VAL C O 1
ATOM 2883 N N . SER C 1 90 ? -1.929 29.196 20.125 1.00 0.00 90 SER C N 1
ATOM 2884 C CA . SER C 1 90 ? -2.627 28.060 19.549 1.00 0.00 90 SER C CA 1
ATOM 2885 C C . SER C 1 90 ? -2.225 27.715 18.134 1.00 0.00 90 SER C C 1
ATOM 2886 O O . SER C 1 90 ? -2.160 28.576 17.259 1.00 0.00 90 SER C O 1
ATOM 2889 N N . VAL C 1 91 ? -1.942 26.438 17.925 1.00 0.00 91 VAL C N 1
ATOM 2890 C CA . VAL C 1 91 ? -1.600 25.932 16.610 1.00 0.00 91 VAL C CA 1
ATOM 2891 C C . VAL C 1 91 ? -2.943 25.477 16.075 1.00 0.00 91 VAL C C 1
ATOM 2892 O O . VAL C 1 91 ? -3.559 24.577 16.638 1.00 0.00 91 VAL C O 1
ATOM 2896 N N . VAL C 1 92 ? -3.403 26.102 15.001 1.00 0.00 92 VAL C N 1
ATOM 2897 C CA . VAL C 1 92 ? -4.689 25.746 14.428 1.00 0.00 92 VAL C CA 1
ATOM 2898 C C . VAL C 1 92 ? -4.550 24.888 13.173 1.00 0.00 92 VAL C C 1
ATOM 2899 O O . VAL C 1 92 ? -3.786 25.215 12.254 1.00 0.00 92 VAL C O 1
ATOM 2903 N N . TRP C 1 93 ? -5.285 23.780 13.159 1.00 0.00 93 TRP C N 1
ATOM 2904 C CA . TRP C 1 93 ? -5.288 22.855 12.032 1.00 0.00 93 TRP C CA 1
ATOM 2905 C C . TRP C 1 93 ? -6.660 22.822 11.380 1.00 0.00 93 TRP C C 1
ATOM 2906 O O . TRP C 1 93 ? -7.665 23.210 11.982 1.00 0.00 93 TRP C O 1
ATOM 2917 N N . ILE C 1 94 ? -6.689 22.350 10.139 1.00 0.00 94 ILE C N 1
ATOM 2918 C CA . ILE C 1 94 ? -7.942 22.144 9.437 1.00 0.00 94 ILE C CA 1
ATOM 2919 C C . ILE C 1 94 ? -7.938 20.613 9.304 1.00 0.00 94 ILE C C 1
ATOM 2920 O O . ILE C 1 94 ? -6.918 20.034 8.928 1.00 0.00 94 ILE C O 1
ATOM 2925 N N . GLY C 1 95 ? -9.048 19.965 9.637 1.00 0.00 95 GLY C N 1
ATOM 2926 C CA . GLY C 1 95 ? -9.108 18.511 9.536 1.00 0.00 95 GLY C CA 1
ATOM 2927 C C . GLY C 1 95 ? -10.428 18.056 8.946 1.00 0.00 95 GLY C C 1
ATOM 2928 O O . GLY C 1 95 ? -11.264 18.885 8.607 1.00 0.00 95 GLY C O 1
ATOM 2929 N N . ASP C 1 96 ? -10.619 16.746 8.817 1.00 0.00 96 ASP C N 1
ATOM 2930 C CA . ASP C 1 96 ? -11.861 16.204 8.270 1.00 0.00 96 ASP C CA 1
ATOM 2931 C C . ASP C 1 96 ? -12.322 15.009 9.091 1.00 0.00 96 ASP C C 1
ATOM 2932 O O . ASP C 1 96 ? -11.507 14.285 9.657 1.00 0.00 96 ASP C O 1
ATOM 2937 N N . ALA C 1 97 ? -13.633 14.813 9.154 1.00 0.00 97 ALA C N 1
ATOM 2938 C CA . ALA C 1 97 ? -14.191 13.694 9.890 1.00 0.00 97 ALA C CA 1
ATOM 2939 C C . ALA C 1 97 ? -15.511 13.246 9.293 1.00 0.00 97 ALA C C 1
ATOM 2940 O O . ALA C 1 97 ? -16.203 14.014 8.628 1.00 0.00 97 ALA C O 1
ATOM 2942 N N . GLN C 1 98 ? -15.824 11.975 9.523 1.00 0.00 98 GLN C N 1
ATOM 2943 C CA . GLN C 1 98 ? -17.071 11.361 9.098 1.00 0.00 98 GLN C CA 1
ATOM 2944 C C . GLN C 1 98 ? -17.684 11.036 10.450 1.00 0.00 98 GLN C C 1
ATOM 2945 O O . GLN C 1 98 ? -17.038 11.222 11.476 1.00 0.00 98 GLN C O 1
ATOM 2951 N N . GLY C 1 99 ? -18.923 10.566 10.467 1.00 0.00 99 GLY C N 1
ATOM 2952 C CA . GLY C 1 99 ? -19.522 10.190 11.736 1.00 0.00 99 GLY C CA 1
ATOM 2953 C C . GLY C 1 99 ? -20.382 11.217 12.441 1.00 0.00 99 GLY C C 1
ATOM 2954 O O . GLY C 1 99 ? -20.584 12.331 11.958 1.00 0.00 99 GLY C O 1
ATOM 2955 N N . GLU C 1 100 ? -20.879 10.829 13.611 1.00 0.00 100 GLU C N 1
ATOM 2956 C CA . GLU C 1 100 ? -21.749 11.687 14.397 1.00 0.80 100 GLU C CA 1
ATOM 2957 C C . GLU C 1 100 ? -21.040 12.219 15.630 1.00 0.00 100 GLU C C 1
ATOM 2958 O O . GLU C 1 100 ? -20.520 11.451 16.436 1.00 0.00 100 GLU C O 1
ATOM 2964 N N . PRO C 1 101 ? -21.012 13.549 15.795 1.00 0.00 101 PRO C N 1
ATOM 2965 C CA . PRO C 1 101 ? -20.343 14.112 16.967 1.00 0.00 101 PRO C CA 1
ATOM 2966 C C . PRO C 1 101 ? -21.130 13.897 18.256 1.00 0.76 101 PRO C C 1
ATOM 2967 O O . 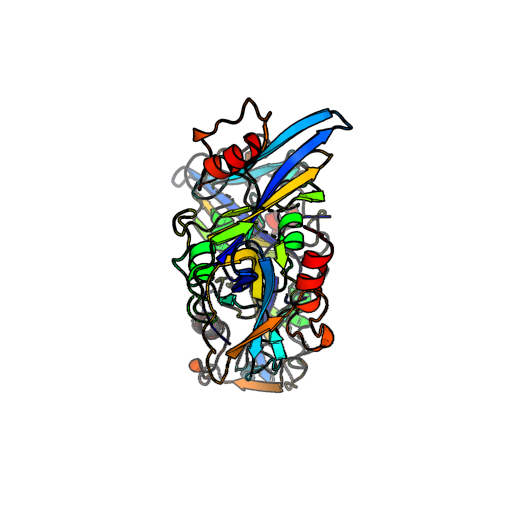PRO C 1 101 ? -22.362 13.836 18.247 1.00 0.89 101 PRO C O 1
ATOM 2971 N N . LYS C 1 102 ? -20.399 13.777 19.357 1.00 0.35 102 LYS C N 1
ATOM 2972 C CA . LYS C 1 102 ? -20.984 13.579 20.675 1.00 0.97 102 LYS C CA 1
ATOM 2973 C C . LYS C 1 102 ? -20.214 14.472 21.639 1.00 0.56 102 LYS C C 1
ATOM 2974 O O . LYS C 1 102 ? -18.999 14.350 21.759 1.00 0.00 102 LYS C O 1
ATOM 2980 N N . ALA C 1 103 ? -20.917 15.371 22.318 1.00 1.19 103 ALA C N 1
ATOM 2981 C CA . ALA C 1 103 ? -20.276 16.293 23.251 1.00 1.72 103 ALA C CA 1
ATOM 2982 C C . ALA C 1 103 ? -19.621 15.586 24.427 1.00 3.60 103 ALA C C 1
ATOM 2983 O O . ALA C 1 103 ? -20.047 14.508 24.833 1.00 5.97 103 ALA C O 1
ATOM 2985 N N . GLY C 1 104 ? -18.583 16.206 24.973 1.00 4.77 104 GLY C N 1
ATOM 2986 C CA . GLY C 1 104 ? -17.881 15.627 26.103 1.00 5.53 104 GLY C CA 1
ATOM 2987 C C . GLY C 1 104 ? -16.824 16.558 26.665 1.00 5.86 104 GLY C C 1
ATOM 2988 O O . GLY C 1 104 ? -16.412 17.517 26.012 1.00 4.60 104 GLY C O 1
ATOM 2989 N N . SER C 1 105 ? -16.388 16.274 27.886 1.00 7.57 105 SER C N 1
ATOM 2990 C CA . SER C 1 105 ? -15.369 17.077 28.552 1.00 8.18 105 SER C CA 1
ATOM 2991 C C . SER C 1 105 ? -15.775 18.545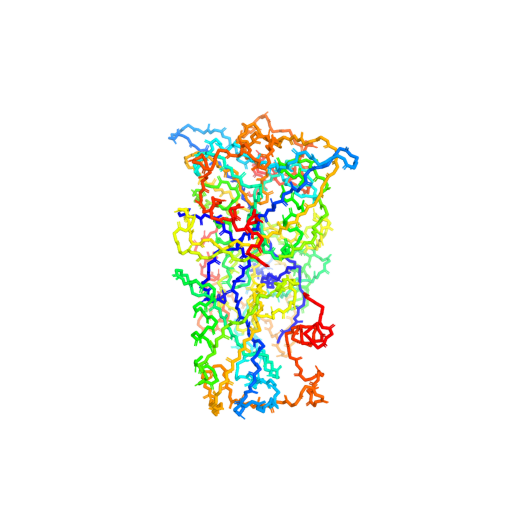 28.682 1.00 8.45 105 SER C C 1
ATOM 2992 O O . SER C 1 105 ? -16.840 18.856 29.218 1.00 9.57 105 SER C O 1
ATOM 2995 N N . ASP C 1 106 ? -14.920 19.437 28.188 1.00 8.10 106 ASP C N 1
ATOM 2996 C CA . ASP C 1 106 ? -15.156 20.881 28.251 1.00 9.28 106 ASP C CA 1
ATOM 2997 C C . ASP C 1 106 ? -16.279 21.403 27.356 1.00 7.27 106 ASP C C 1
ATOM 2998 O O . ASP C 1 106 ? -16.640 22.578 27.434 1.00 4.80 106 ASP C O 1
ATOM 3003 N N . ALA C 1 107 ? -16.832 20.539 26.512 1.00 6.15 107 ALA C N 1
ATOM 3004 C CA . ALA C 1 107 ? -17.908 20.951 25.616 1.00 5.00 107 ALA C CA 1
ATOM 3005 C C . ALA C 1 107 ? -19.285 20.544 26.132 1.00 4.68 107 ALA C C 1
ATOM 3006 O O . ALA C 1 107 ? -19.604 19.357 26.184 1.00 4.66 107 ALA C O 1
ATOM 3008 N N . LYS C 1 108 ? -20.096 21.530 26.509 1.00 4.90 108 LYS C N 1
ATOM 3009 C CA . LYS C 1 108 ? -21.456 21.275 26.994 1.00 6.63 108 LYS C CA 1
ATOM 3010 C C . LYS C 1 108 ? -22.291 20.709 25.853 1.00 6.06 108 LYS C C 1
ATOM 3011 O O . LYS C 1 108 ? -23.189 19.884 26.059 1.00 5.10 108 LYS C O 1
ATOM 3017 N N . LYS C 1 109 ? -21.996 21.180 24.648 1.00 2.69 109 LYS C N 1
ATOM 3018 C CA . LYS C 1 109 ? -22.703 20.735 23.460 1.00 2.42 109 LYS C CA 1
ATOM 3019 C C . LYS C 1 109 ? -21.770 20.804 22.264 1.00 0.00 109 LYS C C 1
ATOM 3020 O O . LYS C 1 109 ? -20.737 21.469 22.303 1.00 0.00 109 LYS C O 1
ATOM 3026 N N . VAL C 1 110 ? -22.143 20.104 21.203 1.00 0.00 110 VAL C N 1
ATOM 3027 C CA . VAL C 1 110 ? -21.357 20.092 19.985 1.00 0.00 110 VAL C CA 1
ATOM 3028 C C . VAL C 1 110 ? -22.351 20.058 18.839 1.00 0.53 110 VAL C C 1
ATOM 3029 O O . VAL C 1 110 ? -23.330 19.311 18.881 1.00 0.17 110 VAL C O 1
ATOM 3033 N N . LYS C 1 111 ? -22.115 20.883 17.825 1.00 0.60 111 LYS C N 1
ATOM 3034 C CA . LYS C 1 111 ? -23.014 20.936 16.679 1.00 2.85 111 LYS C CA 1
ATOM 3035 C C . LYS C 1 111 ? -22.279 21.394 15.428 1.00 0.85 111 LYS C C 1
ATOM 3036 O O . LYS C 1 111 ? -21.341 22.191 15.509 1.00 0.14 111 LYS C O 1
ATOM 3042 N N . VAL C 1 112 ? -22.693 20.882 14.273 1.00 0.86 112 VAL C N 1
ATOM 3043 C CA . VAL C 1 112 ? -22.063 21.281 13.026 1.00 0.00 112 VAL C CA 1
ATOM 3044 C C . VAL C 1 112 ? -22.814 22.509 12.537 1.00 0.00 112 VAL C C 1
ATOM 3045 O O . VAL C 1 112 ? -24.035 22.592 12.658 1.00 0.00 112 VAL C O 1
ATOM 3049 N N . TYR C 1 113 ? -22.071 23.472 12.012 1.00 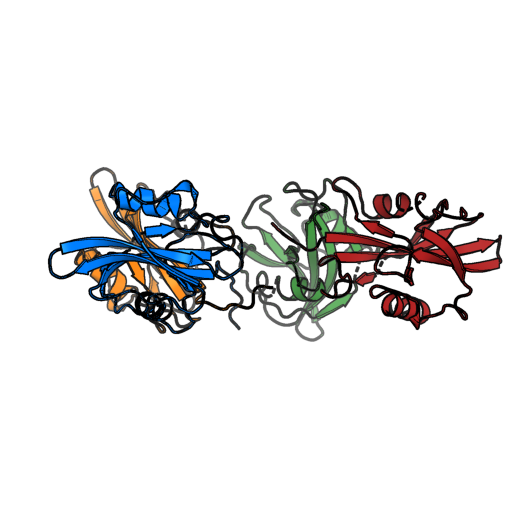0.00 113 TYR C N 1
ATOM 3050 C CA . TYR C 1 113 ? -22.645 24.705 11.501 1.00 0.00 113 TYR C CA 1
ATOM 3051 C C . TYR C 1 113 ? -22.275 24.848 10.042 1.00 0.00 113 TYR C C 1
ATOM 3052 O O . TYR C 1 113 ? -21.120 24.652 9.680 1.00 0.00 113 TYR C O 1
ATOM 3061 N N . ARG C 1 114 ? -23.250 25.170 9.198 1.00 0.00 114 ARG C N 1
ATOM 3062 C CA . ARG C 1 114 ? -22.940 25.398 7.799 1.00 0.00 114 ARG C CA 1
ATOM 3063 C C . ARG C 1 114 ? -22.033 26.624 7.876 1.00 0.00 114 ARG C C 1
ATOM 3064 O O . ARG C 1 114 ? -22.214 27.467 8.758 1.00 0.00 114 ARG C O 1
ATOM 3072 N N . LEU C 1 115 ? -21.063 26.725 6.975 1.00 0.00 115 LEU C N 1
ATOM 3073 C CA . LEU C 1 115 ? -20.136 27.849 7.008 1.00 0.00 115 LEU C CA 1
ATOM 3074 C C . LEU C 1 115 ? -20.836 29.191 6.829 1.00 0.00 115 LEU C C 1
ATOM 3075 O O . LEU C 1 115 ? -20.342 30.218 7.294 1.00 0.00 115 LEU C O 1
ATOM 3080 N N . GLU C 1 116 ? -21.994 29.173 6.175 1.00 0.00 116 GLU C N 1
ATOM 3081 C CA . GLU C 1 116 ? -22.762 30.391 5.923 1.00 0.00 116 GLU C CA 1
ATOM 3082 C C . GLU C 1 116 ? -23.700 30.763 7.072 1.00 0.00 116 GLU C C 1
ATOM 3083 O O . GLU C 1 116 ? -24.342 31.810 7.028 1.00 0.00 116 GLU C O 1
ATOM 3089 N N . GLU C 1 117 ? -23.783 29.915 8.093 1.00 0.00 117 GLU C N 1
ATOM 3090 C CA . GLU C 1 117 ? -24.681 30.180 9.212 1.00 0.00 117 GLU C CA 1
ATOM 3091 C C . GLU C 1 117 ? -23.997 30.202 10.578 1.00 0.00 117 GLU C C 1
ATOM 3092 O O . GLU C 1 117 ? -24.619 29.917 11.597 1.00 0.00 117 GLU C O 1
ATOM 3098 N N . ILE C 1 118 ? -22.716 30.553 10.599 1.00 0.00 118 ILE C N 1
ATOM 3099 C CA . ILE C 1 118 ? -21.978 30.626 11.852 1.00 0.00 118 ILE C CA 1
ATOM 3100 C C . ILE C 1 118 ? -22.238 31.983 12.498 1.00 0.00 118 ILE C C 1
ATOM 3101 O O . ILE C 1 118 ? -22.035 33.019 11.870 1.00 0.00 118 ILE C O 1
ATOM 3106 N N . PRO C 1 119 ? -22.720 31.997 13.750 1.00 0.00 119 PRO C N 1
ATOM 3107 C CA . PRO C 1 119 ? -22.974 33.281 14.415 1.00 0.00 119 PRO C CA 1
ATOM 3108 C C . PRO C 1 119 ? -21.628 33.783 14.938 1.00 0.00 119 PRO C C 1
ATOM 3109 O O . PRO C 1 119 ? -21.252 33.542 16.086 1.00 0.00 119 PRO C O 1
ATOM 3113 N N . LEU C 1 120 ? -20.904 34.477 14.065 1.00 0.00 120 LEU C N 1
ATOM 3114 C CA . LEU C 1 120 ? -19.571 34.983 14.372 1.00 0.00 120 LEU C CA 1
ATOM 3115 C C . LEU C 1 120 ? -19.423 35.780 15.662 1.00 0.00 120 LEU C C 1
ATOM 3116 O O . LEU C 1 120 ? -18.415 35.652 16.350 1.00 0.00 120 LEU C O 1
ATOM 3121 N N . ASP C 1 121 ? -20.415 36.596 15.999 1.00 0.00 121 ASP C N 1
ATOM 3122 C CA . ASP C 1 121 ? -20.299 37.401 17.208 1.00 0.00 121 ASP C CA 1
ATOM 3123 C C . ASP C 1 121 ? -20.583 36.655 18.503 1.00 0.00 121 ASP C C 1
ATOM 3124 O O . ASP C 1 121 ? -20.512 37.236 19.586 1.00 0.00 121 ASP C O 1
ATOM 3129 N N . LYS C 1 122 ? -20.892 35.364 18.399 1.00 0.00 122 LYS C N 1
ATOM 3130 C CA . LYS C 1 122 ? -21.127 34.562 19.593 1.00 0.00 122 LYS C CA 1
ATOM 3131 C C . LYS C 1 122 ? -19.845 33.789 19.934 1.00 0.00 122 LYS C C 1
ATOM 3132 O O . LYS C 1 122 ? -19.723 33.212 21.009 1.00 0.00 122 LYS C O 1
ATOM 3138 N N . LEU C 1 123 ? -18.884 33.796 19.012 1.00 0.00 123 LEU C N 1
ATOM 3139 C CA . LEU C 1 123 ? -17.618 33.099 19.212 1.00 0.00 123 LEU C CA 1
ATOM 3140 C C . LEU C 1 123 ? -16.762 33.729 20.315 1.00 0.00 123 LEU C C 1
ATOM 3141 O O . LEU C 1 123 ? -16.616 34.956 20.384 1.00 0.00 123 LEU C O 1
ATOM 3146 N N . VAL C 1 124 ? -16.197 32.887 21.177 1.00 0.00 124 VAL C N 1
ATOM 3147 C CA . VAL C 1 124 ? -15.363 33.375 22.271 1.00 0.00 124 VAL C CA 1
ATOM 3148 C C . VAL C 1 124 ? -13.890 33.438 21.868 1.00 0.00 124 VAL C C 1
ATOM 3149 O O . VAL C 1 124 ? -13.528 33.037 20.757 1.00 0.00 124 VAL C O 1
ATOM 3153 N N . PHE C 1 125 ? -13.051 33.947 22.768 1.00 0.00 125 PHE C N 1
ATOM 3154 C CA . PHE C 1 125 ? -11.622 34.111 22.495 1.00 0.00 125 PHE C CA 1
ATOM 3155 C C . PHE C 1 125 ? -11.520 34.900 21.191 1.00 0.00 125 PHE C C 1
ATOM 3156 O O . PHE C 1 125 ? -12.337 35.786 20.926 1.00 0.00 125 PHE C O 1
ATOM 3164 N N . ASP C 1 126 ? -10.530 34.551 20.377 1.00 0.00 126 ASP C N 1
ATOM 3165 C CA . ASP C 1 126 ? -10.302 35.194 19.089 1.00 0.00 126 ASP C CA 1
ATOM 3166 C C . ASP C 1 126 ? -10.770 34.253 17.980 1.00 0.00 126 ASP C C 1
ATOM 3167 O O . ASP C 1 126 ? -10.280 34.320 16.851 1.00 0.00 126 ASP C O 1
ATOM 3172 N N . HIS C 1 127 ? -11.717 33.373 18.294 1.00 0.00 127 HIS C N 1
ATOM 3173 C CA . HIS C 1 127 ? -12.171 32.421 17.291 1.00 0.00 127 HIS C CA 1
ATOM 3174 C C . HIS C 1 127 ? -12.886 33.030 16.101 1.00 0.00 127 HIS C C 1
ATOM 3175 O O . HIS C 1 127 ? -12.950 32.409 15.046 1.00 0.00 127 HIS C O 1
ATOM 3182 N N . LYS C 1 128 ? -13.417 34.244 16.245 1.00 0.00 128 LYS C N 1
ATOM 3183 C CA . LYS C 1 128 ? -14.062 34.879 15.100 1.00 0.00 128 LYS C CA 1
ATOM 3184 C C . LYS C 1 128 ? -12.972 35.200 14.081 1.00 0.00 128 LYS C C 1
ATOM 3185 O O . LYS C 1 128 ? -13.167 35.051 12.872 1.00 0.00 128 LYS C O 1
ATOM 3191 N N . LYS C 1 129 ? -11.822 35.638 14.581 1.00 0.00 129 LYS C N 1
ATOM 3192 C CA . LYS C 1 129 ? -10.693 35.979 13.719 1.00 0.00 129 LYS C CA 1
ATOM 3193 C C . LYS C 1 129 ? -10.164 34.739 13.017 1.00 0.00 129 LYS C C 1
ATOM 3194 O O . LYS C 1 129 ? -9.874 34.768 11.825 1.00 0.00 129 LYS C O 1
ATOM 3200 N N . ILE C 1 130 ? -10.022 33.657 13.773 1.00 0.00 130 ILE C N 1
ATOM 3201 C CA . ILE C 1 130 ? -9.509 32.407 13.224 1.00 0.00 130 ILE C CA 1
ATOM 3202 C C . ILE C 1 130 ? -10.461 31.815 12.191 1.00 0.00 130 ILE C C 1
ATOM 3203 O O . ILE C 1 130 ? -10.036 31.367 11.123 1.00 0.00 130 ILE C O 1
ATOM 3208 N N . ILE C 1 131 ? -11.751 31.805 12.503 1.00 0.00 131 ILE C N 1
ATOM 3209 C CA . ILE C 1 131 ? -12.716 31.265 11.559 1.00 0.00 131 ILE C CA 1
ATOM 3210 C C . ILE C 1 131 ? -12.815 32.146 10.308 1.00 0.00 131 ILE C C 1
ATOM 3211 O O . ILE C 1 131 ? -12.980 31.636 9.206 1.00 0.00 131 ILE C O 1
ATOM 3216 N N . LEU C 1 132 ? -12.697 33.464 10.457 1.00 0.00 132 LEU C N 1
ATOM 3217 C CA . LEU C 1 132 ? -12.754 34.311 9.269 1.00 0.00 132 LEU C CA 1
ATOM 3218 C C . LEU C 1 132 ? -11.523 34.053 8.397 1.00 0.00 132 LEU C C 1
ATOM 3219 O O . LEU C 1 132 ? -11.621 34.038 7.170 1.00 0.00 132 LEU C O 1
ATOM 3224 N N . ASP C 1 133 ? -10.366 33.831 9.014 1.00 0.00 133 ASP C N 1
ATOM 3225 C CA . ASP C 1 133 ? -9.174 33.560 8.217 1.00 0.00 133 ASP C CA 1
ATOM 3226 C C . ASP C 1 133 ? -9.413 32.295 7.399 1.00 0.00 133 ASP C C 1
ATOM 3227 O O . ASP C 1 133 ? -9.046 32.216 6.224 1.00 0.00 133 ASP C O 1
ATOM 3232 N N . PHE C 1 134 ? -10.033 31.309 8.036 1.00 0.00 134 PHE C N 1
ATOM 3233 C CA . PHE C 1 134 ? -10.339 30.040 7.378 1.00 0.00 134 PHE C CA 1
ATOM 3234 C C . PHE C 1 134 ? -11.287 30.250 6.203 1.00 0.00 134 PHE C C 1
ATOM 3235 O O . PHE C 1 134 ? -11.002 29.820 5.090 1.00 0.00 134 PHE C O 1
ATOM 3243 N N . LEU C 1 135 ? -12.410 30.916 6.459 1.00 0.00 135 LEU C N 1
ATOM 3244 C CA . LEU C 1 135 ? -13.411 31.170 5.424 1.00 0.00 135 LEU C CA 1
ATOM 3245 C C . LEU C 1 135 ? -12.860 31.971 4.250 1.00 0.00 135 LEU C C 1
ATOM 3246 O O . LEU C 1 135 ? -13.251 31.750 3.102 1.00 0.00 135 LEU C O 1
ATOM 3251 N N . LYS C 1 136 ? -11.948 32.896 4.543 1.00 0.00 136 LYS C N 1
ATOM 3252 C CA . LYS C 1 136 ? -11.342 33.741 3.516 1.00 0.00 136 LYS C CA 1
ATOM 3253 C C . LYS C 1 136 ? -10.120 33.096 2.860 1.00 0.00 136 LYS C C 1
ATOM 3254 O O . LYS C 1 136 ? -9.540 33.661 1.936 1.00 0.00 136 LYS C O 1
ATOM 3260 N N . GLY C 1 137 ? -9.731 31.920 3.339 1.00 0.00 137 GLY C N 1
ATOM 3261 C CA . GLY C 1 137 ? -8.572 31.243 2.783 1.00 0.00 137 GLY C CA 1
ATOM 3262 C C . GLY C 1 137 ? -7.276 31.983 3.069 1.00 0.00 137 GLY C C 1
ATOM 3263 O O . GLY C 1 137 ? -6.294 31.853 2.332 1.00 0.00 137 GLY C O 1
ATOM 3264 N N . ASN C 1 138 ? -7.267 32.757 4.150 1.00 0.00 138 ASN C N 1
ATOM 3265 C CA . ASN C 1 138 ? -6.095 33.535 4.535 1.00 0.00 138 ASN C CA 1
ATOM 3266 C C . ASN C 1 138 ? -5.085 32.719 5.344 1.00 0.00 138 ASN C C 1
ATOM 3267 O O . ASN C 1 138 ? -4.904 32.934 6.544 1.00 1.06 138 ASN C O 1
ATOM 3272 N N . TYR C 1 139 ? -4.429 31.783 4.665 1.00 0.66 139 TYR C N 1
ATOM 3273 C CA . TYR C 1 139 ? -3.429 30.912 5.276 1.00 0.72 139 TYR C CA 1
ATOM 3274 C C . TYR C 1 139 ? -2.699 30.127 4.187 1.00 2.54 139 TYR C C 1
ATOM 3275 O O . TYR C 1 139 ? -3.058 30.299 3.001 1.00 2.09 139 TYR C O 1
ATOM 3285 N N . VAL D 1 5 ? -1.577 25.008 34.300 1.00 9.71 5 VAL D N 1
ATOM 3286 C CA . VAL D 1 5 ? -1.376 23.969 33.241 1.00 8.89 5 VAL D CA 1
ATOM 3287 C C . VAL D 1 5 ? 0.061 23.942 32.721 1.00 7.13 5 VAL D C 1
ATOM 3288 O O . VAL D 1 5 ? 0.664 24.988 32.480 1.00 9.45 5 VAL D O 1
ATOM 3292 N N . LYS D 1 6 ? 0.595 22.736 32.545 1.00 4.54 6 LYS D N 1
ATOM 3293 C CA . LYS D 1 6 ? 1.960 22.543 32.063 1.00 3.82 6 LYS D CA 1
ATOM 3294 C C . LYS D 1 6 ? 1.948 21.978 30.641 1.00 0.72 6 LYS D C 1
ATOM 3295 O O . LYS D 1 6 ? 1.359 20.928 30.388 1.00 0.00 6 LYS D O 1
ATOM 3301 N N . THR D 1 7 ? 2.602 22.677 29.718 1.00 0.00 7 THR D N 1
ATOM 3302 C CA . THR D 1 7 ? 2.661 22.239 28.324 1.00 0.00 7 THR D CA 1
ATOM 3303 C C . THR D 1 7 ? 4.110 22.278 27.843 1.00 0.00 7 THR D C 1
ATOM 3304 O O . THR D 1 7 ? 5.014 22.631 28.596 1.00 0.00 7 THR D O 1
ATOM 3308 N N . PRO D 1 8 ? 4.357 21.887 26.585 1.00 0.00 8 PRO D N 1
ATOM 3309 C CA . PRO D 1 8 ? 5.745 21.937 26.111 1.00 0.00 8 PRO D CA 1
ATOM 3310 C C . PRO D 1 8 ? 6.185 23.400 26.076 1.00 0.00 8 PRO D C 1
ATOM 3311 O O . PRO D 1 8 ? 5.349 24.303 26.146 1.00 0.00 8 PRO D O 1
ATOM 3315 N N . LEU D 1 9 ? 7.487 23.643 25.979 1.00 0.00 9 LEU D N 1
ATOM 3316 C CA . LEU D 1 9 ? 7.966 25.019 25.896 1.00 0.00 9 LEU D CA 1
ATOM 3317 C C . LEU D 1 9 ? 7.815 25.438 24.440 1.00 0.00 9 LEU D C 1
ATOM 3318 O O . LEU D 1 9 ? 7.876 24.597 23.546 1.00 0.00 9 LEU D O 1
ATOM 3323 N N . LEU D 1 10 ? 7.628 26.733 24.209 1.00 0.00 10 LEU D N 1
ATOM 3324 C CA . LEU D 1 10 ? 7.467 27.253 22.858 1.00 0.00 10 LEU D CA 1
ATOM 3325 C C . LEU D 1 10 ? 8.689 28.026 22.380 1.00 0.00 10 LEU D C 1
ATOM 3326 O O . LEU D 1 10 ? 9.188 28.924 23.069 1.00 0.00 10 LEU D O 1
ATOM 3331 N N . ALA D 1 11 ? 9.153 27.667 21.187 1.00 0.00 11 ALA D N 1
ATOM 3332 C CA . ALA D 1 11 ? 10.301 28.303 20.566 1.00 0.00 11 ALA D CA 1
ATOM 3333 C C . ALA D 1 11 ? 9.985 28.504 19.093 1.00 0.00 11 ALA D C 1
ATOM 3334 O O . ALA D 1 11 ? 8.985 28.008 18.583 1.00 0.00 11 ALA D O 1
ATOM 3336 N N . THR D 1 12 ? 10.834 29.250 18.409 1.00 0.00 12 THR D N 1
ATOM 3337 C CA . THR D 1 12 ? 10.628 29.484 16.998 1.00 0.00 12 THR D CA 1
ATOM 3338 C C . THR D 1 12 ? 11.972 29.591 16.306 1.00 0.00 12 THR D C 1
ATOM 3339 O O . THR D 1 12 ? 12.933 30.124 16.861 1.00 0.00 12 THR D O 1
ATOM 3343 N N . ASP D 1 13 ? 12.043 29.047 15.098 1.00 0.00 13 ASP D N 1
ATOM 3344 C CA . ASP D 1 13 ? 13.271 29.078 14.325 1.00 0.00 13 ASP D CA 1
ATOM 3345 C C . ASP D 1 13 ? 12.919 29.595 12.940 1.00 0.00 13 ASP D C 1
ATOM 3346 O O . ASP D 1 13 ? 11.754 29.551 12.529 1.00 0.00 13 ASP D O 1
ATOM 3351 N N . VAL D 1 14 ? 13.921 30.093 12.226 1.00 0.00 14 VAL D N 1
ATOM 3352 C CA . VAL D 1 14 ? 13.683 30.634 10.904 1.00 0.00 14 VAL D CA 1
ATOM 3353 C C . VAL D 1 14 ? 14.691 30.172 9.865 1.00 0.00 14 VAL D C 1
ATOM 3354 O O . VAL D 1 14 ? 15.894 30.112 10.124 1.00 0.00 14 VAL D O 1
ATOM 3358 N N . ILE D 1 15 ? 14.166 29.837 8.694 1.00 0.00 15 ILE D N 1
ATOM 3359 C CA . ILE D 1 15 ? 14.965 29.447 7.548 1.00 0.00 15 ILE D CA 1
ATOM 3360 C C . ILE D 1 15 ? 15.082 30.774 6.798 1.00 0.00 15 ILE D C 1
ATOM 3361 O O . ILE D 1 15 ? 14.118 31.247 6.184 1.00 0.00 15 ILE D O 1
ATOM 3366 N N . ILE D 1 16 ? 16.258 31.384 6.889 1.00 0.00 16 ILE D N 1
ATOM 3367 C CA . ILE D 1 16 ? 16.497 32.672 6.260 1.00 0.00 16 ILE D CA 1
ATOM 3368 C C . ILE D 1 16 ? 17.098 32.565 4.874 1.00 0.00 16 ILE D C 1
ATOM 3369 O O . ILE D 1 16 ? 18.241 32.134 4.733 1.00 0.00 16 ILE D O 1
ATOM 3374 N N . ARG D 1 17 ? 16.334 32.945 3.857 1.00 0.00 17 ARG D N 1
ATOM 3375 C CA . ARG D 1 17 ? 16.862 32.963 2.502 1.00 0.00 17 ARG D CA 1
ATOM 3376 C C . ARG D 1 17 ? 17.600 34.303 2.442 1.00 0.00 17 ARG D C 1
ATOM 3377 O O . ARG D 1 17 ? 16.984 35.354 2.608 1.00 0.00 17 ARG D O 1
ATOM 3385 N N . LEU D 1 18 ? 18.918 34.267 2.244 1.00 0.00 18 LEU D N 1
ATOM 3386 C CA . LEU D 1 18 ? 19.711 35.497 2.178 1.00 0.00 18 LEU D CA 1
ATOM 3387 C C . LEU D 1 18 ? 19.903 35.940 0.727 1.00 0.00 18 LEU D C 1
ATOM 3388 O O . LEU D 1 18 ? 20.192 35.127 -0.150 1.00 0.00 18 LEU D O 1
ATOM 3393 N N . TRP D 1 19 ? 19.746 37.235 0.474 1.00 0.00 19 TRP D N 1
ATOM 3394 C CA . TRP D 1 19 ? 19.895 37.747 -0.878 1.00 0.00 19 TRP D CA 1
ATOM 3395 C C . TRP D 1 19 ? 20.909 38.868 -1.015 1.00 0.00 19 TRP D C 1
ATOM 3396 O O . TRP D 1 19 ? 21.146 39.636 -0.083 1.00 0.00 19 TRP D O 1
ATOM 3407 N N . ASP D 1 20 ? 21.501 38.936 -2.202 1.00 0.00 20 ASP D N 1
ATOM 3408 C CA . ASP D 1 20 ? 22.455 39.970 -2.565 1.00 0.00 20 ASP D CA 1
ATOM 3409 C C . ASP D 1 20 ? 21.825 40.515 -3.837 1.00 0.00 20 ASP D C 1
ATOM 3410 O O . ASP D 1 20 ? 22.205 40.144 -4.941 1.00 0.00 20 ASP D O 1
ATOM 3415 N N . GLY D 1 21 ? 20.826 41.374 -3.662 1.00 0.00 21 GLY D N 1
ATOM 3416 C CA . GLY D 1 21 ? 20.120 41.928 -4.801 1.00 0.00 21 GLY D CA 1
ATOM 3417 C C . GLY D 1 21 ? 19.160 40.865 -5.299 1.00 0.00 21 GLY D C 1
ATOM 3418 O O . GLY D 1 21 ? 18.365 40.326 -4.527 1.00 0.00 21 GLY D O 1
ATOM 3419 N N . GLU D 1 22 ? 19.238 40.549 -6.585 1.00 0.00 22 GLU D N 1
ATOM 3420 C CA . GLU D 1 22 ? 18.376 39.530 -7.170 1.00 0.00 22 GLU D CA 1
ATOM 3421 C C . GLU D 1 22 ? 19.013 38.150 -7.059 1.00 0.00 22 GLU D C 1
ATOM 3422 O O . GLU D 1 22 ? 18.405 37.155 -7.434 1.00 0.00 22 GLU D O 1
ATOM 3428 N N . ASN D 1 23 ? 20.247 38.106 -6.572 1.00 0.00 23 ASN D N 1
ATOM 3429 C CA . ASN D 1 23 ? 20.981 36.852 -6.450 1.00 0.00 23 ASN D CA 1
ATOM 3430 C C . ASN D 1 23 ? 20.774 36.175 -5.101 1.00 0.00 23 ASN D C 1
ATOM 3431 O O . ASN D 1 23 ? 21.058 36.748 -4.054 1.00 0.00 23 ASN D O 1
ATOM 3436 N N . PHE D 1 24 ? 20.277 34.945 -5.146 1.00 0.00 24 PHE D N 1
ATOM 3437 C CA . PHE D 1 24 ? 20.039 34.160 -3.943 1.00 0.00 24 PHE D CA 1
ATOM 3438 C C . PHE D 1 24 ? 21.398 33.684 -3.437 1.00 0.00 24 PHE D C 1
ATOM 3439 O O . PHE D 1 24 ? 22.194 33.148 -4.206 1.00 0.00 24 PHE D O 1
ATOM 3447 N N . LYS D 1 25 ? 21.664 33.868 -2.146 1.00 0.00 25 LYS D N 1
ATOM 3448 C CA . LYS D 1 25 ? 22.955 33.478 -1.583 1.00 0.00 25 LYS D CA 1
ATOM 3449 C C . LYS D 1 25 ? 22.946 32.161 -0.817 1.00 0.00 25 LYS D C 1
ATOM 3450 O O . LYS D 1 25 ? 23.990 31.526 -0.657 1.00 0.00 25 LYS D O 1
ATOM 3456 N N . GLY D 1 26 ? 21.776 31.763 -0.335 1.00 0.00 26 GLY D N 1
ATOM 3457 C CA . GLY D 1 26 ? 21.677 30.526 0.416 1.00 0.00 26 GLY D CA 1
ATOM 3458 C C . GLY D 1 26 ? 20.953 30.721 1.726 1.00 0.00 26 GLY D C 1
ATOM 3459 O O . GLY D 1 26 ? 20.173 31.661 1.879 1.00 0.00 26 GLY D O 1
ATOM 3460 N N . ILE D 1 27 ? 21.231 29.836 2.679 1.00 0.00 27 ILE D N 1
ATOM 3461 C CA . ILE D 1 27 ? 20.600 29.862 3.993 1.00 0.00 27 ILE D CA 1
ATOM 3462 C C . ILE D 1 27 ? 21.582 30.316 5.070 1.00 0.00 27 ILE D C 1
ATOM 3463 O O . ILE D 1 27 ? 22.787 30.085 4.961 1.00 0.00 27 ILE D O 1
ATOM 3468 N N . VAL D 1 28 ? 21.064 30.970 6.107 1.00 0.00 28 VAL D N 1
ATOM 3469 C CA . VAL D 1 28 ? 21.895 31.453 7.208 1.00 0.00 28 VAL D CA 1
ATOM 3470 C C . VAL D 1 28 ? 21.813 30.494 8.388 1.00 0.00 28 VAL D C 1
ATOM 3471 O O . VAL D 1 28 ? 20.744 30.305 8.968 1.00 0.00 28 VAL D O 1
ATOM 3475 N N . LEU D 1 29 ? 22.941 29.898 8.756 1.00 0.00 29 LEU D N 1
ATOM 3476 C CA . LEU D 1 29 ? 22.958 28.962 9.873 1.00 0.00 29 LEU D CA 1
ATOM 3477 C C . LEU D 1 29 ? 23.876 29.448 10.985 1.00 0.00 29 LEU D C 1
ATOM 3478 O O . LEU D 1 29 ? 24.659 30.384 10.799 1.00 0.00 29 LEU D O 1
ATOM 3483 N N . ILE D 1 30 ? 23.765 28.799 12.138 1.00 0.00 30 ILE D N 1
ATOM 3484 C CA . ILE D 1 30 ? 24.543 29.144 13.313 1.00 0.00 30 ILE D CA 1
ATOM 3485 C C . ILE D 1 30 ? 25.422 27.977 13.751 1.00 0.00 30 ILE D C 1
ATOM 3486 O O . ILE D 1 30 ? 24.956 26.843 13.859 1.00 0.00 30 ILE D O 1
ATOM 3491 N N . GLU D 1 31 ? 26.698 28.257 13.991 1.00 0.00 31 GLU D N 1
ATOM 3492 C CA . GLU D 1 31 ? 27.617 27.231 14.459 1.00 0.00 31 GLU D CA 1
ATOM 3493 C C . GLU D 1 31 ? 27.590 27.333 15.979 1.00 0.02 31 GLU D C 1
ATOM 3494 O O . GLU D 1 31 ? 28.148 28.267 16.548 1.00 0.57 31 GLU D O 1
ATOM 3500 N N . ARG D 1 32 ? 26.927 26.381 16.629 1.00 1.38 32 ARG D N 1
ATOM 3501 C CA . ARG D 1 32 ? 26.807 26.376 18.082 1.00 3.32 32 ARG D CA 1
ATOM 3502 C C . ARG D 1 32 ? 28.032 25.792 18.771 1.00 5.86 32 ARG D C 1
ATOM 3503 O O . ARG D 1 32 ? 28.485 24.695 18.438 1.00 5.69 32 ARG D O 1
ATOM 3511 N N . LYS D 1 33 ? 28.554 26.526 19.746 1.00 8.63 33 LYS D N 1
ATOM 3512 C CA . LYS D 1 33 ? 29.712 26.070 20.496 1.00 12.46 33 LYS D CA 1
ATOM 3513 C C . LYS D 1 33 ? 29.250 25.413 21.800 1.00 13.16 33 LYS D C 1
ATOM 3514 O O . LYS D 1 33 ? 30.017 24.700 22.445 1.00 14.69 33 LYS D O 1
ATOM 3520 N N . TYR D 1 34 ? 27.995 25.652 22.179 1.00 13.43 34 TYR D N 1
ATOM 3521 C CA . TYR D 1 34 ? 27.431 25.060 23.395 1.00 14.39 34 TYR D CA 1
ATOM 3522 C C . TYR D 1 34 ? 26.522 23.886 23.032 1.00 13.52 34 TYR D C 1
ATOM 3523 O O . TYR D 1 34 ? 25.879 23.889 21.985 1.00 13.40 34 TYR D O 1
ATOM 3532 N N . PRO D 1 35 ? 26.440 22.874 23.911 1.00 13.31 35 PRO D N 1
ATOM 3533 C CA . PRO D 1 35 ? 25.601 21.694 23.668 1.00 11.59 35 PRO D CA 1
ATOM 3534 C C . PRO D 1 35 ? 24.121 22.005 23.433 1.00 8.91 35 PRO D C 1
ATOM 3535 O O . PRO D 1 35 ? 23.509 22.764 24.184 1.00 10.48 35 PRO D O 1
ATOM 3539 N N . PRO D 1 36 ? 23.531 21.426 22.372 1.00 6.08 36 PRO D N 1
ATOM 3540 C CA . PRO D 1 36 ? 24.203 20.528 21.430 1.00 3.83 36 PRO D CA 1
ATOM 3541 C C . PRO D 1 36 ? 25.136 21.271 20.476 1.00 2.80 36 PRO D C 1
ATOM 3542 O O . PRO D 1 36 ? 24.732 22.214 19.794 1.00 2.02 36 PRO D O 1
ATOM 3546 N N . VAL D 1 37 ? 26.387 20.831 20.433 1.00 0.94 37 VAL D N 1
ATOM 3547 C CA . VAL D 1 37 ? 27.397 21.439 19.580 1.00 0.49 37 VAL D CA 1
ATOM 3548 C C . VAL D 1 37 ? 27.225 21.024 18.122 1.00 0.63 37 VAL D C 1
ATOM 3549 O O . VAL D 1 37 ? 27.156 19.836 17.810 1.00 1.88 37 VAL D O 1
ATOM 3553 N N . GLY D 1 38 ? 27.175 22.014 17.236 1.00 0.00 38 GLY D N 1
ATOM 3554 C CA . GLY D 1 38 ? 27.004 21.752 15.818 1.00 0.00 38 GLY D CA 1
ATOM 3555 C C . GLY D 1 38 ? 26.200 22.855 15.146 1.00 0.00 38 GLY D C 1
ATOM 3556 O O . GLY D 1 38 ? 25.932 23.890 15.760 1.00 0.00 38 GLY D O 1
ATOM 3557 N N . LEU D 1 39 ? 25.812 22.631 13.891 1.00 0.00 39 LEU D N 1
ATOM 3558 C CA . LEU D 1 39 ? 25.037 23.601 13.120 1.00 0.00 39 LEU D CA 1
ATOM 3559 C C . LEU D 1 39 ? 23.551 23.591 13.446 1.00 0.00 39 LEU D C 1
ATOM 3560 O O . LEU D 1 39 ? 22.945 22.533 13.651 1.00 0.00 39 LEU D O 1
ATOM 3565 N N . ALA D 1 40 ? 22.964 24.781 13.470 1.00 0.00 40 ALA D N 1
ATOM 3566 C CA . ALA D 1 40 ? 21.548 24.921 13.766 1.00 0.00 40 ALA D CA 1
ATOM 3567 C C . ALA D 1 40 ? 20.956 26.143 13.083 1.00 0.00 40 ALA D C 1
ATOM 3568 O O . ALA D 1 40 ? 21.674 27.070 12.696 1.00 0.00 40 ALA D O 1
ATOM 3570 N N . LEU D 1 41 ? 19.637 26.131 12.928 1.00 0.00 41 LEU D N 1
ATOM 3571 C CA . LEU D 1 41 ? 18.938 27.260 12.340 1.00 0.00 41 LEU D CA 1
ATOM 3572 C C . LEU D 1 41 ? 18.953 28.341 13.403 1.00 0.00 41 LEU D C 1
ATOM 3573 O O . LEU D 1 41 ? 19.116 28.053 14.585 1.00 0.00 41 LEU D O 1
ATOM 3578 N N . PRO D 1 42 ? 18.821 29.606 12.999 1.00 0.00 42 PRO D N 1
ATOM 3579 C CA . PRO D 1 42 ? 18.817 30.627 14.047 1.00 0.00 42 PRO D CA 1
ATOM 3580 C C . PRO D 1 42 ? 17.420 30.600 14.680 1.00 0.00 42 PRO D C 1
ATOM 3581 O O . PRO D 1 42 ? 16.428 30.312 13.996 1.00 0.00 42 PRO D O 1
ATOM 3585 N N . GLY D 1 43 ? 17.342 30.876 15.979 1.00 0.00 43 GLY D N 1
ATOM 3586 C CA . GLY D 1 43 ? 16.056 30.867 16.653 1.00 0.00 43 GLY D CA 1
ATOM 3587 C C . GLY D 1 43 ? 16.211 30.848 18.160 1.00 0.00 43 GLY D C 1
ATOM 3588 O O . GLY D 1 43 ? 17.323 30.963 18.679 1.00 0.00 43 GLY D O 1
ATOM 3589 N N . GLY D 1 44 ? 15.095 30.697 18.864 1.00 0.00 44 GLY D N 1
ATOM 3590 C CA . GLY D 1 44 ? 15.131 30.672 20.313 1.00 0.00 44 GLY D CA 1
ATOM 3591 C C . GLY D 1 44 ? 13.746 30.576 20.921 1.00 0.00 44 GLY D C 1
ATOM 3592 O O . GLY D 1 44 ? 12.747 30.477 20.211 1.00 0.00 44 GLY D O 1
ATOM 3593 N N . PHE D 1 45 ? 13.685 30.616 22.246 1.00 0.00 45 PHE D N 1
ATOM 3594 C CA . PHE D 1 45 ? 12.417 30.528 22.951 1.00 0.00 45 PHE D CA 1
ATOM 3595 C C . PHE D 1 45 ? 11.579 31.792 22.829 1.00 0.00 45 PHE D C 1
ATOM 3596 O O . PHE D 1 45 ? 12.113 32.900 22.743 1.00 0.00 45 PHE D O 1
ATOM 3604 N N . VAL D 1 46 ? 10.260 31.616 22.809 1.00 0.00 46 VAL D N 1
ATOM 3605 C CA . VAL D 1 46 ? 9.342 32.742 22.748 1.00 0.00 46 VAL D CA 1
ATOM 3606 C C . VAL D 1 46 ? 9.121 33.140 24.203 1.00 0.00 46 VAL D C 1
ATOM 3607 O O . VAL D 1 46 ? 8.908 32.280 25.055 1.00 0.00 46 VAL D O 1
ATOM 3611 N N . GLU D 1 47 ? 9.182 34.434 24.496 1.00 0.00 47 GLU D N 1
ATOM 3612 C CA . GLU D 1 47 ? 8.994 34.879 25.870 1.00 0.00 47 GLU D CA 1
ATOM 3613 C C . GLU D 1 47 ? 7.534 35.198 26.138 1.00 0.00 47 GLU D C 1
ATOM 3614 O O . GLU D 1 47 ? 6.791 35.583 25.233 1.00 0.00 47 GLU D O 1
ATOM 3620 N N . VAL D 1 48 ? 7.118 35.027 27.386 1.00 0.00 48 VAL D N 1
ATOM 3621 C CA . VAL D 1 48 ? 5.747 35.334 27.758 1.00 0.00 48 VAL D CA 1
ATOM 3622 C C . VAL D 1 48 ? 5.521 36.806 27.450 1.00 0.00 48 VAL D C 1
ATOM 3623 O O . VAL D 1 48 ? 6.301 37.651 27.880 1.00 0.00 48 VAL D O 1
ATOM 3627 N N . GLY D 1 49 ? 4.477 37.108 26.687 1.00 0.00 49 GLY D N 1
ATOM 3628 C CA . GLY D 1 49 ? 4.193 38.492 26.356 1.00 0.14 49 GLY D CA 1
ATOM 3629 C C . GLY D 1 49 ? 4.427 38.894 24.909 1.00 0.63 49 GLY D C 1
ATOM 3630 O O . GLY D 1 49 ? 3.919 39.922 24.468 1.00 1.34 49 GLY D O 1
ATOM 3631 N N . GLU D 1 50 ? 5.191 38.105 24.160 1.00 1.37 50 GLU D N 1
ATOM 3632 C CA . GLU D 1 50 ? 5.441 38.444 22.763 1.00 0.00 50 GLU D CA 1
ATOM 3633 C C . GLU D 1 50 ? 4.844 37.445 21.783 1.00 0.00 50 GLU D C 1
ATOM 3634 O O . GLU D 1 50 ? 4.691 36.259 22.090 1.00 0.00 50 GLU D O 1
ATOM 3640 N N . ARG D 1 51 ? 4.483 37.951 20.608 1.00 0.00 51 ARG D N 1
ATOM 3641 C CA . ARG D 1 51 ? 3.926 37.124 19.544 1.00 0.00 51 ARG D CA 1
ATOM 3642 C C . ARG D 1 51 ? 5.081 36.295 18.999 1.00 0.00 51 ARG D C 1
ATOM 3643 O O . ARG D 1 51 ? 6.244 36.678 19.136 1.00 0.00 51 ARG D O 1
ATOM 3651 N N . VAL D 1 52 ? 4.775 35.158 18.384 1.00 0.00 52 VAL D N 1
ATOM 3652 C CA . VAL D 1 52 ? 5.833 34.320 17.848 1.00 0.00 52 VAL D CA 1
ATOM 3653 C C . VAL D 1 52 ? 6.664 35.074 16.808 1.00 0.00 52 VAL D C 1
ATOM 3654 O O . VAL D 1 52 ? 7.890 34.938 16.761 1.00 0.00 52 VAL D O 1
ATOM 3658 N N . GLU D 1 53 ? 6.005 35.875 15.979 1.00 0.00 53 GLU D N 1
ATOM 3659 C CA . GLU D 1 53 ? 6.727 36.629 14.960 1.00 0.00 53 GLU D CA 1
ATOM 3660 C C . GLU D 1 53 ? 7.669 37.651 15.592 1.00 0.00 53 GLU D C 1
ATOM 3661 O O . GLU D 1 53 ? 8.708 37.989 15.017 1.00 0.00 53 GLU D O 1
ATOM 3667 N N . GLU D 1 54 ? 7.314 38.136 16.778 1.00 0.00 54 GLU D N 1
ATOM 3668 C CA . GLU D 1 54 ? 8.153 39.106 17.467 1.00 0.00 54 GLU D CA 1
ATOM 3669 C C . GLU D 1 54 ? 9.365 38.391 18.051 1.00 0.00 54 GLU D C 1
ATOM 3670 O O . GLU D 1 54 ? 10.479 38.917 18.035 1.00 0.00 54 GLU D O 1
ATOM 3676 N N . ALA D 1 55 ? 9.149 37.183 18.560 1.00 0.00 55 ALA D N 1
ATOM 3677 C CA . ALA D 1 55 ? 10.246 36.403 19.115 1.00 0.00 55 ALA D CA 1
ATOM 3678 C C . ALA D 1 55 ? 11.244 36.074 18.004 1.00 0.00 55 ALA D C 1
ATOM 3679 O O . ALA D 1 55 ? 12.454 36.161 18.196 1.00 0.00 55 ALA D O 1
ATOM 3681 N N . ALA D 1 56 ? 10.734 35.697 16.837 1.00 0.00 56 ALA D N 1
ATOM 3682 C CA . ALA D 1 56 ? 11.602 35.362 15.715 1.00 0.00 56 ALA D CA 1
ATOM 3683 C C . ALA D 1 56 ? 12.456 36.578 15.360 1.00 0.00 56 ALA D C 1
ATOM 3684 O O . ALA D 1 56 ? 13.674 36.483 15.244 1.00 0.00 56 ALA D O 1
ATOM 3686 N N . ALA D 1 57 ? 11.805 37.723 15.205 1.00 0.00 57 ALA D N 1
ATOM 3687 C CA . ALA D 1 57 ? 12.505 38.955 14.865 1.00 0.35 57 ALA D CA 1
ATOM 3688 C C . ALA D 1 57 ? 13.631 39.229 15.860 1.00 1.03 57 ALA D C 1
ATOM 3689 O O . ALA D 1 57 ? 14.746 39.568 15.467 1.00 0.40 57 ALA D O 1
ATOM 3691 N N . ARG D 1 58 ? 13.332 39.075 17.149 1.00 0.62 58 ARG D N 1
ATOM 3692 C CA . ARG D 1 58 ? 14.310 39.310 18.206 1.00 0.53 58 ARG D CA 1
ATOM 3693 C C . ARG D 1 58 ? 15.500 38.362 18.080 1.00 0.25 58 ARG D C 1
ATOM 3694 O O . ARG D 1 58 ? 16.659 38.789 18.137 1.00 0.00 58 ARG D O 1
ATOM 3702 N N . GLU D 1 59 ? 15.217 37.074 17.911 1.00 0.00 59 GLU D N 1
ATOM 3703 C CA . GLU D 1 59 ? 16.285 36.093 17.766 1.00 0.00 59 GLU D CA 1
ATOM 3704 C C . GLU D 1 59 ? 17.107 36.366 16.508 1.00 0.00 59 GLU D C 1
ATOM 3705 O O . GLU D 1 59 ? 18.332 36.264 16.535 1.00 0.00 59 GLU D O 1
ATOM 3719 N N . ARG D 1 61 ? 17.627 39.221 14.991 1.00 0.00 61 ARG D N 1
ATOM 3720 C CA . ARG D 1 61 ? 18.455 40.395 15.226 1.00 1.19 61 ARG D CA 1
ATOM 3721 C C . ARG D 1 61 ? 19.657 40.010 16.095 1.00 1.55 61 ARG D C 1
ATOM 3722 O O . ARG D 1 61 ? 20.809 40.301 15.758 1.00 0.73 61 ARG D O 1
ATOM 3730 N N . GLU D 1 62 ? 19.381 39.324 17.199 1.00 1.49 62 GLU D N 1
ATOM 3731 C CA . GLU D 1 62 ? 20.425 38.900 18.128 1.00 2.37 62 GLU D CA 1
ATOM 3732 C C . GLU D 1 62 ? 21.445 37.901 17.576 1.00 0.89 62 GLU D C 1
ATOM 3733 O O . GLU D 1 62 ? 22.651 38.081 17.756 1.00 0.00 62 GLU D O 1
ATOM 3739 N N . GLU D 1 63 ? 20.975 36.852 16.906 1.00 0.00 63 GLU D N 1
ATOM 3740 C CA . GLU D 1 63 ? 21.893 35.835 16.394 1.00 0.00 63 GLU D CA 1
ATOM 3741 C C . GLU D 1 63 ? 22.526 36.084 15.027 1.00 0.00 63 GLU D C 1
ATOM 3742 O O . GLU D 1 63 ? 23.649 35.644 14.790 1.00 0.00 63 GLU D O 1
ATOM 3748 N N . THR D 1 64 ? 21.826 36.777 14.134 1.00 0.00 64 THR D N 1
ATOM 3749 C CA . THR D 1 64 ? 22.363 37.017 12.792 1.00 0.00 64 THR D CA 1
ATOM 3750 C C . THR D 1 64 ? 22.580 38.483 12.453 1.00 0.00 64 THR D C 1
ATOM 3751 O O . THR D 1 64 ? 23.275 38.806 11.484 1.00 0.00 64 THR D O 1
ATOM 3755 N N . GLY D 1 65 ? 21.971 39.369 13.233 1.00 0.00 65 GLY D N 1
ATOM 3756 C CA . GLY D 1 65 ? 22.117 40.790 12.977 1.00 0.00 65 GLY D CA 1
ATOM 3757 C C . GLY D 1 65 ? 21.338 41.233 11.756 1.00 0.00 65 GLY D C 1
ATOM 3758 O O . GLY D 1 65 ? 21.437 42.385 11.334 1.00 0.60 65 GLY D O 1
ATOM 3759 N N . LEU D 1 66 ? 20.548 40.323 11.193 1.00 0.00 66 LEU D N 1
ATOM 3760 C CA . LEU D 1 66 ? 19.756 40.621 10.001 1.00 0.00 66 LEU D CA 1
ATOM 3761 C C . LEU D 1 66 ? 18.328 41.042 10.302 1.00 0.00 66 LEU D C 1
ATOM 3762 O O . LEU D 1 66 ? 17.750 40.653 11.319 1.00 0.00 66 LEU D O 1
ATOM 3767 N N . GLU D 1 67 ? 17.770 41.836 9.395 1.00 0.00 67 GLU D N 1
ATOM 3768 C CA . GLU D 1 67 ? 16.392 42.286 9.486 1.00 0.00 67 GLU D CA 1
ATOM 3769 C C . GLU D 1 67 ? 15.677 41.312 8.558 1.00 0.00 67 GLU D C 1
ATOM 3770 O O . GLU D 1 67 ? 15.763 41.430 7.334 1.00 0.00 67 GLU D O 1
ATOM 3776 N N . VAL D 1 68 ? 14.992 40.336 9.147 1.00 0.00 68 VAL D N 1
ATOM 3777 C CA . VAL D 1 68 ? 14.301 39.307 8.385 1.00 0.00 68 VAL D CA 1
ATOM 3778 C C . VAL D 1 68 ? 12.801 39.527 8.228 1.00 0.00 68 VAL D C 1
ATOM 3779 O O . VAL D 1 68 ? 12.074 39.651 9.215 1.00 0.00 68 VAL D O 1
ATOM 3783 N N . ARG D 1 69 ? 12.345 39.568 6.978 1.00 0.00 69 ARG D N 1
ATOM 3784 C CA . ARG D 1 69 ? 10.928 39.728 6.693 1.00 0.00 69 ARG D CA 1
ATOM 3785 C C . ARG D 1 69 ? 10.371 38.314 6.586 1.00 0.00 69 ARG D C 1
ATOM 3786 O O . ARG D 1 69 ? 10.745 37.568 5.681 1.00 0.00 69 ARG D O 1
ATOM 3794 N N . LEU D 1 70 ? 9.493 37.941 7.511 1.00 0.00 70 LEU D N 1
ATOM 3795 C CA . LEU D 1 70 ? 8.915 36.605 7.490 1.00 0.00 70 LEU D CA 1
ATOM 3796 C C . LEU D 1 70 ? 8.015 36.466 6.280 1.00 0.00 70 LEU D C 1
ATOM 3797 O O . LEU D 1 70 ? 7.192 37.342 5.988 1.00 0.00 70 LEU D O 1
ATOM 3802 N N . HIS D 1 71 ? 8.162 35.347 5.584 1.00 0.00 71 HIS D N 1
ATOM 3803 C CA . HIS D 1 71 ? 7.397 35.110 4.372 1.00 0.00 71 HIS D CA 1
ATOM 3804 C C . HIS D 1 71 ? 6.334 34.028 4.473 1.00 0.00 71 HIS D C 1
ATOM 3805 O O . HIS D 1 7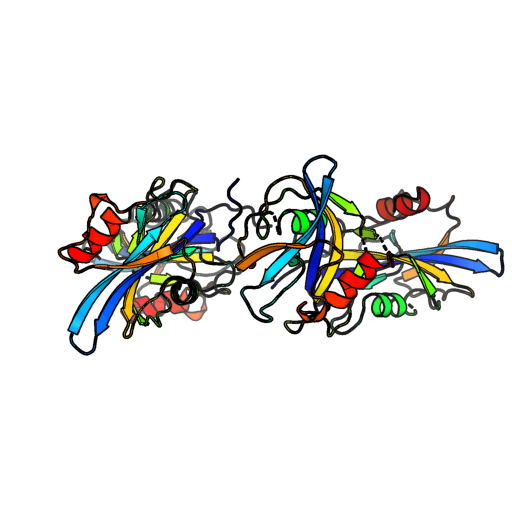1 ? 5.242 34.164 3.921 1.00 0.00 71 HIS D O 1
ATOM 3812 N N . LYS D 1 72 ? 6.642 32.958 5.190 1.00 0.00 72 LYS D N 1
ATOM 3813 C CA . LYS D 1 72 ? 5.712 31.847 5.261 1.00 0.00 72 LYS D CA 1
ATOM 3814 C C . LYS D 1 72 ? 5.842 30.994 6.521 1.00 0.00 72 LYS D C 1
ATOM 3815 O O . LYS D 1 72 ? 6.954 30.715 6.988 1.00 0.00 72 LYS D O 1
ATOM 3821 N N . LEU D 1 73 ? 4.694 30.621 7.086 1.00 0.00 73 LEU D N 1
ATOM 3822 C CA . LEU D 1 73 ? 4.666 29.735 8.243 1.00 0.00 73 LEU D CA 1
ATOM 3823 C C . LEU D 1 73 ? 4.998 28.406 7.577 1.00 0.00 73 LEU D C 1
ATOM 3824 O O . LEU D 1 73 ? 4.256 27.948 6.711 1.00 0.00 73 LEU D O 1
ATOM 3837 N N . GLY D 1 75 ? 6.115 25.228 9.354 1.00 0.00 75 GLY D N 1
ATOM 3838 C CA . GLY D 1 75 ? 5.671 24.042 10.064 1.00 0.00 75 GLY D CA 1
ATOM 3839 C C . GLY D 1 75 ? 5.890 24.128 11.556 1.00 0.00 75 GLY D C 1
ATOM 3840 O O . GLY D 1 75 ? 6.570 25.029 12.040 1.00 0.00 75 GLY D O 1
ATOM 3841 N N . VAL D 1 76 ? 5.290 23.198 12.288 1.00 0.00 76 VAL D N 1
ATOM 3842 C CA . VAL D 1 76 ? 5.421 23.148 13.737 1.00 0.00 76 VAL D CA 1
ATOM 3843 C C . VAL D 1 76 ? 5.993 21.778 14.053 1.00 0.00 76 VAL D C 1
ATOM 3844 O O . VAL D 1 76 ? 5.393 20.762 13.727 1.00 0.00 76 VAL D O 1
ATOM 3848 N N . TYR D 1 77 ? 7.167 21.758 14.672 1.00 0.00 77 TYR D N 1
ATOM 3849 C CA . TYR D 1 77 ? 7.826 20.507 15.001 1.00 0.00 77 TYR D CA 1
ATOM 3850 C C . TYR D 1 77 ? 7.716 20.261 16.497 1.00 0.00 77 TYR D C 1
ATOM 3851 O O . TYR D 1 77 ? 8.155 21.077 17.309 1.00 0.00 77 TYR D O 1
ATOM 3860 N N . SER D 1 78 ? 7.112 19.132 16.855 1.00 0.00 78 SER D N 1
ATOM 3861 C CA . SER D 1 78 ? 6.886 18.809 18.258 1.00 0.00 78 SER D CA 1
ATOM 3862 C C . SER D 1 78 ? 7.338 17.435 18.765 1.00 0.00 78 SER D C 1
ATOM 3863 O O . SER D 1 78 ? 6.926 17.024 19.849 1.00 0.00 78 SER D O 1
ATOM 3866 N N . ASP D 1 79 ? 8.167 16.726 18.003 1.00 0.00 79 ASP D N 1
ATOM 3867 C CA . ASP D 1 79 ? 8.656 15.421 18.453 1.00 0.64 79 ASP D CA 1
ATOM 3868 C C . ASP D 1 79 ? 9.258 15.618 19.846 1.00 0.29 79 ASP D C 1
ATOM 3869 O O . ASP D 1 79 ? 10.170 16.424 20.024 1.00 0.00 79 ASP D O 1
ATOM 3874 N N . PRO D 1 80 ? 8.751 14.887 20.852 1.00 0.54 80 PRO D N 1
ATOM 3875 C CA . PRO D 1 80 ? 9.252 15.004 22.224 1.00 1.08 80 PRO D CA 1
ATOM 3876 C C . PRO D 1 80 ? 10.769 14.980 22.370 1.00 0.87 80 PRO D C 1
ATOM 3877 O O . PRO D 1 80 ? 11.324 15.651 23.241 1.00 1.03 80 PRO D O 1
ATOM 3881 N N . GLU D 1 81 ? 11.436 14.221 21.508 1.00 0.71 81 GLU D N 1
ATOM 3882 C CA . GLU D 1 81 ? 12.887 14.083 21.580 1.00 3.35 81 GLU D CA 1
ATOM 3883 C C . GLU D 1 81 ? 13.707 15.009 20.688 1.00 2.21 81 GLU D C 1
ATOM 3884 O O . GLU D 1 81 ? 14.922 14.833 20.574 1.00 0.04 81 GLU D O 1
ATOM 3890 N N . ARG D 1 82 ? 13.066 16.000 20.074 1.00 0.68 82 ARG D N 1
ATOM 3891 C CA . ARG D 1 82 ? 13.792 16.906 19.188 1.00 0.00 82 ARG D CA 1
ATOM 3892 C C . ARG D 1 82 ? 14.813 17.776 19.907 1.00 0.36 82 ARG D C 1
ATOM 3893 O O . ARG D 1 82 ? 15.878 18.069 19.362 1.00 0.86 82 ARG D O 1
ATOM 3901 N N . ASP D 1 83 ? 14.489 18.188 21.128 1.00 0.23 83 ASP D N 1
ATOM 3902 C CA . ASP D 1 83 ? 15.373 19.030 21.922 1.00 1.96 83 ASP D CA 1
ATOM 3903 C C . ASP D 1 83 ? 15.775 18.267 23.193 1.00 3.27 83 ASP D C 1
ATOM 3904 O O . ASP D 1 83 ? 14.921 17.826 23.957 1.00 2.65 83 ASP D O 1
ATOM 3909 N N . PRO D 1 84 ? 17.086 18.113 23.436 1.00 4.91 84 PRO D N 1
ATOM 3910 C CA . PRO D 1 84 ? 17.582 17.397 24.621 1.00 5.13 84 PRO D CA 1
ATOM 3911 C C . PRO D 1 84 ? 17.369 18.137 25.943 1.00 4.90 84 PRO D C 1
ATOM 3912 O O . PRO D 1 84 ? 17.380 17.530 27.016 1.00 4.36 84 PRO D O 1
ATOM 3916 N N . ARG D 1 85 ? 17.167 19.446 25.860 1.00 4.29 85 ARG D N 1
ATOM 3917 C CA . ARG D 1 85 ? 16.994 20.272 27.049 1.00 3.83 85 ARG D CA 1
ATOM 3918 C C . ARG D 1 85 ? 15.650 20.144 27.758 1.00 3.16 85 ARG D C 1
ATOM 3919 O O . ARG D 1 85 ? 15.546 20.416 28.954 1.00 1.41 85 ARG D O 1
ATOM 3927 N N . ALA D 1 86 ? 14.628 19.735 27.015 1.00 1.40 86 ALA D N 1
ATOM 3928 C CA . ALA D 1 86 ? 13.277 19.592 27.547 1.00 0.00 86 ALA D CA 1
ATOM 3929 C C . ALA D 1 86 ? 12.371 19.381 26.345 1.00 0.00 86 ALA D C 1
ATOM 3930 O O . ALA D 1 86 ? 12.857 19.313 25.220 1.00 0.00 86 ALA D O 1
ATOM 3932 N N . HIS D 1 87 ? 11.065 19.269 26.567 1.00 0.00 87 HIS D N 1
ATOM 3933 C CA . HIS D 1 87 ? 10.169 19.109 25.426 1.00 0.00 87 HIS D CA 1
ATOM 3934 C C . HIS D 1 87 ? 9.930 20.503 24.878 1.00 0.00 87 HIS D C 1
ATOM 3935 O O . HIS D 1 87 ? 9.221 21.300 25.493 1.00 0.00 87 HIS D O 1
ATOM 3942 N N . VAL D 1 88 ? 10.532 20.789 23.729 1.00 0.00 88 VAL D N 1
ATOM 3943 C CA . VAL D 1 88 ? 10.397 22.091 23.092 1.00 0.00 88 VAL D CA 1
ATOM 3944 C C . VAL D 1 88 ? 9.731 21.949 21.729 1.00 0.00 88 VAL D C 1
ATOM 3945 O O . VAL D 1 88 ? 10.131 21.119 20.915 1.00 0.00 88 VAL D O 1
ATOM 3949 N N . VAL D 1 89 ? 8.708 22.760 21.497 1.00 0.00 89 VAL D N 1
ATOM 3950 C CA . VAL D 1 89 ? 7.990 22.744 20.231 1.00 0.00 89 VAL D CA 1
ATOM 3951 C C . VAL D 1 89 ? 8.417 23.998 19.491 1.00 0.00 89 VAL D C 1
ATOM 3952 O O . VAL D 1 89 ? 8.398 25.095 20.048 1.00 0.00 89 VAL D O 1
ATOM 3956 N N . SER D 1 90 ? 8.822 23.837 18.240 1.00 0.00 90 SER D N 1
ATOM 3957 C CA . SER D 1 90 ? 9.266 24.981 17.467 1.00 0.00 90 SER D CA 1
ATOM 3958 C C . SER D 1 90 ? 8.380 25.351 16.293 1.00 0.00 90 SER D C 1
ATOM 3959 O O . SER D 1 90 ? 7.983 24.498 15.496 1.00 0.00 90 SER D O 1
ATOM 3962 N N . VAL D 1 91 ? 8.081 26.639 16.191 1.00 0.00 91 VAL D N 1
ATOM 3963 C CA . VAL D 1 91 ? 7.296 27.149 15.082 1.00 0.00 91 VAL D CA 1
ATOM 3964 C C . VAL D 1 91 ? 8.370 27.608 14.099 1.00 0.00 91 VAL D C 1
ATOM 3965 O O . VAL D 1 91 ? 9.183 28.482 14.416 1.00 0.00 91 VAL D O 1
ATOM 3969 N N . VAL D 1 92 ? 8.390 26.997 12.921 1.00 0.00 92 VAL D N 1
ATOM 3970 C CA . VAL D 1 92 ? 9.384 27.317 11.912 1.00 0.00 92 VAL D CA 1
ATOM 3971 C C . VAL D 1 92 ? 8.841 28.200 10.798 1.00 0.00 92 VAL D C 1
ATOM 3972 O O . VAL D 1 92 ? 7.786 27.916 10.212 1.00 0.00 92 VAL D O 1
ATOM 3976 N N . TRP D 1 93 ? 9.568 29.281 10.524 1.00 0.00 93 TRP D N 1
ATOM 3977 C CA . TRP D 1 93 ? 9.199 30.219 9.474 1.00 0.00 93 TRP D CA 1
ATOM 3978 C C . TRP D 1 93 ? 10.264 30.228 8.385 1.00 0.00 93 TRP D C 1
ATOM 3979 O O . TRP D 1 93 ? 11.404 29.829 8.617 1.00 0.00 93 TRP D O 1
ATOM 3990 N N . ILE D 1 94 ? 9.873 30.680 7.198 1.00 0.00 94 ILE D N 1
ATOM 3991 C CA . ILE D 1 94 ? 10.795 30.861 6.084 1.00 0.00 94 ILE D CA 1
ATOM 3992 C C . ILE D 1 94 ? 10.728 32.378 5.937 1.00 0.00 94 ILE D C 1
ATOM 3993 O O . ILE D 1 94 ? 9.627 32.948 5.900 1.00 0.00 94 ILE D O 1
ATOM 3998 N N . GLY D 1 95 ? 11.888 33.026 5.880 1.00 0.00 95 GLY D N 1
ATOM 3999 C CA . GLY D 1 95 ? 11.923 34.474 5.757 1.00 0.00 95 GLY D CA 1
ATOM 4000 C C . GLY D 1 95 ? 12.976 34.884 4.755 1.00 0.00 95 GLY D C 1
ATOM 4001 O O . GLY D 1 95 ? 13.700 34.035 4.238 1.00 0.00 95 GLY D O 1
ATOM 4002 N N . ASP D 1 96 ? 13.065 36.181 4.477 1.00 0.00 96 ASP D N 1
ATOM 4003 C CA . ASP D 1 96 ? 14.041 36.692 3.520 1.00 0.00 96 ASP D CA 1
ATOM 4004 C C . ASP D 1 96 ? 14.785 37.865 4.118 1.00 0.00 96 ASP D C 1
ATOM 4005 O O . ASP D 1 96 ? 14.234 38.619 4.921 1.00 0.00 96 ASP D O 1
ATOM 4010 N N . ALA D 1 97 ? 16.042 38.018 3.726 1.00 0.00 97 ALA D N 1
ATOM 4011 C CA . ALA D 1 97 ? 16.844 39.117 4.227 1.00 0.00 97 ALA D CA 1
ATOM 4012 C C . ALA D 1 97 ? 17.831 39.600 3.180 1.00 0.00 97 ALA D C 1
ATOM 4013 O O . ALA D 1 97 ? 18.329 38.825 2.359 1.00 0.00 97 ALA D O 1
ATOM 4015 N N . GLN D 1 98 ? 18.077 40.903 3.208 1.00 0.00 98 GLN D N 1
ATOM 4016 C CA . GLN D 1 98 ? 19.040 41.542 2.327 1.00 0.00 98 GLN D CA 1
ATOM 4017 C C . GLN D 1 98 ? 20.108 41.991 3.313 1.00 0.00 98 GLN D C 1
ATOM 4018 O O . GLN D 1 98 ? 19.870 41.984 4.517 1.00 0.13 98 GLN D O 1
ATOM 4024 N N . GLY D 1 99 ? 21.284 42.360 2.827 1.00 0.99 99 GLY D N 1
ATOM 4025 C CA . GLY D 1 99 ? 22.307 42.827 3.744 1.00 2.48 99 GLY D CA 1
ATOM 4026 C C . GLY D 1 99 ? 23.309 41.788 4.194 1.00 3.18 99 GLY D C 1
ATOM 4027 O O . GLY D 1 99 ? 23.293 40.645 3.733 1.00 4.33 99 GLY D O 1
ATOM 4028 N N . GLU D 1 100 ? 24.176 42.191 5.117 1.00 3.27 100 GLU D N 1
ATOM 4029 C CA . GLU D 1 100 ? 25.223 41.318 5.626 1.00 3.50 100 GLU D CA 1
ATOM 4030 C C . GLU D 1 100 ? 25.012 40.881 7.071 1.00 2.32 100 GLU D C 1
ATOM 4031 O O . GLU D 1 100 ? 24.783 41.704 7.959 1.00 0.52 100 GLU D O 1
ATOM 4037 N N . PRO D 1 101 ? 25.090 39.569 7.325 1.00 1.55 101 PRO D N 1
ATOM 4038 C CA . PRO D 1 101 ? 24.905 39.078 8.691 1.00 3.08 101 PRO D CA 1
ATOM 4039 C C . PRO D 1 101 ? 26.131 39.380 9.549 1.00 3.68 101 PRO D C 1
ATOM 4040 O O . PRO D 1 101 ? 27.257 39.416 9.047 1.00 2.00 101 PRO D O 1
ATOM 4044 N N . LYS D 1 102 ? 25.901 39.616 10.838 1.00 3.92 102 LYS D N 1
ATOM 4045 C CA . LYS D 1 102 ? 26.985 39.894 11.771 1.00 4.59 102 LYS D CA 1
ATOM 4046 C C . LYS D 1 102 ? 27.847 38.638 11.827 1.00 5.55 102 LYS D C 1
ATOM 4047 O O . LYS D 1 102 ? 27.425 37.576 11.372 1.00 4.41 102 LYS D O 1
ATOM 4053 N N . ALA D 1 103 ? 29.055 38.753 12.368 1.00 5.81 103 ALA D N 1
ATOM 4054 C CA . ALA D 1 103 ? 29.940 37.595 12.463 1.00 6.17 103 ALA D CA 1
ATOM 4055 C C . ALA D 1 103 ? 29.375 36.611 13.482 1.00 6.16 103 ALA D C 1
ATOM 4056 O O . ALA D 1 103 ? 29.588 35.401 13.385 1.00 3.17 103 ALA D O 1
ATOM 4058 N N . GLY D 1 104 ? 28.645 37.145 14.456 1.00 7.54 104 GLY D N 1
ATOM 4059 C CA . GLY D 1 104 ? 28.062 36.309 15.489 1.00 9.49 104 GLY D CA 1
ATOM 4060 C C . GLY D 1 104 ? 28.956 36.262 16.712 1.00 10.71 104 GLY D C 1
ATOM 4061 O O . GLY D 1 104 ? 30.083 36.761 16.684 1.00 11.58 104 GLY D O 1
ATOM 4062 N N . SER D 1 105 ? 28.456 35.669 17.791 1.00 10.45 105 SER D N 1
ATOM 4063 C CA . SER D 1 105 ? 29.229 35.560 19.021 1.00 10.67 105 SER D CA 1
ATOM 4064 C C . SER D 1 105 ? 30.161 34.356 18.945 1.00 11.09 105 SER D C 1
ATOM 4065 O O . SER D 1 105 ? 30.088 33.553 18.012 1.00 10.17 105 SER D O 1
ATOM 4068 N N . ASP D 1 106 ? 31.041 34.236 19.931 1.00 10.67 106 ASP D N 1
ATOM 4069 C CA . ASP D 1 106 ? 31.965 33.115 19.976 1.00 11.56 106 ASP D CA 1
ATOM 4070 C C . ASP D 1 106 ? 31.168 31.819 20.117 1.00 10.31 106 ASP D C 1
ATOM 4071 O O . ASP D 1 106 ? 31.545 30.782 19.575 1.00 10.95 106 ASP D O 1
ATOM 4076 N N . ALA D 1 107 ? 30.057 31.892 20.842 1.00 7.65 107 ALA D N 1
ATOM 4077 C CA . ALA D 1 107 ? 29.204 30.728 21.065 1.00 6.09 107 ALA D CA 1
ATOM 4078 C C . ALA D 1 107 ? 28.302 30.424 19.873 1.00 4.25 107 ALA D C 1
ATOM 4079 O O . ALA D 1 107 ? 27.879 29.282 19.682 1.00 3.94 107 ALA D O 1
ATOM 4081 N N . LYS D 1 108 ? 28.006 31.449 19.080 1.00 2.86 108 LYS D N 1
ATOM 4082 C CA . LYS D 1 108 ? 27.132 31.294 17.920 1.00 1.91 108 LYS D CA 1
ATOM 4083 C C . LYS D 1 108 ? 27.658 32.022 16.690 1.00 1.41 108 LYS D C 1
ATOM 4084 O O . LYS D 1 108 ? 27.265 33.156 16.422 1.00 0.54 108 LYS D O 1
ATOM 4090 N N . LYS D 1 109 ? 28.541 31.368 15.943 1.00 0.49 109 LYS D N 1
ATOM 4091 C CA . LYS D 1 109 ? 29.101 31.969 14.739 1.00 1.44 109 LYS D CA 1
ATOM 4092 C C . LYS D 1 109 ? 28.121 31.831 13.575 1.00 0.14 109 LYS D C 1
ATOM 4093 O O . LYS D 1 109 ? 27.578 30.754 13.335 1.00 0.00 109 LYS D O 1
ATOM 4099 N N . VAL D 1 110 ? 27.900 32.931 12.861 1.00 0.00 110 VAL D N 1
ATOM 4100 C CA . VAL D 1 110 ? 26.983 32.951 11.724 1.00 0.00 110 VAL D CA 1
ATOM 4101 C C . VAL D 1 110 ? 27.672 32.417 10.469 1.00 0.35 110 VAL D C 1
ATOM 4102 O O . VAL D 1 110 ? 28.780 32.840 10.136 1.00 0.00 110 VAL D O 1
ATOM 4106 N N . LYS D 1 111 ? 27.010 31.487 9.782 1.00 0.00 111 LYS D N 1
ATOM 4107 C CA . LYS D 1 111 ? 27.546 30.879 8.568 1.00 0.06 111 LYS D CA 1
ATOM 4108 C C . LYS D 1 111 ? 26.494 30.834 7.458 1.00 0.00 111 LYS D C 1
ATOM 4109 O O . LYS D 1 111 ? 25.354 30.462 7.699 1.00 0.00 111 LYS D O 1
ATOM 4115 N N . VAL D 1 112 ? 26.873 31.229 6.247 1.00 0.00 112 VAL D N 1
ATOM 4116 C CA . VAL D 1 112 ? 25.943 31.194 5.125 1.00 0.00 112 VAL D CA 1
ATOM 4117 C C . VAL D 1 112 ? 26.294 29.990 4.258 1.00 0.00 112 VAL D C 1
ATOM 4118 O O . VAL D 1 112 ? 27.443 29.827 3.847 1.00 0.00 112 VAL D O 1
ATOM 4122 N N . TYR D 1 113 ? 25.300 29.151 3.986 1.00 0.00 113 TYR D N 1
ATOM 4123 C CA . TYR D 1 113 ? 25.510 27.947 3.183 1.00 0.00 113 TYR D CA 1
ATOM 4124 C C . TYR D 1 113 ? 24.628 27.876 1.946 1.00 0.00 113 TYR D C 1
ATOM 4125 O O . TYR D 1 113 ? 23.435 28.141 2.017 1.00 0.00 113 TYR D O 1
ATOM 4134 N N . ARG D 1 114 ? 25.210 27.509 0.813 1.00 0.00 114 ARG D N 1
ATOM 4135 C CA . ARG D 1 114 ? 24.410 27.329 -0.385 1.00 0.00 114 ARG D CA 1
ATOM 4136 C C . ARG D 1 114 ? 23.559 26.117 0.005 1.00 0.00 114 ARG D C 1
ATOM 4137 O O . ARG D 1 114 ? 24.025 25.264 0.763 1.00 0.00 114 ARG D O 1
ATOM 4145 N N . LEU D 1 115 ? 22.326 26.038 -0.491 1.00 0.00 115 LEU D N 1
ATOM 4146 C CA . LEU D 1 115 ? 21.447 24.933 -0.120 1.00 0.00 115 LEU D CA 1
ATOM 4147 C C . LEU D 1 115 ? 22.007 23.562 -0.482 1.00 0.00 115 LEU D C 1
ATOM 4148 O O . LEU D 1 115 ? 21.749 22.576 0.215 1.00 0.00 115 LEU D O 1
ATOM 4153 N N . GLU D 1 116 ? 22.784 23.505 -1.558 1.00 0.00 116 GLU D N 1
ATOM 4154 C CA . GLU D 1 116 ? 23.369 22.254 -2.025 1.00 0.00 116 GLU D CA 1
ATOM 4155 C C . GLU D 1 116 ? 24.629 21.858 -1.255 1.00 0.00 116 GLU D C 1
ATOM 4156 O O . GLU D 1 116 ? 25.167 20.767 -1.462 1.00 0.00 116 GLU D O 1
ATOM 4162 N N . GLU D 1 117 ? 25.100 22.730 -0.371 1.00 0.00 117 GLU D N 1
ATOM 4163 C CA . GLU D 1 117 ? 26.331 22.436 0.360 1.00 0.00 117 GLU D CA 1
ATOM 4164 C C . GLU D 1 117 ? 26.206 22.381 1.875 1.00 0.00 117 GLU D C 1
ATOM 4165 O O . GLU D 1 117 ? 27.212 22.422 2.587 1.00 0.00 117 GLU D O 1
ATOM 4171 N N . ILE D 1 118 ? 24.983 22.286 2.379 1.00 0.00 118 ILE D N 1
ATOM 4172 C CA . ILE D 1 118 ? 24.792 22.217 3.823 1.00 0.00 118 ILE D CA 1
ATOM 4173 C C . ILE D 1 118 ? 25.279 20.864 4.338 1.00 0.00 118 ILE D C 1
ATOM 4174 O O . ILE D 1 118 ? 24.944 19.825 3.774 1.00 0.00 118 ILE D O 1
ATOM 4179 N N . PRO D 1 119 ? 26.106 20.857 5.395 1.00 0.00 119 PRO D N 1
ATOM 4180 C CA . PRO D 1 119 ? 26.569 19.564 5.911 1.00 0.00 119 PRO D CA 1
ATOM 4181 C C . PRO D 1 119 ? 25.449 19.023 6.809 1.00 0.00 119 PRO D C 1
ATOM 4182 O O . PRO D 1 119 ? 25.421 19.260 8.021 1.00 0.00 119 PRO D O 1
ATOM 4186 N N . LEU D 1 120 ? 24.518 18.311 6.185 1.00 0.00 120 LEU D N 1
ATOM 4187 C CA . LEU D 1 120 ? 23.352 17.771 6.870 1.00 0.00 120 LEU D CA 1
ATOM 4188 C C . LEU D 1 120 ? 23.624 17.010 8.164 1.00 0.00 120 LEU D C 1
ATOM 4189 O O . LEU D 1 120 ? 22.876 17.150 9.133 1.00 0.00 120 LEU D O 1
ATOM 4194 N N . ASP D 1 121 ? 24.680 16.205 8.194 1.00 0.00 121 ASP D N 1
ATOM 4195 C CA . ASP D 1 121 ? 24.952 15.450 9.408 1.00 0.25 121 ASP D CA 1
ATOM 4196 C C . ASP D 1 121 ? 25.679 16.233 10.500 1.00 0.65 121 ASP D C 1
ATOM 4197 O O . ASP D 1 121 ? 26.041 15.676 11.536 1.00 0.00 121 ASP D O 1
ATOM 4202 N N . LYS D 1 122 ? 25.866 17.533 10.274 1.00 0.00 122 LYS D N 1
ATOM 4203 C CA . LYS D 1 122 ? 26.498 18.410 11.259 1.00 0.00 122 LYS D CA 1
ATOM 4204 C C . LYS D 1 122 ? 25.368 19.135 11.998 1.00 0.00 122 LYS D C 1
ATOM 4205 O O . LYS D 1 122 ? 25.579 19.748 13.046 1.00 0.00 122 LYS D O 1
ATOM 4211 N N . LEU D 1 123 ? 24.164 19.066 11.437 1.00 0.00 123 LEU D N 1
ATOM 4212 C CA . LEU D 1 123 ? 23.006 19.723 12.038 1.00 0.00 123 LEU D CA 1
ATOM 4213 C C . LEU D 1 123 ? 22.587 19.062 13.350 1.00 0.00 123 LEU D C 1
ATOM 4214 O O . LEU D 1 123 ? 22.590 17.836 13.471 1.00 0.00 123 LEU D O 1
ATOM 4219 N N . VAL D 1 124 ? 22.225 19.883 14.332 1.00 0.00 124 VAL D N 1
ATOM 4220 C CA . VAL D 1 124 ? 21.803 19.370 15.630 1.00 0.00 124 VAL D CA 1
ATOM 4221 C C . VAL D 1 124 ? 20.289 19.483 15.783 1.00 0.00 124 VAL D C 1
ATOM 4222 O O . VAL D 1 124 ? 19.608 19.963 14.873 1.00 0.00 124 VAL D O 1
ATOM 4226 N N . PHE D 1 125 ? 19.768 19.050 16.929 1.00 0.00 125 PHE D N 1
ATOM 4227 C CA . PHE D 1 125 ? 18.325 19.057 17.159 1.00 0.00 125 PHE D CA 1
ATOM 4228 C C . PHE D 1 125 ? 17.747 18.215 16.020 1.00 0.00 125 PHE D C 1
ATOM 4229 O O . PHE D 1 125 ? 18.380 17.263 15.566 1.00 0.00 125 PHE D O 1
ATOM 4237 N N . ASP D 1 126 ? 16.551 18.571 15.559 1.00 0.00 126 ASP D N 1
ATOM 4238 C CA . ASP D 1 126 ? 15.915 17.863 14.452 1.00 0.00 126 ASP D CA 1
ATOM 4239 C C . ASP D 1 126 ? 16.034 18.746 13.211 1.00 0.00 126 ASP D C 1
ATOM 4240 O O . ASP D 1 126 ? 15.217 18.654 12.289 1.00 0.00 126 ASP D O 1
ATOM 4245 N N . HIS D 1 127 ? 17.060 19.591 13.173 1.00 0.00 127 HIS D N 1
ATOM 4246 C CA . HIS D 1 127 ? 17.195 20.502 12.048 1.00 0.00 127 HIS D CA 1
ATOM 4247 C C . HIS D 1 127 ? 17.502 19.889 10.691 1.00 0.00 127 HIS D C 1
ATOM 4248 O O . HIS D 1 127 ? 17.293 20.531 9.664 1.00 0.00 127 HIS D O 1
ATOM 4255 N N . LYS D 1 128 ? 17.971 18.644 10.668 1.00 0.00 128 LYS D N 1
ATOM 4256 C CA . LYS D 1 128 ? 18.224 17.994 9.394 1.00 0.00 128 LYS D CA 1
ATOM 4257 C C . LYS D 1 128 ? 16.867 17.689 8.771 1.00 0.00 128 LYS D C 1
ATOM 4258 O O . LYS D 1 128 ? 16.674 17.872 7.573 1.00 0.00 128 LYS D O 1
ATOM 4264 N N . LYS D 1 129 ? 15.933 17.215 9.591 1.00 0.00 129 LYS D N 1
ATOM 4265 C CA . LYS D 1 129 ? 14.594 16.899 9.107 1.00 0.00 129 LYS D CA 1
ATOM 4266 C C . LYS D 1 129 ? 13.880 18.154 8.630 1.00 0.00 129 LYS D C 1
ATOM 4267 O O . LYS D 1 129 ? 13.237 18.152 7.581 1.00 0.00 129 LYS D O 1
ATOM 4273 N N . ILE D 1 130 ? 13.994 19.224 9.412 1.00 0.00 130 ILE D N 1
ATOM 4274 C CA . ILE D 1 130 ? 13.357 20.491 9.073 1.00 0.00 130 ILE D CA 1
ATOM 4275 C C . ILE D 1 130 ? 13.907 21.058 7.762 1.00 0.00 130 ILE D C 1
ATOM 4276 O O . ILE D 1 130 ? 13.143 21.475 6.886 1.00 0.00 130 ILE D O 1
ATOM 4281 N N . ILE D 1 131 ? 15.226 21.065 7.617 1.00 0.00 131 ILE D N 1
ATOM 4282 C CA . ILE D 1 131 ? 15.838 21.590 6.404 1.00 0.00 131 ILE D CA 1
ATOM 4283 C C . ILE D 1 131 ? 15.503 20.713 5.200 1.00 0.00 131 ILE D C 1
ATOM 4284 O O . ILE D 1 131 ? 15.258 21.224 4.114 1.00 0.00 131 ILE D O 1
ATOM 4289 N N . LEU D 1 132 ? 15.468 19.396 5.382 1.00 0.00 132 LEU D N 1
ATOM 4290 C CA . LEU D 1 132 ? 15.110 18.534 4.263 1.00 0.00 132 LEU D CA 1
ATOM 4291 C C . LEU D 1 132 ? 13.659 18.787 3.862 1.00 0.00 132 LEU D C 1
ATOM 4292 O O . LEU D 1 132 ? 13.339 18.799 2.675 1.00 0.00 132 LEU D O 1
ATOM 4297 N N . ASP D 1 133 ? 12.781 19.006 4.843 1.00 0.00 133 ASP D N 1
ATOM 4298 C CA . ASP D 1 133 ? 11.380 19.278 4.534 1.00 0.00 133 ASP D CA 1
ATOM 4299 C C . ASP D 1 133 ? 11.329 20.552 3.691 1.00 0.00 133 ASP D C 1
ATOM 4300 O O . ASP D 1 133 ? 10.571 20.644 2.727 1.00 0.00 133 ASP D O 1
ATOM 4305 N N . PHE D 1 134 ? 12.134 21.538 4.073 1.00 0.00 134 PHE D N 1
ATOM 4306 C CA . PHE D 1 134 ? 12.184 22.800 3.343 1.00 0.00 134 PHE D CA 1
ATOM 4307 C C . PHE D 1 134 ? 12.660 22.587 1.910 1.00 0.00 134 PHE D C 1
ATOM 4308 O O . PHE D 1 134 ? 12.018 23.044 0.968 1.00 0.00 134 PHE D O 1
ATOM 4316 N N . LEU D 1 135 ? 13.784 21.891 1.750 1.00 0.00 135 LEU D N 1
ATOM 4317 C CA . LEU D 1 135 ? 14.340 21.637 0.424 1.00 0.00 135 LEU D CA 1
ATOM 4318 C C . LEU D 1 135 ? 13.417 20.822 -0.478 1.00 0.00 135 LEU D C 1
ATOM 4319 O O . LEU D 1 135 ? 13.427 21.004 -1.695 1.00 0.00 135 LEU D O 1
ATOM 4324 N N . LYS D 1 136 ? 12.626 19.929 0.118 1.00 0.00 136 LYS D N 1
ATOM 4325 C CA . LYS D 1 136 ? 11.699 19.088 -0.638 1.00 0.00 136 LYS D CA 1
ATOM 4326 C C . LYS D 1 136 ? 10.333 19.732 -0.843 1.00 0.00 136 LYS D C 1
ATOM 4327 O O . LYS D 1 136 ? 9.466 19.156 -1.505 1.00 0.00 136 LYS D O 1
ATOM 4333 N N . GLY D 1 137 ? 10.132 20.914 -0.266 1.00 0.00 137 GLY D N 1
ATOM 4334 C CA . GLY D 1 137 ? 8.855 21.590 -0.411 1.00 0.00 137 GLY D CA 1
ATOM 4335 C C . GLY D 1 137 ? 7.738 20.896 0.344 1.00 0.00 137 GLY D C 1
ATOM 4336 O O . GLY D 1 137 ? 6.560 21.054 0.016 1.00 0.00 137 GLY D O 1
ATOM 4337 N N . ASN D 1 138 ? 8.105 20.121 1.360 1.00 0.00 138 ASN D N 1
ATOM 4338 C CA . ASN D 1 138 ? 7.124 19.394 2.151 1.00 0.00 138 ASN D CA 1
ATOM 4339 C C . ASN D 1 138 ? 6.491 20.250 3.239 1.00 0.00 138 ASN D C 1
ATOM 4340 O O . ASN D 1 138 ? 6.739 20.040 4.428 1.00 0.66 138 ASN D O 1
ATOM 4345 N N . TYR D 1 139 ? 5.678 21.214 2.822 1.00 0.00 139 TYR D N 1
ATOM 4346 C CA . TYR D 1 139 ? 4.993 22.105 3.748 1.00 1.71 139 TYR D CA 1
ATOM 4347 C C . TYR D 1 139 ? 3.932 22.912 3.011 1.00 2.97 139 TYR D C 1
ATOM 4348 O O . TYR D 1 139 ? 3.242 23.710 3.679 1.00 3.72 139 TYR D O 1
#